Protein AF-0000000080410538 (afdb_homodimer)

Organism: NCBI:txid1345023

Secondary structure (DSSP, 8-state):
-EEEEEEEEEEETTEEEEEEEEEEEETT-EEEEE--TTSSHHHHHHHHHTSS--SEEEEEETTEE-TT--GGGTTEEEE-SS----TTSBHHHHHHTTSTT--HHHHHHHHHHTT-TT-TT-BGGGS-HHHHHHHHHHHHHHT--SEEEEESTTTT--HHHHHHHHHHHHHHHHHHT-EEEEEES-HHHHHHH-SEEEEEETTEEEEEE-HHHHHHH-TTTS-EEEETTEEEEGGGEEEESS--SEEEEEEEEEEETTEEEEEEEETTS-EEEEE--TT--TT-EEEEEE-TT--/-EEEEEEEEEEETTEEEEEEEEEEEETT-EEEEE--TTSSHHHHHHHHHTSS--SEEEEEETTEE-TT--GGGTTEEEE-SS----TTSBHHHHHHTTSTT--HHHHHHHHHHTT-TT-TT-BGGGS-HHHHHHHHHHHHHHT--SEEEEESTTTT--HHHHHHHHHHHHHHHHHHT-EEEEEES-HHHHHHH-SEEEEEETTEEEEEE-HHHHHHH-TTTS-EEEETTEEEEGGGEEEESS--SEEEEEEEEEEETTEEEEEEEETTS-EEEEE--TT--TT-EEEEEE-TT--

Solvent-accessible surface area (backbone atoms only — not comparable to full-atom values): 31078 Å² total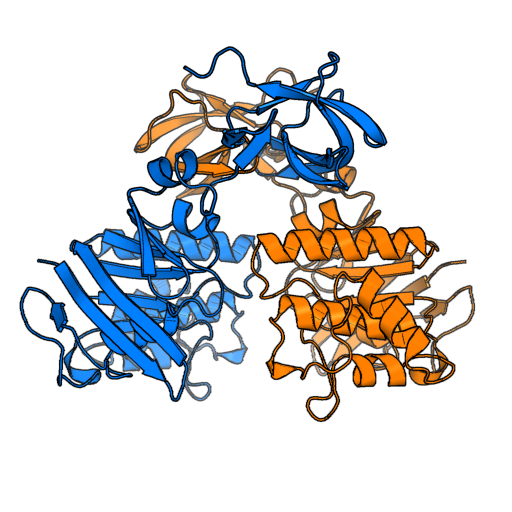; per-residue (Å²): 107,30,45,37,34,44,43,30,23,32,65,56,94,94,40,76,37,31,68,43,34,69,46,74,43,57,64,47,34,35,33,20,43,34,34,59,91,86,21,34,63,69,59,51,52,30,36,76,48,41,78,38,82,66,74,41,60,46,45,24,51,61,84,37,70,46,73,89,48,51,37,91,75,63,45,53,34,72,43,50,54,57,63,88,68,57,74,90,36,31,47,28,50,54,21,14,72,32,27,90,78,57,32,66,68,60,23,49,54,39,30,40,74,56,74,39,65,88,40,40,80,36,49,51,85,78,45,54,74,64,52,39,42,35,49,45,50,31,22,42,54,41,50,63,44,63,35,40,37,32,43,34,63,58,58,85,47,51,64,69,54,31,53,50,49,46,48,50,52,42,50,50,37,52,74,70,53,32,22,33,42,36,34,38,61,45,54,67,58,38,38,73,46,27,62,30,36,33,36,35,52,82,14,28,74,73,49,73,41,39,42,69,58,36,37,67,71,33,67,91,62,19,55,56,40,77,55,96,89,38,79,37,42,26,68,42,48,43,68,36,85,60,89,53,92,40,51,28,30,31,66,40,65,44,74,57,51,39,38,48,33,25,36,27,37,35,83,87,68,49,72,47,59,32,58,43,62,88,84,63,53,70,75,38,76,37,12,49,44,70,50,88,78,73,126,110,30,46,37,35,43,44,30,22,31,66,55,93,96,41,74,37,31,68,42,34,67,46,76,43,58,64,46,33,36,35,20,44,34,34,58,90,86,22,34,63,67,58,52,52,29,34,76,48,42,78,38,82,66,75,41,60,45,45,25,51,59,83,38,69,46,74,88,46,51,37,90,76,63,46,53,33,72,42,49,55,56,57,88,64,59,73,91,36,30,47,26,52,53,22,15,72,33,28,90,78,55,32,67,68,60,22,47,53,39,32,39,75,57,73,40,63,90,40,40,80,37,52,49,86,77,44,54,73,64,52,39,41,36,50,44,50,32,22,42,53,41,52,63,43,64,35,40,36,31,43,33,64,59,59,86,46,50,65,70,55,31,54,51,50,47,48,50,52,42,51,51,37,53,73,70,54,32,22,34,41,37,35,37,61,46,55,67,58,38,37,73,49,27,62,29,36,33,36,36,51,82,13,29,74,75,48,73,41,40,44,71,60,36,37,66,70,33,67,91,62,19,54,57,41,78,56,95,89,38,78,37,41,26,69,43,47,42,69,38,87,58,87,54,92,38,49,28,30,30,66,40,65,44,73,56,52,39,39,48,35,24,38,25,40,35,83,87,69,48,72,49,57,32,56,41,64,89,85,63,50,70,75,40,77,36,13,51,44,71,50,90,77,70,124

Sequence (590 aa):
MSLVLSGVHKRFKDRDVLRGIDLEIPNGEIHALVGVSGSGKSTLLRIIAGLETHDSGTVTWEETPLDGVPPHLRRITMLSQSPLLFPHLTVGENVTLATPNRSRQEAEAWLARVRLPGRYDAEIHELSGGEQQRVSFSRALAASPRLILLDEPFTNLDPELKYELQRLIRDLVRELGLTALLVTHDREEAMLVADRVTLLEAGLVRASGTPQALSETESTFGDFIELGGSLYPSLHIEVTDSPTDETVVLIRSFTRFGHRLGEYRRGQGDYVILPRDESFRDGETYYLRKRQGGIMSLVLSGVHKRFKDRDVLRGIDLEIPNGEIHALVGVSGSGKSTLLRIIAGLETHDSGTVTWEETPLDGVPPHLRRITMLSQSPLLFPHLTVGENVTLATPNRSRQEAEAWLARVRLPGRYDAEIHELSGGEQQRVSFSRALAASPRLILLDEPFTNLDPELKYELQRLIRDLVRELGLTALLVTHDREEAMLVADRVTLLEAGLVRASGTPQALSETESTFGDFIELGGSLYPSLHIEVTDSPTDETVVLIRSFTRFGHRLGEYRRGQGDYVILPRDESFRDGETYYLRKRQGGI

Structure (mmCIF, N/CA/C/O backbone):
data_AF-0000000080410538-model_v1
#
loop_
_entity.id
_entity.type
_entity.pdbx_description
1 polymer 'ABC transporter domain-containing protein'
#
loop_
_atom_site.group_PDB
_atom_site.id
_atom_site.type_symbol
_atom_site.label_atom_id
_atom_site.label_alt_id
_atom_site.label_comp_id
_atom_site.label_asym_id
_atom_site.label_entity_id
_atom_site.label_seq_id
_atom_site.pdbx_PDB_ins_code
_atom_site.Cartn_x
_atom_site.Cartn_y
_atom_site.Cartn_z
_atom_site.occupancy
_atom_site.B_iso_or_equiv
_atom_site.auth_seq_id
_atom_site.auth_comp_id
_atom_site.auth_asym_id
_atom_site.auth_atom_id
_atom_site.pdbx_PDB_model_num
ATOM 1 N N . MET A 1 1 ? -8.039 28.703 17.406 1 63.75 1 MET A N 1
ATOM 2 C CA . MET A 1 1 ? -8.055 29.078 16 1 63.75 1 MET A CA 1
ATOM 3 C C . MET A 1 1 ? -7.895 27.859 15.102 1 63.75 1 MET A C 1
ATOM 5 O O . MET A 1 1 ? -6.93 27.109 15.234 1 63.75 1 MET A O 1
ATOM 9 N N . SER A 1 2 ? -9.039 27.344 14.438 1 88.44 2 SER A N 1
ATOM 10 C CA . SER A 1 2 ? -9.18 25.984 13.922 1 88.44 2 SER A CA 1
ATOM 11 C C . SER A 1 2 ? -10.023 25.969 12.656 1 88.44 2 SER A C 1
ATOM 13 O O . SER A 1 2 ? -10.648 26.969 12.297 1 88.44 2 SER A O 1
ATOM 15 N N . LEU A 1 3 ? -9.781 25.094 11.781 1 96.12 3 LEU A N 1
ATOM 16 C CA . LEU A 1 3 ? -10.781 24.75 10.773 1 96.12 3 LEU A CA 1
ATOM 17 C C . LEU A 1 3 ? -11.992 24.078 11.43 1 96.12 3 LEU A C 1
ATOM 19 O O . LEU A 1 3 ? -11.836 23.141 12.211 1 96.12 3 LEU A O 1
ATOM 23 N N . VAL A 1 4 ? -13.172 24.656 11.156 1 97.25 4 VAL A N 1
ATOM 24 C CA . VAL A 1 4 ? -14.375 24.109 11.758 1 97.25 4 VAL A CA 1
ATOM 25 C C . VAL A 1 4 ? -15.438 23.875 10.68 1 97.25 4 VAL A C 1
ATOM 27 O O . VAL A 1 4 ? -15.742 24.766 9.898 1 97.25 4 VAL A O 1
ATOM 30 N N . LEU A 1 5 ? -15.875 22.703 10.57 1 97.56 5 LEU A N 1
ATOM 31 C CA . LEU A 1 5 ? -17.047 22.328 9.781 1 97.56 5 LEU A CA 1
ATOM 32 C C . LEU A 1 5 ? -18.234 22.031 10.688 1 97.56 5 LEU A C 1
ATOM 34 O O . LEU A 1 5 ? -18.109 21.266 11.648 1 97.56 5 LEU A O 1
ATOM 38 N N . SER A 1 6 ? -19.328 22.656 10.391 1 97.19 6 SER A N 1
ATOM 39 C CA . SER A 1 6 ? -20.531 22.453 11.188 1 97.19 6 SER A CA 1
ATOM 40 C C . SER A 1 6 ? -21.703 22.031 10.312 1 97.19 6 SER A C 1
ATOM 42 O O . SER A 1 6 ? -22.219 22.812 9.516 1 97.19 6 SER A O 1
ATOM 44 N N . GLY A 1 7 ? -22.062 20.797 10.508 1 97.56 7 GLY A N 1
ATOM 45 C CA . GLY A 1 7 ? -23.234 20.266 9.844 1 97.56 7 GLY A CA 1
ATOM 46 C C . GLY A 1 7 ? -23.141 20.328 8.328 1 97.56 7 GLY A C 1
ATOM 47 O O . GLY A 1 7 ? -24.094 20.719 7.652 1 97.56 7 GLY A O 1
ATOM 48 N N . VAL A 1 8 ? -22.094 19.984 7.734 1 97.81 8 VAL A N 1
ATOM 49 C CA . VAL A 1 8 ? -21.875 20.125 6.301 1 97.81 8 VAL A CA 1
ATOM 50 C C . VAL A 1 8 ? -22.547 18.969 5.555 1 97.81 8 VAL A C 1
ATOM 52 O O . VAL A 1 8 ? -22.312 17.812 5.859 1 97.81 8 VAL A O 1
ATOM 55 N N . HIS A 1 9 ? -23.406 19.328 4.648 1 98 9 HIS A N 1
ATOM 56 C CA . HIS A 1 9 ? -24.109 18.375 3.799 1 98 9 HIS A CA 1
ATOM 57 C C . HIS A 1 9 ? -23.734 18.578 2.332 1 98 9 HIS A C 1
ATOM 59 O O . HIS A 1 9 ? -23.484 19.688 1.895 1 98 9 HIS A O 1
ATOM 65 N N . LYS A 1 10 ? -23.688 17.562 1.62 1 97.38 10 LYS A N 1
ATOM 66 C CA . LYS A 1 10 ? -23.5 17.609 0.172 1 97.38 10 LYS A CA 1
ATOM 67 C C . LYS A 1 10 ? -24.234 16.469 -0.518 1 97.38 10 LYS A C 1
ATOM 69 O O . LYS A 1 10 ? -24.078 15.305 -0.125 1 97.38 10 LYS A O 1
ATOM 74 N N . ARG A 1 11 ? -25.047 16.688 -1.413 1 95 11 ARG A N 1
ATOM 75 C CA . ARG A 1 11 ? -25.766 15.734 -2.244 1 95 11 ARG A CA 1
ATOM 76 C C . ARG A 1 11 ? -25.391 15.898 -3.715 1 95 11 ARG A C 1
ATOM 78 O O . ARG A 1 11 ? -25.25 17.016 -4.203 1 95 11 ARG A O 1
ATOM 85 N N . PHE A 1 12 ? -25.031 14.875 -4.355 1 91.56 12 PHE A N 1
ATOM 86 C CA . PHE A 1 12 ? -24.906 14.852 -5.809 1 91.56 12 PHE A CA 1
ATOM 87 C C . PHE A 1 12 ? -26.062 14.086 -6.441 1 91.56 12 PHE A C 1
ATOM 89 O O . PHE A 1 12 ? -26.219 12.883 -6.215 1 91.56 12 PHE A O 1
ATOM 96 N N . LYS A 1 13 ? -26.797 14.719 -7.301 1 87.69 13 LYS A N 1
ATOM 97 C CA . LYS A 1 13 ? -27.969 14.094 -7.91 1 87.69 13 LYS A CA 1
ATOM 98 C C . LYS A 1 13 ? -28.812 13.375 -6.867 1 87.69 13 LYS A C 1
ATOM 100 O O . LYS A 1 13 ? -29.375 14 -5.973 1 87.69 13 LYS A O 1
ATOM 105 N N . ASP A 1 14 ? -28.781 11.969 -6.91 1 87.25 14 ASP A N 1
ATOM 106 C CA . ASP A 1 14 ? -29.672 11.227 -6.02 1 87.25 14 ASP A CA 1
ATOM 107 C C . ASP A 1 14 ? -28.875 10.523 -4.918 1 87.25 14 ASP A C 1
ATOM 109 O O . ASP A 1 14 ? -29.359 9.555 -4.328 1 87.25 14 ASP A O 1
ATOM 113 N N . ARG A 1 15 ? -27.641 11.078 -4.609 1 90 15 ARG A N 1
ATOM 114 C CA . ARG A 1 15 ? -26.828 10.422 -3.596 1 90 15 ARG A CA 1
ATOM 115 C C . ARG A 1 15 ? -26.359 11.422 -2.535 1 90 15 ARG A C 1
ATOM 117 O O . ARG A 1 15 ? -25.766 12.445 -2.861 1 90 15 ARG A O 1
ATOM 124 N N . ASP A 1 16 ? -26.703 11.125 -1.278 1 93.5 16 ASP A N 1
ATOM 125 C CA . ASP A 1 16 ? -26.172 11.891 -0.158 1 93.5 16 ASP A CA 1
ATOM 126 C C . ASP A 1 16 ? -24.75 11.469 0.171 1 93.5 16 ASP A C 1
ATOM 128 O O . ASP A 1 16 ? -24.531 10.398 0.747 1 93.5 16 ASP A O 1
ATOM 132 N N . VAL A 1 17 ? -23.828 12.375 -0.076 1 94.88 17 VAL A N 1
ATOM 133 C CA . VAL A 1 17 ? -22.406 12.031 0.077 1 94.88 17 VAL A CA 1
ATOM 134 C C . VAL A 1 17 ? -21.922 12.445 1.462 1 94.88 17 VAL A C 1
ATOM 136 O O . VAL A 1 17 ? -21.219 11.695 2.133 1 94.88 17 VAL A O 1
ATOM 139 N N . LEU A 1 18 ? -22.266 13.641 1.859 1 97.81 18 LEU A N 1
ATOM 140 C CA . LEU A 1 18 ? -22 14.141 3.203 1 97.81 18 LEU A CA 1
ATOM 141 C C . LEU A 1 18 ? -23.297 14.43 3.943 1 97.81 18 LEU A C 1
ATOM 143 O O . LEU A 1 18 ? -24.188 15.102 3.408 1 97.81 18 LEU A O 1
ATOM 147 N N . ARG A 1 19 ? -23.453 13.898 5.156 1 97.06 19 ARG A N 1
ATOM 148 C CA . ARG A 1 19 ? -24.734 13.898 5.855 1 97.06 19 ARG A CA 1
ATOM 149 C C . ARG A 1 19 ? -24.609 14.609 7.199 1 97.06 19 ARG A C 1
ATOM 151 O O . ARG A 1 19 ? -25.016 14.07 8.227 1 97.06 19 ARG A O 1
ATOM 158 N N . GLY A 1 20 ? -23.984 15.773 7.18 1 97.69 20 GLY A N 1
ATOM 159 C CA . GLY A 1 20 ? -23.891 16.547 8.398 1 97.69 20 GLY A CA 1
ATOM 160 C C . GLY A 1 20 ? -22.578 16.344 9.133 1 97.69 20 GLY A C 1
ATOM 161 O O . GLY A 1 20 ? -22.562 15.906 10.289 1 97.69 20 GLY A O 1
ATOM 162 N N . ILE A 1 21 ? -21.516 16.75 8.469 1 97.81 21 ILE A N 1
ATOM 163 C CA . ILE A 1 21 ? -20.188 16.516 9 1 97.81 21 ILE A CA 1
ATOM 164 C C . ILE A 1 21 ? -19.812 17.609 9.992 1 97.81 21 ILE A C 1
ATOM 166 O O . ILE A 1 21 ? -19.844 18.797 9.664 1 97.81 21 ILE A O 1
ATOM 170 N N . ASP A 1 22 ? -19.562 17.266 11.203 1 97.5 22 ASP A N 1
ATOM 171 C CA . ASP A 1 22 ? -18.953 18.125 12.219 1 97.5 22 ASP A CA 1
ATOM 172 C C . ASP A 1 22 ? -17.484 17.734 12.438 1 97.5 22 ASP A C 1
ATOM 174 O O . ASP A 1 22 ? -17.172 16.594 12.789 1 97.5 22 ASP A O 1
ATOM 178 N N . LEU A 1 23 ? -16.641 18.688 12.227 1 96.5 23 LEU A N 1
ATOM 179 C CA . LEU A 1 23 ? -15.211 18.422 12.328 1 96.5 23 LEU A CA 1
ATOM 180 C C . LEU A 1 23 ? -14.461 19.672 12.773 1 96.5 23 LEU A C 1
ATOM 182 O O . LEU A 1 23 ? -14.758 20.781 12.32 1 96.5 23 LEU A O 1
ATOM 186 N N . GLU A 1 24 ? -13.578 19.5 13.688 1 96.19 24 GLU A N 1
ATOM 187 C CA . GLU A 1 24 ? -12.703 20.578 14.141 1 96.19 24 GLU A CA 1
ATOM 188 C C . GLU A 1 24 ? -11.234 20.172 14.078 1 96.19 24 GLU A C 1
ATOM 190 O O . GLU A 1 24 ? -10.859 19.109 14.586 1 96.19 24 GLU A O 1
ATOM 195 N N . ILE A 1 25 ? -10.477 20.969 13.438 1 96.12 25 ILE A N 1
ATOM 196 C CA . ILE A 1 25 ? -9.039 20.719 13.328 1 96.12 25 ILE A CA 1
ATOM 197 C C . ILE A 1 25 ? -8.266 21.859 13.992 1 96.12 25 ILE A C 1
ATOM 199 O O . ILE A 1 25 ? -8.219 22.969 13.461 1 96.12 25 ILE A O 1
ATOM 203 N N . PRO A 1 26 ? -7.648 21.562 15.094 1 94.25 26 PRO A N 1
ATOM 204 C CA . PRO A 1 26 ? -6.855 22.609 15.758 1 94.25 26 PRO A CA 1
ATOM 205 C C . PRO A 1 26 ? -5.664 23.062 14.922 1 94.25 26 PRO A C 1
ATOM 207 O O . PRO A 1 26 ? -5.109 22.281 14.148 1 94.25 26 PRO A O 1
ATOM 210 N N . ASN A 1 27 ? -5.238 24.266 15.172 1 94.25 27 ASN A N 1
ATOM 211 C CA . ASN A 1 27 ? -4.074 24.812 14.477 1 94.25 27 ASN A CA 1
ATOM 212 C C . ASN A 1 27 ? -2.809 24.031 14.812 1 94.25 27 ASN A C 1
ATOM 214 O O . ASN A 1 27 ? -2.617 23.609 15.961 1 94.25 27 ASN A O 1
ATOM 218 N N . GLY A 1 28 ? -2.023 23.797 13.805 1 93.5 28 GLY A N 1
ATOM 219 C CA . GLY A 1 28 ? -0.711 23.203 14.016 1 93.5 28 GLY A CA 1
ATOM 220 C C . GLY A 1 28 ? -0.744 21.688 14.109 1 93.5 28 GLY A C 1
ATOM 221 O O . GLY A 1 28 ? 0.279 21.062 14.375 1 93.5 28 GLY A O 1
ATOM 222 N N . GLU A 1 29 ? -1.888 21.094 13.812 1 94.31 29 GLU A N 1
ATOM 223 C CA . GLU A 1 29 ? -2.02 19.641 13.906 1 94.31 29 GLU A CA 1
ATOM 224 C C . GLU A 1 29 ? -2.219 19.016 12.531 1 94.31 29 GLU A C 1
ATOM 226 O O . GLU A 1 29 ? -2.717 19.672 11.609 1 94.31 29 GLU A O 1
ATOM 231 N N . ILE A 1 30 ? -1.761 17.844 12.445 1 97.44 30 ILE A N 1
ATOM 232 C CA . ILE A 1 30 ? -2.119 17.016 11.289 1 97.44 30 ILE A CA 1
ATOM 233 C C . ILE A 1 30 ? -3.309 16.125 11.641 1 97.44 30 ILE A C 1
ATOM 235 O O . ILE A 1 30 ? -3.209 15.266 12.516 1 97.44 30 ILE A O 1
ATOM 239 N N . HIS A 1 31 ? -4.375 16.391 10.992 1 98.19 31 HIS A N 1
ATOM 240 C CA . HIS A 1 31 ? -5.602 15.625 11.188 1 98.19 31 HIS A CA 1
ATOM 241 C C . HIS A 1 31 ? -5.863 14.703 10.008 1 98.19 31 HIS A C 1
ATOM 243 O O . HIS A 1 31 ? -5.801 15.133 8.852 1 98.19 31 HIS A O 1
ATOM 249 N N . ALA A 1 32 ? -6.086 13.414 10.312 1 98.31 32 ALA A N 1
ATOM 250 C CA . ALA A 1 32 ? -6.391 12.477 9.227 1 98.31 32 ALA A CA 1
ATOM 251 C C . ALA A 1 32 ? -7.887 12.172 9.172 1 98.31 32 ALA A C 1
ATOM 253 O O . ALA A 1 32 ? -8.531 12.016 10.211 1 98.31 32 ALA A O 1
ATOM 254 N N . LEU A 1 33 ? -8.414 12.242 8.055 1 97.75 33 LEU A N 1
ATOM 255 C CA . LEU A 1 33 ? -9.742 11.727 7.738 1 97.75 33 LEU A CA 1
ATOM 256 C C . LEU A 1 33 ? -9.648 10.367 7.055 1 97.75 33 LEU A C 1
ATOM 258 O O . LEU A 1 33 ? -9.156 10.266 5.93 1 97.75 33 LEU A O 1
ATOM 262 N N . VAL A 1 34 ? -10.133 9.344 7.758 1 96.62 34 VAL A N 1
ATOM 263 C CA . VAL A 1 34 ? -9.977 7.973 7.281 1 96.62 34 VAL A CA 1
ATOM 264 C C . VAL A 1 34 ? -11.344 7.391 6.934 1 96.62 34 VAL A C 1
ATOM 266 O O . VAL A 1 34 ? -12.32 7.609 7.652 1 96.62 34 VAL A O 1
ATOM 269 N N . GLY A 1 35 ? -11.422 6.68 5.855 1 91.81 35 GLY A N 1
ATOM 270 C CA . GLY A 1 35 ? -12.633 6.027 5.383 1 91.81 35 GLY A CA 1
ATOM 271 C C . GLY A 1 35 ? -12.43 5.254 4.094 1 91.81 35 GLY A C 1
ATOM 272 O O . GLY A 1 35 ? -11.398 5.398 3.436 1 91.81 35 GLY A O 1
ATOM 273 N N . VAL A 1 36 ? -13.406 4.488 3.814 1 84.75 36 VAL A N 1
ATOM 274 C CA . VAL A 1 36 ? -13.328 3.672 2.607 1 84.75 36 VAL A CA 1
ATOM 275 C C . VAL A 1 36 ? -13.539 4.551 1.376 1 84.75 36 VAL A C 1
ATOM 277 O O . VAL A 1 36 ? -13.945 5.711 1.495 1 84.75 36 VAL A O 1
ATOM 280 N N . SER A 1 37 ? -13.227 3.98 0.266 1 79.44 37 SER A N 1
ATOM 281 C CA . SER A 1 37 ? -13.453 4.711 -0.977 1 79.44 37 SER A CA 1
ATOM 282 C C . SER A 1 37 ? -14.93 5.074 -1.146 1 79.44 37 SER A C 1
ATOM 284 O O . SER A 1 37 ? -15.805 4.258 -0.869 1 79.44 37 SER A O 1
ATOM 286 N N . GLY A 1 38 ? -15.195 6.246 -1.507 1 79.19 38 GLY A N 1
ATOM 287 C CA . GLY A 1 38 ? -16.562 6.684 -1.734 1 79.19 38 GLY A CA 1
ATOM 288 C C . GLY A 1 38 ? -17.234 7.227 -0.484 1 79.19 38 GLY A C 1
ATOM 289 O O . GLY A 1 38 ? -18.406 7.582 -0.509 1 79.19 38 GLY A O 1
ATOM 290 N N . SER A 1 39 ? -16.484 7.355 0.547 1 85.31 39 SER A N 1
ATOM 291 C CA . SER A 1 39 ? -17.094 7.781 1.806 1 85.31 39 SER A CA 1
ATOM 292 C C . SER A 1 39 ? -17.297 9.289 1.842 1 85.31 39 SER A C 1
ATOM 294 O O . SER A 1 39 ? -17.906 9.82 2.773 1 85.31 39 SER A O 1
ATOM 296 N N . GLY A 1 40 ? -16.688 10.047 0.895 1 90.94 40 GLY A N 1
ATOM 297 C CA . GLY A 1 40 ? -16.906 11.484 0.821 1 90.94 40 GLY A CA 1
ATOM 298 C C . GLY A 1 40 ? -15.68 12.297 1.206 1 90.94 40 GLY A C 1
ATOM 299 O O . GLY A 1 40 ? -15.742 13.523 1.262 1 90.94 40 GLY A O 1
ATOM 300 N N . LYS A 1 41 ? -14.594 11.68 1.474 1 94.31 41 LYS A N 1
ATOM 301 C CA . LYS A 1 41 ? -13.383 12.352 1.953 1 94.31 41 LYS A CA 1
ATOM 302 C C . LYS A 1 41 ? -12.906 13.406 0.958 1 94.31 41 LYS A C 1
ATOM 304 O O . LYS A 1 41 ? -12.672 14.555 1.332 1 94.31 41 LYS A O 1
ATOM 309 N N . SER A 1 42 ? -12.852 13.016 -0.349 1 91.62 42 SER A N 1
ATOM 310 C CA . SER A 1 42 ? -12.375 13.938 -1.377 1 91.62 42 SER A CA 1
ATOM 311 C C . SER A 1 42 ? -13.359 15.086 -1.588 1 91.62 42 SER A C 1
ATOM 313 O O . SER A 1 42 ? -12.945 16.219 -1.828 1 91.62 42 SER A O 1
ATOM 315 N N . THR A 1 43 ? -14.625 14.812 -1.51 1 94.69 43 THR A N 1
ATOM 316 C CA . THR A 1 43 ? -15.641 15.859 -1.605 1 94.69 43 THR A CA 1
ATOM 317 C C . THR A 1 43 ? -15.461 16.891 -0.496 1 94.69 43 THR A C 1
ATOM 319 O O . THR A 1 43 ? -15.523 18.094 -0.746 1 94.69 43 THR A O 1
ATOM 322 N N . LEU A 1 44 ? -15.234 16.391 0.658 1 96.56 44 LEU A N 1
ATOM 323 C CA . LEU A 1 44 ? -15.039 17.281 1.799 1 96.56 44 LEU A CA 1
ATOM 324 C C . LEU A 1 44 ? -13.812 18.156 1.596 1 96.56 44 LEU A C 1
ATOM 326 O O . LEU A 1 44 ? -13.859 19.359 1.867 1 96.56 44 LEU A O 1
ATOM 330 N N . LEU A 1 45 ? -12.68 17.609 1.089 1 96.56 45 LEU A N 1
ATOM 331 C CA . LEU A 1 45 ? -11.469 18.359 0.82 1 96.56 45 LEU A CA 1
ATOM 332 C C . LEU A 1 45 ? -11.734 19.469 -0.195 1 96.56 45 LEU A C 1
ATOM 334 O O . LEU A 1 45 ? -11.273 20.609 -0.023 1 96.56 45 LEU A O 1
ATOM 338 N N . ARG A 1 46 ? -12.516 19.188 -1.159 1 96.25 46 ARG A N 1
ATOM 339 C CA . ARG A 1 46 ? -12.812 20.141 -2.215 1 96.25 46 ARG A CA 1
ATOM 340 C C . ARG A 1 46 ? -13.688 21.281 -1.693 1 96.25 46 ARG A C 1
ATOM 342 O O . ARG A 1 46 ? -13.555 22.422 -2.127 1 96.25 46 ARG A O 1
ATOM 349 N N . ILE A 1 47 ? -14.547 20.922 -0.82 1 97.25 47 ILE A N 1
ATOM 350 C CA . ILE A 1 47 ? -15.383 21.938 -0.198 1 97.25 47 ILE A CA 1
ATOM 351 C C . ILE A 1 47 ? -14.516 22.906 0.61 1 97.25 47 ILE A C 1
ATOM 353 O O . ILE A 1 47 ? -14.648 24.125 0.494 1 97.25 47 ILE A O 1
ATOM 357 N N . ILE A 1 48 ? -13.594 22.328 1.37 1 97.25 48 ILE A N 1
ATOM 358 C CA . ILE A 1 48 ? -12.703 23.156 2.189 1 97.25 48 ILE A CA 1
ATOM 359 C C . ILE A 1 48 ? -11.828 24.016 1.29 1 97.25 48 ILE A C 1
ATOM 361 O O . ILE A 1 48 ? -11.625 25.203 1.566 1 97.25 48 ILE A O 1
ATOM 365 N N . ALA A 1 49 ? -11.406 23.5 0.165 1 96.12 49 ALA A N 1
ATOM 366 C CA . ALA A 1 49 ? -10.531 24.188 -0.77 1 96.12 49 ALA A CA 1
ATOM 367 C C . ALA A 1 49 ? -11.297 25.219 -1.596 1 96.12 49 ALA A C 1
ATOM 369 O O . ALA A 1 49 ? -10.703 26.062 -2.26 1 96.12 49 ALA A O 1
ATOM 370 N N . GLY A 1 50 ? -12.555 25.125 -1.637 1 96.31 50 GLY A N 1
ATOM 371 C CA . GLY A 1 50 ? -13.383 26.047 -2.412 1 96.31 50 GLY A CA 1
ATOM 372 C C . GLY A 1 50 ? -13.617 25.562 -3.834 1 96.31 50 GLY A C 1
ATOM 373 O O . GLY A 1 50 ? -14.055 26.344 -4.688 1 96.31 50 GLY A O 1
ATOM 374 N N . LEU A 1 51 ? -13.375 24.328 -4.121 1 95.5 51 LEU A N 1
ATOM 375 C CA . LEU A 1 51 ? -13.516 23.75 -5.453 1 95.5 51 LEU A CA 1
ATOM 376 C C . LEU A 1 51 ? -14.875 23.078 -5.609 1 95.5 51 LEU A C 1
ATOM 378 O O . LEU A 1 51 ? -15.234 22.656 -6.707 1 95.5 51 LEU A O 1
ATOM 382 N N . GLU A 1 52 ? -15.586 22.938 -4.535 1 95.38 52 GLU A N 1
ATOM 383 C CA . GLU A 1 52 ? -16.938 22.375 -4.461 1 95.38 52 GLU A CA 1
ATOM 384 C C . GLU A 1 52 ? -17.781 23.125 -3.43 1 95.38 52 GLU A C 1
ATOM 386 O O . GLU A 1 52 ? -17.266 23.609 -2.422 1 95.38 52 GLU A O 1
ATOM 391 N N . THR A 1 53 ? -19.031 23.281 -3.727 1 95.56 53 THR A N 1
ATOM 392 C CA . THR A 1 53 ? -19.938 23.891 -2.76 1 95.56 53 THR A CA 1
ATOM 393 C C . THR A 1 53 ? -20.625 22.828 -1.91 1 95.56 53 THR A C 1
ATOM 395 O O . THR A 1 53 ? -20.688 21.656 -2.295 1 95.56 53 THR A O 1
ATOM 398 N N . HIS A 1 54 ? -20.969 23.219 -0.728 1 97 54 HIS A N 1
ATOM 399 C CA . HIS A 1 54 ? -21.797 22.359 0.107 1 97 54 HIS A CA 1
ATOM 400 C C . HIS A 1 54 ? -23.25 22.844 0.102 1 97 54 HIS A C 1
ATOM 402 O O . HIS A 1 54 ? -23.531 23.969 -0.318 1 97 54 HIS A O 1
ATOM 408 N N . ASP A 1 55 ? -24.141 21.969 0.458 1 97.06 55 ASP A N 1
ATOM 409 C CA . ASP A 1 55 ? -25.578 22.266 0.387 1 97.06 55 ASP A CA 1
ATOM 410 C C . ASP A 1 55 ? -26.047 22.953 1.668 1 97.06 55 ASP A C 1
ATOM 412 O O . ASP A 1 55 ? -26.922 23.812 1.626 1 97.06 55 ASP A O 1
ATOM 416 N N . SER A 1 56 ? -25.562 22.547 2.766 1 97.19 56 SER A N 1
ATOM 417 C CA . SER A 1 56 ? -25.875 23.156 4.051 1 97.19 56 SER A CA 1
ATOM 418 C C . SER A 1 56 ? -24.703 23.031 5.027 1 97.19 56 SER A C 1
ATOM 420 O O . SER A 1 56 ? -23.734 22.328 4.742 1 97.19 56 SER A O 1
ATOM 422 N N . GLY A 1 57 ? -24.797 23.766 6.094 1 97.31 57 GLY A N 1
ATOM 423 C CA . GLY A 1 57 ? -23.719 23.812 7.066 1 97.31 57 GLY A CA 1
ATOM 424 C C . GLY A 1 57 ? -22.766 24.969 6.84 1 97.31 57 GLY A C 1
ATOM 425 O O . GLY A 1 57 ? -23.078 25.891 6.07 1 97.31 57 GLY A O 1
ATOM 426 N N . THR A 1 58 ? -21.656 24.938 7.641 1 96.62 58 THR A N 1
ATOM 427 C CA . THR A 1 58 ? -20.703 26.031 7.523 1 96.62 58 THR A CA 1
ATOM 428 C C . THR A 1 58 ? -19.266 25.516 7.617 1 96.62 58 THR A C 1
ATOM 430 O O . THR A 1 58 ? -19.016 24.484 8.258 1 96.62 58 THR A O 1
ATOM 433 N N . VAL A 1 59 ? -18.453 26.156 6.941 1 97.25 59 VAL A N 1
ATOM 434 C CA . VAL A 1 59 ? -17.016 25.938 7.016 1 97.25 59 VAL A CA 1
ATOM 435 C C . VAL A 1 59 ? -16.312 27.25 7.387 1 97.25 59 VAL A C 1
ATOM 437 O O . VAL A 1 59 ? -16.469 28.266 6.695 1 97.25 59 VAL A O 1
ATOM 440 N N . THR A 1 60 ? -15.57 27.188 8.469 1 96.56 60 THR A N 1
ATOM 441 C CA . THR A 1 60 ? -14.906 28.406 8.914 1 96.56 60 THR A CA 1
ATOM 442 C C . THR A 1 60 ? -13.43 28.156 9.18 1 96.56 60 THR A C 1
ATOM 444 O O . THR A 1 60 ? -13.031 27.047 9.516 1 96.56 60 THR A O 1
ATOM 447 N N . TRP A 1 61 ? -12.648 29.125 8.914 1 94.5 61 TRP A N 1
ATOM 448 C CA . TRP A 1 61 ? -11.25 29.203 9.305 1 94.5 61 TRP A CA 1
ATOM 449 C C . TRP A 1 61 ? -11.031 30.328 10.312 1 94.5 61 TRP A C 1
ATOM 451 O O . TRP A 1 61 ? -11.266 31.5 10 1 94.5 61 TRP A O 1
ATOM 461 N N . GLU A 1 62 ? -10.633 29.938 11.477 1 92.25 62 GLU A N 1
ATOM 462 C CA . GLU A 1 62 ? -10.469 30.938 12.531 1 92.25 62 GLU A CA 1
ATOM 463 C C . GLU A 1 62 ? -11.711 31.812 12.664 1 92.25 62 GLU A C 1
ATOM 465 O O . GLU A 1 62 ? -11.609 33.031 12.617 1 92.25 62 GLU A O 1
ATOM 470 N N . GLU A 1 63 ? -12.805 31.281 12.586 1 91.44 63 GLU A N 1
ATOM 471 C CA . GLU A 1 63 ? -14.109 31.891 12.828 1 91.44 63 GLU A CA 1
ATOM 472 C C . GLU A 1 63 ? -14.562 32.719 11.633 1 91.44 63 GLU A C 1
ATOM 474 O O . GLU A 1 63 ? -15.617 33.344 11.672 1 91.44 63 GLU A O 1
ATOM 479 N N . THR A 1 64 ? -13.758 32.75 10.664 1 93.25 64 THR A N 1
ATOM 480 C CA . THR A 1 64 ? -14.141 33.438 9.438 1 93.25 64 THR A CA 1
ATOM 481 C C . THR A 1 64 ? -14.734 32.438 8.43 1 93.25 64 THR A C 1
ATOM 483 O O . THR A 1 64 ? -14.117 31.422 8.117 1 93.25 64 THR A O 1
ATOM 486 N N . PRO A 1 65 ? -15.82 32.781 7.934 1 94.62 65 PRO A N 1
ATOM 487 C CA . PRO A 1 65 ? -16.453 31.859 6.969 1 94.62 65 PRO A CA 1
ATOM 488 C C . PRO A 1 65 ? -15.648 31.734 5.676 1 94.62 65 PRO A C 1
ATOM 490 O O . PRO A 1 65 ? -15.117 32.719 5.172 1 94.62 65 PRO A O 1
ATOM 493 N N . LEU A 1 66 ? -15.547 30.516 5.227 1 95.44 66 LEU A N 1
ATOM 494 C CA . LEU A 1 66 ? -14.891 30.266 3.947 1 95.44 66 LEU A CA 1
ATOM 495 C C . LEU A 1 66 ? -15.914 30.188 2.818 1 95.44 66 LEU A C 1
ATOM 497 O O . LEU A 1 66 ? -15.547 30.234 1.641 1 95.44 66 LEU A O 1
ATOM 501 N N . ASP A 1 67 ? -17.109 30.172 3.248 1 91 67 ASP A N 1
ATOM 502 C CA . ASP A 1 67 ? -18.188 30.094 2.256 1 91 67 ASP A CA 1
ATOM 503 C C . ASP A 1 67 ? -18.156 31.297 1.319 1 91 67 ASP A C 1
ATOM 505 O O . ASP A 1 67 ? -18.094 32.438 1.774 1 91 67 ASP A O 1
ATOM 509 N N . GLY A 1 68 ? -18.125 31.031 0.052 1 90.38 68 GLY A N 1
ATOM 510 C CA . GLY A 1 68 ? -18.141 32.125 -0.926 1 90.38 68 GLY A CA 1
ATOM 511 C C . GLY A 1 68 ? -16.75 32.656 -1.241 1 90.38 68 GLY A C 1
ATOM 512 O O . GLY A 1 68 ? -16.578 33.438 -2.178 1 90.38 68 GLY A O 1
ATOM 513 N N . VAL A 1 69 ? -15.82 32.344 -0.421 1 95 69 VAL A N 1
ATOM 514 C CA . VAL A 1 69 ? -14.461 32.781 -0.699 1 95 69 VAL A CA 1
ATOM 515 C C . VAL A 1 69 ? -13.852 31.906 -1.796 1 95 69 VAL A C 1
ATOM 517 O O . VAL A 1 69 ? -13.82 30.688 -1.673 1 95 69 VAL A O 1
ATOM 520 N N . PRO A 1 70 ? -13.438 32.5 -2.84 1 95.19 70 PRO A N 1
ATOM 521 C CA . PRO A 1 70 ? -12.844 31.672 -3.906 1 95.19 70 PRO A CA 1
ATOM 522 C C . PRO A 1 70 ? -11.539 31 -3.482 1 95.19 70 PRO A C 1
ATOM 524 O O . PRO A 1 70 ? -10.867 31.469 -2.562 1 95.19 70 PRO A O 1
ATOM 527 N N . PRO A 1 71 ? -11.195 29.938 -4.156 1 94.81 71 PRO A N 1
ATOM 528 C CA . PRO A 1 71 ? -10.039 29.125 -3.764 1 94.81 71 PRO A CA 1
ATOM 529 C C . PRO A 1 71 ? -8.758 29.938 -3.633 1 94.81 71 PRO A C 1
ATOM 531 O O . PRO A 1 71 ? -8.023 29.797 -2.648 1 94.81 71 PRO A O 1
ATOM 534 N N . HIS A 1 72 ? -8.523 30.922 -4.527 1 91.38 72 HIS A N 1
ATOM 535 C CA . HIS A 1 72 ? -7.25 31.625 -4.594 1 91.38 72 HIS A CA 1
ATOM 536 C C . HIS A 1 72 ? -7.113 32.625 -3.439 1 91.38 72 HIS A C 1
ATOM 538 O O . HIS A 1 72 ? -6.016 33.125 -3.178 1 91.38 72 HIS A O 1
ATOM 544 N N . LEU A 1 73 ? -8.211 32.812 -2.686 1 93.75 73 LEU A N 1
ATOM 545 C CA . LEU A 1 73 ? -8.18 33.781 -1.578 1 93.75 73 LEU A CA 1
ATOM 546 C C . LEU A 1 73 ? -8.195 33.031 -0.238 1 93.75 73 LEU A C 1
ATOM 548 O O . LEU A 1 73 ? -8.086 33.688 0.816 1 93.75 73 LEU A O 1
ATOM 552 N N . ARG A 1 74 ? -8.227 31.75 -0.247 1 94.88 74 ARG A N 1
ATOM 553 C CA . ARG A 1 74 ? -8.367 31 0.995 1 94.88 74 ARG A CA 1
ATOM 554 C C . ARG A 1 74 ? -7.012 30.734 1.637 1 94.88 74 ARG A C 1
ATOM 556 O O . ARG A 1 74 ? -6.934 30.344 2.807 1 94.88 74 ARG A O 1
ATOM 563 N N . ARG A 1 75 ? -5.926 30.828 0.93 1 93.19 75 ARG A N 1
ATOM 564 C CA . ARG A 1 75 ? -4.574 30.5 1.367 1 93.19 75 ARG A CA 1
ATOM 565 C C . ARG A 1 75 ? -4.484 29.031 1.791 1 93.19 75 ARG A C 1
ATOM 567 O O . ARG A 1 75 ? -3.912 28.719 2.836 1 93.19 75 ARG A O 1
ATOM 574 N N . ILE A 1 76 ? -5.188 28.203 1.04 1 94.94 76 ILE A N 1
ATOM 575 C CA . ILE A 1 76 ? -5.18 26.766 1.219 1 94.94 76 ILE A CA 1
ATOM 576 C C . ILE A 1 76 ? -4.566 26.094 -0.008 1 94.94 76 ILE A C 1
ATOM 578 O O . ILE A 1 76 ? -4.867 26.469 -1.144 1 94.94 76 ILE A O 1
ATOM 582 N N . THR A 1 77 ? -3.635 25.203 0.249 1 94.81 77 THR A N 1
ATOM 583 C CA . THR A 1 77 ? -3.064 24.438 -0.853 1 94.81 77 THR A CA 1
ATOM 584 C C . THR A 1 77 ? -3.463 22.953 -0.752 1 94.81 77 THR A C 1
ATOM 586 O O . THR A 1 77 ? -3.799 22.469 0.331 1 94.81 77 THR A O 1
ATOM 589 N N . MET A 1 78 ? -3.52 22.344 -1.889 1 93.06 78 MET A N 1
ATOM 590 C CA . MET A 1 78 ? -3.922 20.953 -1.951 1 93.06 78 MET A CA 1
ATOM 591 C C . MET A 1 78 ? -2.879 20.109 -2.688 1 93.06 78 MET A C 1
ATOM 593 O O . MET A 1 78 ? -2.395 20.516 -3.748 1 93.06 78 MET A O 1
ATOM 597 N N . LEU A 1 79 ? -2.477 19.094 -1.974 1 92.56 79 LEU A N 1
ATOM 598 C CA . LEU A 1 79 ? -1.667 18.062 -2.607 1 92.56 79 LEU A CA 1
ATOM 599 C C . LEU A 1 79 ? -2.531 16.891 -3.033 1 92.56 79 LEU A C 1
ATOM 601 O O . LEU A 1 79 ? -3.141 16.219 -2.191 1 92.56 79 LEU A O 1
ATOM 605 N N . SER A 1 80 ? -2.523 16.625 -4.367 1 89.06 80 SER A N 1
ATOM 606 C CA . SER A 1 80 ? -3.393 15.594 -4.914 1 89.06 80 SER A CA 1
ATOM 607 C C . SER A 1 80 ? -2.67 14.258 -5.004 1 89.06 80 SER A C 1
ATOM 609 O O . SER A 1 80 ? -1.466 14.18 -4.75 1 89.06 80 SER A O 1
ATOM 611 N N . GLN A 1 81 ? -3.439 13.242 -5.289 1 84.19 81 GLN A N 1
ATOM 612 C CA . GLN A 1 81 ? -2.922 11.898 -5.5 1 84.19 81 GLN A CA 1
ATOM 613 C C . GLN A 1 81 ? -1.935 11.867 -6.664 1 84.19 81 GLN A C 1
ATOM 615 O O . GLN A 1 81 ? -0.906 11.188 -6.594 1 84.19 81 GLN A O 1
ATOM 620 N N . SER A 1 82 ? -2.223 12.586 -7.641 1 86.81 82 SER A N 1
ATOM 621 C CA . SER A 1 82 ? -1.31 12.75 -8.766 1 86.81 82 SER A CA 1
ATOM 622 C C . SER A 1 82 ? -0.563 14.078 -8.68 1 86.81 82 SER A C 1
ATOM 624 O O . SER A 1 82 ? -1.152 15.109 -8.336 1 86.81 82 SER A O 1
ATOM 626 N N . PRO A 1 83 ? 0.74 13.914 -9.086 1 88.81 83 PRO A N 1
ATOM 627 C CA . PRO A 1 83 ? 1.476 15.18 -9.062 1 88.81 83 PRO A CA 1
ATOM 628 C C . PRO A 1 83 ? 1.04 16.125 -10.18 1 88.81 83 PRO A C 1
ATOM 630 O O . PRO A 1 83 ? 1.061 15.758 -11.352 1 88.81 83 PRO A O 1
ATOM 633 N N . LEU A 1 84 ? 0.319 17.141 -9.984 1 88.06 84 LEU A N 1
ATOM 634 C CA . LEU A 1 84 ? -0.178 18.094 -10.969 1 88.06 84 LEU A CA 1
ATOM 635 C C . LEU A 1 84 ? 0.901 19.109 -11.328 1 88.06 84 LEU A C 1
ATOM 637 O O . LEU A 1 84 ? 0.684 20.328 -11.219 1 88.06 84 LEU A O 1
ATOM 641 N N . LEU A 1 85 ? 2.039 18.562 -11.805 1 95.25 85 LEU A N 1
ATOM 642 C CA . LEU A 1 85 ? 3.145 19.438 -12.203 1 95.25 85 LEU A CA 1
ATOM 643 C C . LEU A 1 85 ? 3.025 19.844 -13.664 1 95.25 85 LEU A C 1
ATOM 645 O O . LEU A 1 85 ? 2.504 19.078 -14.484 1 95.25 85 LEU A O 1
ATOM 649 N N . PHE A 1 86 ? 3.494 21.016 -13.953 1 95.44 86 PHE A N 1
ATOM 650 C CA . PHE A 1 86 ? 3.543 21.469 -15.336 1 95.44 86 PHE A CA 1
ATOM 651 C C . PHE A 1 86 ? 4.676 20.797 -16.094 1 95.44 86 PHE A C 1
ATOM 653 O O . PHE A 1 86 ? 5.852 21.062 -15.844 1 95.44 86 PHE A O 1
ATOM 660 N N . PRO A 1 87 ? 4.32 19.984 -17.031 1 93.94 87 PRO A N 1
ATOM 661 C CA . PRO A 1 87 ? 5.348 19.172 -17.672 1 93.94 87 PRO A CA 1
ATOM 662 C C . PRO A 1 87 ? 6.285 20 -18.562 1 93.94 87 PRO A C 1
ATOM 664 O O . PRO A 1 87 ? 7.375 19.531 -18.906 1 93.94 87 PRO A O 1
ATOM 667 N N . HIS A 1 88 ? 5.852 21.156 -18.938 1 95.25 88 HIS A N 1
ATOM 668 C CA . HIS A 1 88 ? 6.66 21.984 -19.828 1 95.25 88 HIS A CA 1
ATOM 669 C C . HIS A 1 88 ? 7.645 22.844 -19.031 1 95.25 88 HIS A C 1
ATOM 671 O O . HIS A 1 88 ? 8.492 23.516 -19.609 1 95.25 88 HIS A O 1
ATOM 677 N N . LEU A 1 89 ? 7.492 22.875 -17.734 1 97.31 89 LEU A N 1
ATOM 678 C CA . LEU A 1 89 ? 8.414 23.578 -16.844 1 97.31 89 LEU A CA 1
ATOM 679 C C . LEU A 1 89 ? 9.375 22.625 -16.172 1 97.31 89 LEU A C 1
ATOM 681 O O . LEU A 1 89 ? 9.078 21.438 -16.031 1 97.31 89 LEU A O 1
ATOM 685 N N . THR A 1 90 ? 10.469 23.156 -15.773 1 98.12 90 THR A N 1
ATOM 686 C CA . THR A 1 90 ? 11.414 22.359 -14.984 1 98.12 90 THR A CA 1
ATOM 687 C C . THR A 1 90 ? 10.898 22.172 -13.562 1 98.12 90 THR A C 1
ATOM 689 O O . THR A 1 90 ? 9.898 22.781 -13.172 1 98.12 90 THR A O 1
ATOM 692 N N . VAL A 1 91 ? 11.57 21.297 -12.852 1 98.31 91 VAL A N 1
ATOM 693 C CA . VAL A 1 91 ? 11.266 21.031 -11.445 1 98.31 91 VAL A CA 1
ATOM 694 C C . VAL A 1 91 ? 11.266 22.359 -10.672 1 98.31 91 VAL A C 1
ATOM 696 O O . VAL A 1 91 ? 10.289 22.672 -9.984 1 98.31 91 VAL A O 1
ATOM 699 N N . GLY A 1 92 ? 12.32 23.094 -10.867 1 98.38 92 GLY A N 1
ATOM 700 C CA . GLY A 1 92 ? 12.461 24.344 -10.133 1 98.38 92 GLY A CA 1
ATOM 701 C C . GLY A 1 92 ? 11.453 25.391 -10.555 1 98.38 92 GLY A C 1
ATOM 702 O O . GLY A 1 92 ? 10.961 26.156 -9.719 1 98.38 92 GLY A O 1
ATOM 703 N N . GLU A 1 93 ? 11.141 25.422 -11.797 1 98.06 93 GLU A N 1
ATOM 704 C CA . GLU A 1 93 ? 10.172 26.391 -12.297 1 98.06 93 GLU A CA 1
ATOM 705 C C . GLU A 1 93 ? 8.781 26.125 -11.719 1 98.06 93 GLU A C 1
ATOM 707 O O . GLU A 1 93 ? 8.039 27.062 -11.422 1 98.06 93 GLU A O 1
ATOM 712 N N . ASN A 1 94 ? 8.414 24.891 -11.633 1 98.12 94 ASN A N 1
ATOM 713 C CA . ASN A 1 94 ? 7.156 24.531 -10.984 1 98.12 94 ASN A CA 1
ATOM 714 C C . ASN A 1 94 ? 7.055 25.125 -9.586 1 98.12 94 ASN A C 1
ATOM 716 O O . ASN A 1 94 ? 6.004 25.641 -9.203 1 98.12 94 ASN A O 1
ATOM 720 N N . VAL A 1 95 ? 8.156 25.062 -8.875 1 98.19 95 VAL A N 1
ATOM 721 C CA . VAL A 1 95 ? 8.18 25.531 -7.496 1 98.19 95 VAL A CA 1
ATOM 722 C C . VAL A 1 95 ? 8.266 27.062 -7.469 1 98.19 95 VAL A C 1
ATOM 724 O O . VAL A 1 95 ? 7.613 27.703 -6.648 1 98.19 95 VAL A O 1
ATOM 727 N N . THR A 1 96 ? 8.992 27.641 -8.414 1 98.06 96 THR A N 1
ATOM 728 C CA . THR A 1 96 ? 9.18 29.078 -8.484 1 98.06 96 THR A CA 1
ATOM 729 C C . THR A 1 96 ? 7.844 29.797 -8.656 1 98.06 96 THR A C 1
ATOM 731 O O . THR A 1 96 ? 7.621 30.859 -8.086 1 98.06 96 THR A O 1
ATOM 734 N N . LEU A 1 97 ? 6.973 29.156 -9.367 1 96.12 97 LEU A N 1
ATOM 735 C CA . LEU A 1 97 ? 5.664 29.75 -9.648 1 96.12 97 LEU A CA 1
ATOM 736 C C . LEU A 1 97 ? 4.887 29.984 -8.359 1 96.12 97 LEU A C 1
ATOM 738 O O . LEU A 1 97 ? 4.051 30.891 -8.289 1 96.12 97 LEU A O 1
ATOM 742 N N . ALA A 1 98 ? 5.164 29.219 -7.355 1 94.75 98 ALA A N 1
ATOM 743 C CA . ALA A 1 98 ? 4.387 29.281 -6.121 1 94.75 98 ALA A CA 1
ATOM 744 C C . ALA A 1 98 ? 5.062 30.188 -5.094 1 94.75 98 ALA A C 1
ATOM 746 O O . ALA A 1 98 ? 4.441 30.578 -4.105 1 94.75 98 ALA A O 1
ATOM 747 N N . THR A 1 99 ? 6.355 30.547 -5.332 1 95.44 99 THR A N 1
ATOM 748 C CA . THR A 1 99 ? 7.062 31.359 -4.352 1 95.44 99 THR A CA 1
ATOM 749 C C . THR A 1 99 ? 6.586 32.812 -4.402 1 95.44 99 THR A C 1
ATOM 751 O O . THR A 1 99 ? 6.266 33.312 -5.477 1 95.44 99 THR A O 1
ATOM 754 N N . PRO A 1 100 ? 6.613 33.469 -3.334 1 91.25 100 PRO A N 1
ATOM 755 C CA . PRO A 1 100 ? 6.129 34.844 -3.283 1 91.25 100 PRO A CA 1
ATOM 756 C C . PRO A 1 100 ? 6.895 35.75 -4.227 1 91.25 100 PRO A C 1
ATOM 758 O O . PRO A 1 100 ? 6.289 36.625 -4.891 1 91.25 100 PRO A O 1
ATOM 761 N N . ASN A 1 101 ? 8.195 35.625 -4.352 1 93.56 101 ASN A N 1
ATOM 762 C CA . ASN A 1 101 ? 9.008 36.531 -5.156 1 93.56 101 ASN A CA 1
ATOM 763 C C . ASN A 1 101 ? 9.383 35.938 -6.5 1 93.56 101 ASN A C 1
ATOM 765 O O . ASN A 1 101 ? 10.18 36.5 -7.246 1 93.56 101 ASN A O 1
ATOM 769 N N . ARG A 1 102 ? 8.859 34.781 -6.707 1 94.56 102 ARG A N 1
ATOM 770 C CA . ARG A 1 102 ? 9.188 34.062 -7.941 1 94.56 102 ARG A CA 1
ATOM 771 C C . ARG A 1 102 ? 10.695 33.969 -8.141 1 94.56 102 ARG A C 1
ATOM 773 O O . ARG A 1 102 ? 11.203 34.25 -9.227 1 94.56 102 ARG A O 1
ATOM 780 N N . SER A 1 103 ? 11.336 33.531 -7.094 1 94.56 103 SER A N 1
ATOM 781 C CA . SER A 1 103 ? 12.789 33.5 -7.105 1 94.56 103 SER A CA 1
ATOM 782 C C . SER A 1 103 ? 13.32 32.094 -7.184 1 94.56 103 SER A C 1
ATOM 784 O O . SER A 1 103 ? 12.797 31.188 -6.52 1 94.56 103 SER A O 1
ATOM 786 N N . ARG A 1 104 ? 14.32 32.031 -7.953 1 96.81 104 ARG A N 1
ATOM 787 C CA . ARG A 1 104 ? 15.023 30.75 -8.062 1 96.81 104 ARG A CA 1
ATOM 788 C C . ARG A 1 104 ? 15.617 30.328 -6.719 1 96.81 104 ARG A C 1
ATOM 790 O O . ARG A 1 104 ? 15.562 29.156 -6.348 1 96.81 104 ARG A O 1
ATOM 797 N N . GLN A 1 105 ? 16.094 31.234 -6.039 1 97.31 105 GLN A N 1
ATOM 798 C CA . GLN A 1 105 ? 16.734 30.969 -4.75 1 97.31 105 GLN A CA 1
ATOM 799 C C . GLN A 1 105 ? 15.727 30.359 -3.768 1 97.31 105 GLN A C 1
ATOM 801 O O . GLN A 1 105 ? 16.031 29.391 -3.084 1 97.31 105 GLN A O 1
ATOM 806 N N . GLU A 1 106 ? 14.586 30.922 -3.738 1 97.19 106 GLU A N 1
ATOM 807 C CA . GLU A 1 106 ? 13.539 30.391 -2.869 1 97.19 106 GLU A CA 1
ATOM 808 C C . GLU A 1 106 ? 13.141 28.984 -3.275 1 97.19 106 GLU A C 1
ATOM 810 O O . GLU A 1 106 ? 12.992 28.094 -2.422 1 97.19 106 GLU A O 1
ATOM 815 N N . ALA A 1 107 ? 13.016 28.781 -4.504 1 98 107 ALA A N 1
ATOM 816 C CA . ALA A 1 107 ? 12.633 27.469 -5.027 1 98 107 ALA A CA 1
ATOM 817 C C . ALA A 1 107 ? 13.672 26.422 -4.688 1 98 107 ALA A C 1
ATOM 819 O O . ALA A 1 107 ? 13.328 25.312 -4.258 1 98 107 ALA A O 1
ATOM 820 N N . GLU A 1 108 ? 14.906 26.766 -4.855 1 98.19 108 GLU A N 1
ATOM 821 C CA . GLU A 1 108 ? 15.992 25.828 -4.559 1 98.19 108 GLU A CA 1
ATOM 822 C C . GLU A 1 108 ? 16.016 25.469 -3.074 1 98.19 108 GLU A C 1
ATOM 824 O O . GLU A 1 108 ? 16.312 24.328 -2.711 1 98.19 108 GLU A O 1
ATOM 829 N N . ALA A 1 109 ? 15.758 26.469 -2.305 1 97.56 109 ALA A N 1
ATOM 830 C CA . ALA A 1 109 ? 15.711 26.219 -0.866 1 97.56 109 ALA A CA 1
ATOM 831 C C . ALA A 1 109 ? 14.617 25.219 -0.522 1 97.56 109 ALA A C 1
ATOM 833 O O . ALA A 1 109 ? 14.82 24.312 0.295 1 97.56 109 ALA A O 1
ATOM 834 N N . TRP A 1 110 ? 13.484 25.344 -1.126 1 97.19 110 TRP A N 1
ATOM 835 C CA . TRP A 1 110 ? 12.375 24.438 -0.879 1 97.19 110 TRP A CA 1
ATOM 836 C C . TRP A 1 110 ? 12.695 23.031 -1.408 1 97.19 110 TRP A C 1
ATOM 838 O O . TRP A 1 110 ? 12.391 22.031 -0.756 1 97.19 110 TRP A O 1
ATOM 848 N N . LEU A 1 111 ? 13.281 23 -2.568 1 98.12 111 LEU A N 1
ATOM 849 C CA . LEU A 1 111 ? 13.656 21.703 -3.135 1 98.12 111 LEU A CA 1
ATOM 850 C C . LEU A 1 111 ? 14.633 20.984 -2.219 1 98.12 111 LEU A C 1
ATOM 852 O O . LEU A 1 111 ? 14.547 19.766 -2.053 1 98.12 111 LEU A O 1
ATOM 856 N N . ALA A 1 112 ? 15.516 21.703 -1.63 1 97.44 112 ALA A N 1
ATOM 857 C CA . ALA A 1 112 ? 16.469 21.109 -0.688 1 97.44 112 ALA A CA 1
ATOM 858 C C . ALA A 1 112 ? 15.75 20.547 0.53 1 97.44 112 ALA A C 1
ATOM 860 O O . ALA A 1 112 ? 16.109 19.484 1.035 1 97.44 112 ALA A O 1
ATOM 861 N N . ARG A 1 113 ? 14.703 21.156 0.962 1 95.38 113 ARG A N 1
ATOM 862 C CA . ARG A 1 113 ? 13.961 20.75 2.15 1 95.38 113 ARG A CA 1
ATOM 863 C C . ARG A 1 113 ? 13.203 19.453 1.901 1 95.38 113 ARG A C 1
ATOM 865 O O . ARG A 1 113 ? 12.914 18.703 2.838 1 95.38 113 ARG A O 1
ATOM 872 N N . VAL A 1 114 ? 12.883 19.234 0.624 1 95.88 114 VAL A N 1
ATOM 873 C CA . VAL A 1 114 ? 12.164 18 0.31 1 95.88 114 VAL A CA 1
ATOM 874 C C . VAL A 1 114 ? 13.133 16.969 -0.264 1 95.88 114 VAL A C 1
ATOM 876 O O . VAL A 1 114 ? 12.727 16.078 -1.007 1 95.88 114 VAL A O 1
ATOM 879 N N . ARG A 1 115 ? 14.469 17.172 -0.114 1 93.81 115 ARG A N 1
ATOM 880 C CA . ARG A 1 115 ? 15.539 16.234 -0.428 1 93.81 115 ARG A CA 1
ATOM 881 C C . ARG A 1 115 ? 15.734 16.109 -1.936 1 93.81 115 ARG A C 1
ATOM 883 O O . ARG A 1 115 ? 15.914 15.008 -2.453 1 93.81 115 ARG A O 1
ATOM 890 N N . LEU A 1 116 ? 15.586 17.234 -2.557 1 96.38 116 LEU A N 1
ATOM 891 C CA . LEU A 1 116 ? 15.883 17.312 -3.982 1 96.38 116 LEU A CA 1
ATOM 892 C C . LEU A 1 116 ? 16.812 18.484 -4.281 1 96.38 116 LEU A C 1
ATOM 894 O O . LEU A 1 116 ? 16.531 19.297 -5.168 1 96.38 116 LEU A O 1
ATOM 898 N N . PRO A 1 117 ? 17.922 18.5 -3.555 1 96.38 117 PRO A N 1
ATOM 899 C CA . PRO A 1 117 ? 18.859 19.594 -3.869 1 96.38 117 PRO A CA 1
ATOM 900 C C . PRO A 1 117 ? 19.469 19.469 -5.266 1 96.38 117 PRO A C 1
ATOM 902 O O . PRO A 1 117 ? 19.766 18.359 -5.719 1 96.38 117 PRO A O 1
ATOM 905 N N . GLY A 1 118 ? 19.594 20.625 -5.965 1 95.62 118 GLY A N 1
ATOM 906 C CA . GLY A 1 118 ? 20.281 20.656 -7.25 1 95.62 118 GLY A CA 1
ATOM 907 C C . GLY A 1 118 ? 19.406 20.156 -8.391 1 95.62 118 GLY A C 1
ATOM 908 O O . GLY A 1 118 ? 19.891 20 -9.516 1 95.62 118 GLY A O 1
ATOM 909 N N . ARG A 1 119 ? 18.141 20 -8.133 1 97.06 119 ARG A N 1
ATOM 910 C CA . ARG A 1 119 ? 17.281 19.422 -9.156 1 97.06 119 ARG A CA 1
ATOM 911 C C . ARG A 1 119 ? 16.453 20.5 -9.836 1 97.06 119 ARG A C 1
ATOM 913 O O . ARG A 1 119 ? 15.5 20.203 -10.562 1 97.06 119 ARG A O 1
ATOM 920 N N . TYR A 1 120 ? 16.844 21.703 -9.703 1 98 120 TYR A N 1
ATOM 921 C CA . TYR A 1 120 ? 16.062 22.828 -10.203 1 98 120 TYR A CA 1
ATOM 922 C C . TYR A 1 120 ? 15.836 22.703 -11.703 1 98 120 TYR A C 1
ATOM 924 O O . TYR A 1 120 ? 14.719 22.891 -12.195 1 98 120 TYR A O 1
ATOM 932 N N . ASP A 1 121 ? 16.859 22.312 -12.414 1 98.06 121 ASP A N 1
ATOM 933 C CA . ASP A 1 121 ? 16.812 22.391 -13.867 1 98.06 121 ASP A CA 1
ATOM 934 C C . ASP A 1 121 ? 16.391 21.047 -14.469 1 98.06 121 ASP A C 1
ATOM 936 O O . ASP A 1 121 ? 16.281 20.906 -15.688 1 98.06 121 ASP A O 1
ATOM 940 N N . ALA A 1 122 ? 16.141 20.141 -13.625 1 97.5 122 ALA A N 1
ATOM 941 C CA . ALA A 1 122 ? 15.703 18.828 -14.109 1 97.5 122 ALA A CA 1
ATOM 942 C C . ALA A 1 122 ? 14.305 18.922 -14.719 1 97.5 122 ALA A C 1
ATOM 944 O O . ALA A 1 122 ? 13.492 19.75 -14.289 1 97.5 122 ALA A O 1
ATOM 945 N N . GLU A 1 123 ? 14.078 18.062 -15.688 1 96.88 123 GLU A N 1
ATOM 946 C CA . GLU A 1 123 ? 12.742 17.938 -16.25 1 96.88 123 GLU A CA 1
ATOM 947 C C . GLU A 1 123 ? 11.883 16.984 -15.414 1 96.88 123 GLU A C 1
ATOM 949 O O . GLU A 1 123 ? 12.398 16.094 -14.758 1 96.88 123 GLU A O 1
ATOM 954 N N . ILE A 1 124 ? 10.562 17.156 -15.508 1 95.38 124 ILE A N 1
ATOM 955 C CA . ILE A 1 124 ? 9.625 16.391 -14.688 1 95.38 124 ILE A CA 1
ATOM 956 C C . ILE A 1 124 ? 9.742 14.906 -15.031 1 95.38 124 ILE A C 1
ATOM 958 O O . ILE A 1 124 ? 9.688 14.047 -14.148 1 95.38 124 ILE A O 1
ATOM 962 N N . HIS A 1 125 ? 9.969 14.641 -16.281 1 89 125 HIS A N 1
ATOM 963 C CA . HIS A 1 125 ? 9.977 13.258 -16.734 1 89 125 HIS A CA 1
ATOM 964 C C . HIS A 1 125 ? 11.219 12.523 -16.234 1 89 125 HIS A C 1
ATOM 966 O O . HIS A 1 125 ? 11.289 11.297 -16.297 1 89 125 HIS A O 1
ATOM 972 N N . GLU A 1 126 ? 12.172 13.281 -15.773 1 91.19 126 GLU A N 1
ATOM 973 C CA . GLU A 1 126 ? 13.398 12.68 -15.25 1 91.19 126 GLU A CA 1
ATOM 974 C C . GLU A 1 126 ? 13.211 12.211 -13.812 1 91.19 126 GLU A C 1
ATOM 976 O O . GLU A 1 126 ? 14.078 11.523 -13.266 1 91.19 126 GLU A O 1
ATOM 981 N N . LEU A 1 127 ? 12.078 12.562 -13.234 1 91.12 127 LEU A N 1
ATOM 982 C CA . LEU A 1 127 ? 11.844 12.266 -11.82 1 91.12 127 LEU A CA 1
ATOM 983 C C . LEU A 1 127 ? 11 11 -11.664 1 91.12 127 LEU A C 1
ATOM 985 O O . LEU A 1 127 ? 10.148 10.711 -12.508 1 91.12 127 LEU A O 1
ATOM 989 N N . SER A 1 128 ? 11.32 10.266 -10.578 1 82.69 128 SER A N 1
ATOM 990 C CA . SER A 1 128 ? 10.438 9.18 -10.172 1 82.69 128 SER A CA 1
ATOM 991 C C . SER A 1 128 ? 9.117 9.719 -9.633 1 82.69 128 SER A C 1
ATOM 993 O O . SER A 1 128 ? 8.992 10.922 -9.367 1 82.69 128 SER A O 1
ATOM 995 N N . GLY A 1 129 ? 8.109 8.867 -9.484 1 82.75 129 GLY A N 1
ATOM 996 C CA . GLY A 1 129 ? 6.836 9.266 -8.914 1 82.75 129 GLY A CA 1
ATOM 997 C C . GLY A 1 129 ? 6.965 9.883 -7.535 1 82.75 129 GLY A C 1
ATOM 998 O O . GLY A 1 129 ? 6.332 10.898 -7.238 1 82.75 129 GLY A O 1
ATOM 999 N N . GLY A 1 130 ? 7.793 9.258 -6.73 1 87.38 130 GLY A N 1
ATOM 1000 C CA . GLY A 1 130 ? 8.031 9.797 -5.402 1 87.38 130 GLY A CA 1
ATOM 1001 C C . GLY A 1 130 ? 8.695 11.164 -5.418 1 87.38 130 GLY A C 1
ATOM 1002 O O . GLY A 1 130 ? 8.352 12.031 -4.613 1 87.38 130 GLY A O 1
ATOM 1003 N N . GLU A 1 131 ? 9.609 11.32 -6.348 1 92.56 131 GLU A N 1
ATOM 1004 C CA . GLU A 1 131 ? 10.258 12.625 -6.488 1 92.56 131 GLU A CA 1
ATOM 1005 C C . GLU A 1 131 ? 9.281 13.688 -6.973 1 92.56 131 GLU A C 1
ATOM 1007 O O . GLU A 1 131 ? 9.312 14.828 -6.508 1 92.56 131 GLU A O 1
ATOM 1012 N N . GLN A 1 132 ? 8.445 13.273 -7.883 1 94.06 132 GLN A N 1
ATOM 1013 C CA . GLN A 1 132 ? 7.438 14.211 -8.375 1 94.06 132 GLN A CA 1
ATOM 1014 C C . GLN A 1 132 ? 6.512 14.664 -7.258 1 94.06 132 GLN A C 1
ATOM 1016 O O . GLN A 1 132 ? 6.145 15.844 -7.188 1 94.06 132 GLN A O 1
ATOM 1021 N N . GLN A 1 133 ? 6.184 13.742 -6.422 1 93.81 133 GLN A N 1
ATOM 1022 C CA . GLN A 1 133 ? 5.328 14.094 -5.293 1 93.81 133 GLN A CA 1
ATOM 1023 C C . GLN A 1 133 ? 6.035 15.055 -4.344 1 93.81 133 GLN A C 1
ATOM 1025 O O . GLN A 1 133 ? 5.41 15.953 -3.787 1 93.81 133 GLN A O 1
ATOM 1030 N N . ARG A 1 134 ? 7.305 14.836 -4.18 1 95.81 134 ARG A N 1
ATOM 1031 C CA . ARG A 1 134 ? 8.086 15.742 -3.342 1 95.81 134 ARG A CA 1
ATOM 1032 C C . ARG A 1 134 ? 8.117 17.156 -3.936 1 95.81 134 ARG A C 1
ATOM 1034 O O . ARG A 1 134 ? 8.031 18.141 -3.205 1 95.81 134 ARG A O 1
ATOM 1041 N N . VAL A 1 135 ? 8.211 17.219 -5.238 1 97.25 135 VAL A N 1
ATOM 1042 C CA . VAL A 1 135 ? 8.18 18.5 -5.914 1 97.25 135 VAL A CA 1
ATOM 1043 C C . VAL A 1 135 ? 6.824 19.172 -5.699 1 97.25 135 VAL A C 1
ATOM 1045 O O . VAL A 1 135 ? 6.754 20.359 -5.375 1 97.25 135 VAL A O 1
ATOM 1048 N N . SER A 1 136 ? 5.828 18.391 -5.832 1 96.38 136 SER A N 1
ATOM 1049 C CA . SER A 1 136 ? 4.48 18.906 -5.629 1 96.38 136 SER A CA 1
ATOM 1050 C C . SER A 1 136 ? 4.301 19.438 -4.207 1 96.38 136 SER A C 1
ATOM 1052 O O . SER A 1 136 ? 3.684 20.484 -4.004 1 96.38 136 SER A O 1
ATOM 1054 N N . PHE A 1 137 ? 4.848 18.688 -3.301 1 96.06 137 PHE A N 1
ATOM 1055 C CA . PHE A 1 137 ? 4.797 19.109 -1.903 1 96.06 137 PHE A CA 1
ATOM 1056 C C . PHE A 1 137 ? 5.582 20.391 -1.691 1 96.06 137 PHE A C 1
ATOM 1058 O O . PHE A 1 137 ? 5.117 21.297 -0.992 1 96.06 137 PHE A O 1
ATOM 1065 N N . SER A 1 138 ? 6.672 20.469 -2.314 1 97.12 138 SER A N 1
ATOM 1066 C CA . SER A 1 138 ? 7.484 21.672 -2.248 1 97.12 138 SER A CA 1
ATOM 1067 C C . SER A 1 138 ? 6.73 22.891 -2.793 1 97.12 138 SER A C 1
ATOM 1069 O O . SER A 1 138 ? 6.75 23.953 -2.189 1 97.12 138 SER A O 1
ATOM 1071 N N . ARG A 1 139 ? 6.133 22.688 -3.855 1 96.69 139 ARG A N 1
ATOM 1072 C CA . ARG A 1 139 ? 5.344 23.75 -4.465 1 96.69 139 ARG A CA 1
ATOM 1073 C C . ARG A 1 139 ? 4.211 24.188 -3.543 1 96.69 139 ARG A C 1
ATOM 1075 O O . ARG A 1 139 ? 3.953 25.391 -3.396 1 96.69 139 ARG A O 1
ATOM 1082 N N . ALA A 1 140 ? 3.576 23.219 -2.963 1 95.06 140 ALA A N 1
ATOM 1083 C CA . ALA A 1 140 ? 2.494 23.531 -2.031 1 95.06 140 ALA A CA 1
ATOM 1084 C C . ALA A 1 140 ? 3 24.375 -0.86 1 95.06 140 ALA A C 1
ATOM 1086 O O . ALA A 1 140 ? 2.352 25.344 -0.458 1 95.06 140 ALA A O 1
ATOM 1087 N N . LEU A 1 141 ? 4.164 24.062 -0.352 1 95.25 141 LEU A N 1
ATOM 1088 C CA . LEU A 1 141 ? 4.734 24.75 0.796 1 95.25 141 LEU A CA 1
ATOM 1089 C C . LEU A 1 141 ? 5.219 26.156 0.402 1 95.25 141 LEU A C 1
ATOM 1091 O O . LEU A 1 141 ? 5.098 27.094 1.184 1 95.25 141 LEU A O 1
ATOM 1095 N N . ALA A 1 142 ? 5.695 26.219 -0.751 1 95.44 142 ALA A N 1
ATOM 1096 C CA . ALA A 1 142 ? 6.262 27.469 -1.234 1 95.44 142 ALA A CA 1
ATOM 1097 C C . ALA A 1 142 ? 5.207 28.578 -1.28 1 95.44 142 ALA A C 1
ATOM 1099 O O . ALA A 1 142 ? 5.527 29.766 -1.174 1 95.44 142 ALA A O 1
ATOM 1100 N N . ALA A 1 143 ? 4.016 28.203 -1.369 1 93.88 143 ALA A N 1
ATOM 1101 C CA . ALA A 1 143 ? 2.914 29.156 -1.452 1 93.88 143 ALA A CA 1
ATOM 1102 C C . ALA A 1 143 ? 2.574 29.719 -0.076 1 93.88 143 ALA A C 1
ATOM 1104 O O . ALA A 1 143 ? 1.711 30.594 0.048 1 93.88 143 ALA A O 1
ATOM 1105 N N . SER A 1 144 ? 3.191 29.234 0.907 1 92.31 144 SER A N 1
ATOM 1106 C CA . SER A 1 144 ? 3.021 29.688 2.281 1 92.31 144 SER A CA 1
ATOM 1107 C C . SER A 1 144 ? 1.565 29.578 2.723 1 92.31 144 SER A C 1
ATOM 1109 O O . SER A 1 144 ? 0.974 30.562 3.176 1 92.31 144 SER A O 1
ATOM 1111 N N . PRO A 1 145 ? 1.028 28.406 2.682 1 94.25 145 PRO A N 1
ATOM 1112 C CA . PRO A 1 145 ? -0.373 28.203 3.055 1 94.25 145 PRO A CA 1
ATOM 1113 C C . PRO A 1 145 ? -0.594 28.234 4.566 1 94.25 145 PRO A C 1
ATOM 1115 O O . PRO A 1 145 ? 0.358 28.094 5.336 1 94.25 145 PRO A O 1
ATOM 1118 N N . ARG A 1 146 ? -1.832 28.5 4.938 1 91.75 146 ARG A N 1
ATOM 1119 C CA . ARG A 1 146 ? -2.217 28.359 6.336 1 91.75 146 ARG A CA 1
ATOM 1120 C C . ARG A 1 146 ? -2.725 26.953 6.625 1 91.75 146 ARG A C 1
ATOM 1122 O O . ARG A 1 146 ? -2.727 26.516 7.773 1 91.75 146 ARG A O 1
ATOM 1129 N N . LEU A 1 147 ? -3.23 26.312 5.586 1 95.81 147 LEU A N 1
ATOM 1130 C CA . LEU A 1 147 ? -3.764 24.953 5.656 1 95.81 147 LEU A CA 1
ATOM 1131 C C . LEU A 1 147 ? -3.359 24.156 4.422 1 95.81 147 LEU A C 1
ATOM 1133 O O . LEU A 1 147 ? -3.436 24.656 3.299 1 95.81 147 LEU A O 1
ATOM 1137 N N . ILE A 1 148 ? -2.889 22.953 4.676 1 96.75 148 ILE A N 1
ATOM 1138 C CA . ILE A 1 148 ? -2.566 22.047 3.572 1 96.75 148 ILE A CA 1
ATOM 1139 C C . ILE A 1 148 ? -3.529 20.875 3.57 1 96.75 148 ILE A C 1
ATOM 1141 O O . ILE A 1 148 ? -3.748 20.234 4.609 1 96.75 148 ILE A O 1
ATOM 1145 N N . LEU A 1 149 ? -4.133 20.625 2.428 1 97.56 149 LEU A N 1
ATOM 1146 C CA . LEU A 1 149 ? -4.992 19.453 2.215 1 97.56 149 LEU A CA 1
ATOM 1147 C C . LEU A 1 149 ? -4.254 18.375 1.436 1 97.56 149 LEU A C 1
ATOM 1149 O O . LEU A 1 149 ? -3.748 18.625 0.338 1 97.56 149 LEU A O 1
ATOM 1153 N N . LEU A 1 150 ? -4.16 17.234 2.023 1 97.19 150 LEU A N 1
ATOM 1154 C CA . LEU A 1 150 ? -3.473 16.109 1.404 1 97.19 150 LEU A CA 1
ATOM 1155 C C . LEU A 1 150 ? -4.465 15.023 0.988 1 97.19 150 LEU A C 1
ATOM 1157 O O . LEU A 1 150 ? -5.027 14.328 1.839 1 97.19 150 LEU A O 1
ATOM 1161 N N . ASP A 1 151 ? -4.637 14.906 -0.254 1 95.44 151 ASP A N 1
ATOM 1162 C CA . ASP A 1 151 ? -5.598 13.953 -0.795 1 95.44 151 ASP A CA 1
ATOM 1163 C C . ASP A 1 151 ? -4.898 12.672 -1.264 1 95.44 151 ASP A C 1
ATOM 1165 O O . ASP A 1 151 ? -4.539 12.555 -2.436 1 95.44 151 ASP A O 1
ATOM 1169 N N . GLU A 1 152 ? -4.758 11.742 -0.365 1 93.06 152 GLU A N 1
ATOM 1170 C CA . GLU A 1 152 ? -4.129 10.445 -0.61 1 93.06 152 GLU A CA 1
ATOM 1171 C C . GLU A 1 152 ? -2.76 10.609 -1.266 1 93.06 152 GLU A C 1
ATOM 1173 O O . GLU A 1 152 ? -2.48 10 -2.299 1 93.06 152 GLU A O 1
ATOM 1178 N N . PRO A 1 153 ? -1.86 11.281 -0.603 1 93.94 153 PRO A N 1
ATOM 1179 C CA . PRO A 1 153 ? -0.6 11.672 -1.238 1 93.94 153 PRO A CA 1
ATOM 1180 C C . PRO A 1 153 ? 0.379 10.508 -1.369 1 93.94 153 PRO A C 1
ATOM 1182 O O . PRO A 1 153 ? 1.384 10.617 -2.076 1 93.94 153 PRO A O 1
ATOM 1185 N N . PHE A 1 154 ? 0.044 9.414 -0.741 1 91.81 154 PHE A N 1
ATOM 1186 C CA . PHE A 1 154 ? 1.029 8.344 -0.674 1 91.81 154 PHE A CA 1
ATOM 1187 C C . PHE A 1 154 ? 0.621 7.172 -1.564 1 91.81 154 PHE A C 1
ATOM 1189 O O . PHE A 1 154 ? 1.271 6.125 -1.561 1 91.81 154 PHE A O 1
ATOM 1196 N N . THR A 1 155 ? -0.426 7.41 -2.299 1 84 155 THR A N 1
ATOM 1197 C CA . THR A 1 155 ? -0.934 6.344 -3.152 1 84 155 THR A CA 1
ATOM 1198 C C . THR A 1 155 ? 0.017 6.082 -4.316 1 84 155 THR A C 1
ATOM 1200 O O . THR A 1 155 ? 0.735 6.984 -4.754 1 84 155 THR A O 1
ATOM 1203 N N . ASN A 1 156 ? 0.141 4.785 -4.727 1 77.25 156 ASN A N 1
ATOM 1204 C CA . ASN A 1 156 ? 0.869 4.34 -5.91 1 77.25 156 ASN A CA 1
ATOM 1205 C C . ASN A 1 156 ? 2.377 4.488 -5.727 1 77.25 156 ASN A C 1
ATOM 1207 O O . ASN A 1 156 ? 3.119 4.57 -6.707 1 77.25 156 ASN A O 1
ATOM 1211 N N . LEU A 1 157 ? 2.859 4.672 -4.516 1 83.56 157 LEU A N 1
ATOM 1212 C CA . LEU A 1 157 ? 4.289 4.719 -4.23 1 83.56 157 LEU A CA 1
ATOM 1213 C C . LEU A 1 157 ? 4.785 3.375 -3.711 1 83.56 157 LEU A C 1
ATOM 1215 O O . LEU A 1 157 ? 4.047 2.652 -3.039 1 83.56 157 LEU A O 1
ATOM 1219 N N . ASP A 1 158 ? 6.066 3.098 -4.043 1 83.06 158 ASP A N 1
ATOM 1220 C CA . ASP A 1 158 ? 6.719 1.962 -3.398 1 83.06 158 ASP A CA 1
ATOM 1221 C C . ASP A 1 158 ? 6.754 2.139 -1.882 1 83.06 158 ASP A C 1
ATOM 1223 O O . ASP A 1 158 ? 6.867 3.262 -1.386 1 83.06 158 ASP A O 1
ATOM 1227 N N . PRO A 1 159 ? 6.652 1.062 -1.124 1 82.5 159 PRO A N 1
ATOM 1228 C CA . PRO A 1 159 ? 6.559 1.144 0.336 1 82.5 159 PRO A CA 1
ATOM 1229 C C . PRO A 1 159 ? 7.699 1.951 0.957 1 82.5 159 PRO A C 1
ATOM 1231 O O . PRO A 1 159 ? 7.465 2.762 1.856 1 82.5 159 PRO A O 1
ATOM 1234 N N . GLU A 1 160 ? 8.883 1.765 0.467 1 83.12 160 GLU A N 1
ATOM 1235 C CA . GLU A 1 160 ? 10.016 2.488 1.042 1 83.12 160 GLU A CA 1
ATOM 1236 C C . GLU A 1 160 ? 9.891 3.988 0.797 1 83.12 160 GLU A C 1
ATOM 1238 O O . GLU A 1 160 ? 10.117 4.793 1.705 1 83.12 160 GLU A O 1
ATOM 1243 N N . LEU A 1 161 ? 9.531 4.328 -0.399 1 85.31 161 LEU A N 1
ATOM 1244 C CA . LEU A 1 161 ? 9.336 5.73 -0.746 1 85.31 161 LEU A CA 1
ATOM 1245 C C . LEU A 1 161 ? 8.141 6.316 0.005 1 85.31 161 LEU A C 1
ATOM 1247 O O . LEU A 1 161 ? 8.172 7.484 0.406 1 85.31 161 LEU A O 1
ATOM 1251 N N . LYS A 1 162 ? 7.176 5.496 0.162 1 90.06 162 LYS A N 1
ATOM 1252 C CA . LYS A 1 162 ? 5.984 5.906 0.903 1 90.06 162 LYS A CA 1
ATOM 1253 C C . LYS A 1 162 ? 6.34 6.336 2.322 1 90.06 162 LYS A C 1
ATOM 1255 O O . LYS A 1 162 ? 5.949 7.418 2.768 1 90.06 162 LYS A O 1
ATOM 1260 N N . TYR A 1 163 ? 7.109 5.535 2.99 1 90.5 163 TYR A N 1
ATOM 1261 C CA . TYR A 1 163 ? 7.496 5.848 4.359 1 90.5 163 TYR A CA 1
ATOM 1262 C C . TYR A 1 163 ? 8.352 7.105 4.41 1 90.5 163 TYR A C 1
ATOM 1264 O O . TYR A 1 163 ? 8.203 7.93 5.316 1 90.5 163 TYR A O 1
ATOM 1272 N N . GLU A 1 164 ? 9.172 7.219 3.461 1 90.25 164 GLU A N 1
ATOM 1273 C CA . GLU A 1 164 ? 10.023 8.398 3.408 1 90.25 164 GLU A CA 1
ATOM 1274 C C . GLU A 1 164 ? 9.203 9.672 3.229 1 90.25 164 GLU A C 1
ATOM 1276 O O . GLU A 1 164 ? 9.445 10.672 3.9 1 90.25 164 GLU A O 1
ATOM 1281 N N . LEU A 1 165 ? 8.305 9.586 2.346 1 93.5 165 LEU A N 1
ATOM 1282 C CA . LEU A 1 165 ? 7.469 10.758 2.082 1 93.5 165 LEU A CA 1
ATOM 1283 C C . LEU A 1 165 ? 6.578 11.062 3.279 1 93.5 165 LEU A C 1
ATOM 1285 O O . LEU A 1 165 ? 6.367 12.234 3.617 1 93.5 165 LEU A O 1
ATOM 1289 N N . GLN A 1 166 ? 6.047 10.039 3.91 1 95.25 166 GLN A N 1
ATOM 1290 C CA . GLN A 1 166 ? 5.238 10.219 5.109 1 95.25 166 GLN A CA 1
ATOM 1291 C C . GLN A 1 166 ? 6.012 10.969 6.188 1 95.25 166 GLN A C 1
ATOM 1293 O O . GLN A 1 166 ? 5.5 11.93 6.773 1 95.25 166 GLN A O 1
ATOM 1298 N N . ARG A 1 167 ? 7.203 10.609 6.352 1 93.94 167 ARG A N 1
ATOM 1299 C CA . ARG A 1 167 ? 8.055 11.258 7.34 1 93.94 167 ARG A CA 1
ATOM 1300 C C . ARG A 1 167 ? 8.352 12.703 6.945 1 93.94 167 ARG A C 1
ATOM 1302 O O . ARG A 1 167 ? 8.297 13.602 7.785 1 93.94 167 ARG A O 1
ATOM 1309 N N . LEU A 1 168 ? 8.656 12.812 5.742 1 93.62 168 LEU A N 1
ATOM 1310 C CA . LEU A 1 168 ? 8.992 14.148 5.246 1 93.62 168 LEU A CA 1
ATOM 1311 C C . LEU A 1 168 ? 7.832 15.109 5.461 1 93.62 168 LEU A C 1
ATOM 1313 O O . LEU A 1 168 ? 8.023 16.203 5.984 1 93.62 168 LEU A O 1
ATOM 1317 N N . ILE A 1 169 ? 6.66 14.711 5.09 1 95.19 169 ILE A N 1
ATOM 1318 C CA . ILE A 1 169 ? 5.477 15.555 5.219 1 95.19 169 ILE A CA 1
ATOM 1319 C C . ILE A 1 169 ? 5.199 15.836 6.695 1 95.19 169 ILE A C 1
ATOM 1321 O O . ILE A 1 169 ? 5.008 16.984 7.09 1 95.19 169 ILE A O 1
ATOM 1325 N N . ARG A 1 170 ? 5.203 14.828 7.484 1 95.19 170 ARG A N 1
ATOM 1326 C CA . ARG A 1 170 ? 4.961 14.977 8.914 1 95.19 170 ARG A CA 1
ATOM 1327 C C . ARG A 1 170 ? 5.957 15.945 9.539 1 95.19 170 ARG A C 1
ATOM 1329 O O . ARG A 1 170 ? 5.559 16.891 10.227 1 95.19 170 ARG A O 1
ATOM 1336 N N . ASP A 1 171 ? 7.184 15.766 9.227 1 92.25 171 ASP A N 1
ATOM 1337 C CA . ASP A 1 171 ? 8.242 16.562 9.852 1 92.25 171 ASP A CA 1
ATOM 1338 C C . ASP A 1 171 ? 8.18 18.016 9.391 1 92.25 171 ASP A C 1
ATOM 1340 O O . ASP A 1 171 ? 8.297 18.922 10.211 1 92.25 171 ASP A O 1
ATOM 1344 N N . LEU A 1 172 ? 7.984 18.234 8.18 1 94.19 172 LEU A N 1
ATOM 1345 C CA . LEU A 1 172 ? 7.984 19.594 7.664 1 94.19 172 LEU A CA 1
ATOM 1346 C C . LEU A 1 172 ? 6.734 20.344 8.117 1 94.19 172 LEU A C 1
ATOM 1348 O O . LEU A 1 172 ? 6.809 21.531 8.453 1 94.19 172 LEU A O 1
ATOM 1352 N N . VAL A 1 173 ? 5.641 19.703 8.102 1 94.62 173 VAL A N 1
ATOM 1353 C CA . VAL A 1 173 ? 4.406 20.344 8.547 1 94.62 173 VAL A CA 1
ATOM 1354 C C . VAL A 1 173 ? 4.539 20.766 10.008 1 94.62 173 VAL A C 1
ATOM 1356 O O . VAL A 1 173 ? 4.148 21.875 10.383 1 94.62 173 VAL A O 1
ATOM 1359 N N . ARG A 1 174 ? 5.133 19.984 10.773 1 91.5 174 ARG A N 1
ATOM 1360 C CA . ARG A 1 174 ? 5.332 20.281 12.188 1 91.5 174 ARG A CA 1
ATOM 1361 C C . ARG A 1 174 ? 6.355 21.391 12.367 1 91.5 174 ARG A C 1
ATOM 1363 O O . ARG A 1 174 ? 6.133 22.328 13.141 1 91.5 174 ARG A O 1
ATOM 1370 N N . GLU A 1 175 ? 7.387 21.266 11.703 1 92.44 175 GLU A N 1
ATOM 1371 C CA . GLU A 1 175 ? 8.461 22.266 11.789 1 92.44 175 GLU A CA 1
ATOM 1372 C C . GLU A 1 175 ? 7.949 23.656 11.438 1 92.44 175 GLU A C 1
ATOM 1374 O O . GLU A 1 175 ? 8.32 24.641 12.086 1 92.44 175 GLU A O 1
ATOM 1379 N N . LEU A 1 176 ? 7.082 23.719 10.492 1 94 176 LEU A N 1
ATOM 1380 C CA . LEU A 1 176 ? 6.617 25.016 9.984 1 94 176 LEU A CA 1
ATOM 1381 C C . LEU A 1 176 ? 5.379 25.484 10.742 1 94 176 LEU A C 1
ATOM 1383 O O . LEU A 1 176 ? 4.887 26.594 10.516 1 94 176 LEU A O 1
ATOM 1387 N N . GLY A 1 177 ? 4.875 24.609 11.586 1 93 177 GLY A N 1
ATOM 1388 C CA . GLY A 1 177 ? 3.697 24.969 12.359 1 93 177 GLY A CA 1
ATOM 1389 C C . GLY A 1 177 ? 2.436 25.047 11.523 1 93 177 GLY A C 1
ATOM 1390 O O . GLY A 1 177 ? 1.551 25.859 11.797 1 93 177 GLY A O 1
ATOM 1391 N N . LEU A 1 178 ? 2.361 24.281 10.5 1 94.19 178 LEU A N 1
ATOM 1392 C CA . LEU A 1 178 ? 1.217 24.297 9.602 1 94.19 178 LEU A CA 1
ATOM 1393 C C . LEU A 1 178 ? 0.105 23.391 10.117 1 94.19 178 LEU A C 1
ATOM 1395 O O . LEU A 1 178 ? 0.351 22.516 10.945 1 94.19 178 LEU A O 1
ATOM 1399 N N . THR A 1 179 ? -1.095 23.703 9.68 1 96.5 179 THR A N 1
ATOM 1400 C CA . THR A 1 179 ? -2.227 22.797 9.852 1 96.5 179 THR A CA 1
ATOM 1401 C C . THR A 1 179 ? -2.436 21.953 8.602 1 96.5 179 THR A C 1
ATOM 1403 O O . THR A 1 179 ? -2.295 22.453 7.48 1 96.5 179 THR A O 1
ATOM 1406 N N . ALA A 1 180 ? -2.705 20.672 8.82 1 97.38 180 ALA A N 1
ATOM 1407 C CA . ALA A 1 180 ? -2.883 19.812 7.66 1 97.38 180 ALA A CA 1
ATOM 1408 C C . ALA A 1 180 ? -4.062 18.859 7.855 1 97.38 180 ALA A C 1
ATOM 1410 O O . ALA A 1 180 ? -4.336 18.422 8.977 1 97.38 180 ALA A O 1
ATOM 1411 N N . LEU A 1 181 ? -4.773 18.609 6.812 1 97.94 181 LEU A N 1
ATOM 1412 C CA . LEU A 1 181 ? -5.797 17.578 6.738 1 97.94 181 LEU A CA 1
ATOM 1413 C C . LEU A 1 181 ? -5.414 16.5 5.727 1 97.94 181 LEU A C 1
ATOM 1415 O O . LEU A 1 181 ? -5.309 16.781 4.531 1 97.94 181 LEU A O 1
ATOM 1419 N N . LEU A 1 182 ? -5.156 15.297 6.23 1 97.94 182 LEU A N 1
ATOM 1420 C CA . LEU A 1 182 ? -4.762 14.156 5.418 1 97.94 182 LEU A CA 1
ATOM 1421 C C . LEU A 1 182 ? -5.941 13.219 5.18 1 97.94 182 LEU A C 1
ATOM 1423 O O . LEU A 1 182 ? -6.531 12.703 6.137 1 97.94 182 LEU A O 1
ATOM 1427 N N . VAL A 1 183 ? -6.301 13.109 3.982 1 96.75 183 VAL A N 1
ATOM 1428 C CA . VAL A 1 183 ? -7.301 12.109 3.617 1 96.75 183 VAL A CA 1
ATOM 1429 C C . VAL A 1 183 ? -6.613 10.82 3.166 1 96.75 183 VAL A C 1
ATOM 1431 O O . VAL A 1 183 ? -5.723 10.859 2.312 1 96.75 183 VAL A O 1
ATOM 1434 N N . THR A 1 184 ? -7.039 9.711 3.73 1 94.44 184 THR A N 1
ATOM 1435 C CA . THR A 1 184 ? -6.449 8.438 3.355 1 94.44 184 THR A CA 1
ATOM 1436 C C . THR A 1 184 ? -7.402 7.285 3.672 1 94.44 184 THR A C 1
ATOM 1438 O O . THR A 1 184 ? -8.281 7.418 4.527 1 94.44 184 THR A O 1
ATOM 1441 N N . HIS A 1 185 ? -7.242 6.258 2.996 1 91.38 185 HIS A N 1
ATOM 1442 C CA . HIS A 1 185 ? -7.934 5.02 3.336 1 91.38 185 HIS A CA 1
ATOM 1443 C C . HIS A 1 185 ? -7.012 4.059 4.078 1 91.38 185 HIS A C 1
ATOM 1445 O O . HIS A 1 185 ? -7.438 2.982 4.5 1 91.38 185 HIS A O 1
ATOM 1451 N N . ASP A 1 186 ? -5.809 4.434 4.301 1 91.75 186 ASP A N 1
ATOM 1452 C CA . ASP A 1 186 ? -4.797 3.6 4.949 1 91.75 186 ASP A CA 1
ATOM 1453 C C . ASP A 1 186 ? -4.648 3.963 6.422 1 91.75 186 ASP A C 1
ATOM 1455 O O . ASP A 1 186 ? -4.066 4.996 6.758 1 91.75 186 ASP A O 1
ATOM 1459 N N . ARG A 1 187 ? -5 3.074 7.227 1 93.12 187 ARG A N 1
ATOM 1460 C CA . ARG A 1 187 ? -5.008 3.348 8.664 1 93.12 187 ARG A CA 1
ATOM 1461 C C . ARG A 1 187 ? -3.586 3.463 9.203 1 93.12 187 ARG A C 1
ATOM 1463 O O . ARG A 1 187 ? -3.33 4.234 10.133 1 93.12 187 ARG A O 1
ATOM 1470 N N . GLU A 1 188 ? -2.67 2.672 8.633 1 92.56 188 GLU A N 1
ATOM 1471 C CA . GLU A 1 188 ? -1.277 2.75 9.062 1 92.56 188 GLU A CA 1
ATOM 1472 C C . GLU A 1 188 ? -0.684 4.125 8.766 1 92.56 188 GLU A C 1
ATOM 1474 O O . GLU A 1 188 ? 0.034 4.688 9.594 1 92.56 188 GLU A O 1
ATOM 1479 N N . GLU A 1 189 ? -0.999 4.633 7.617 1 94.75 189 GLU A N 1
ATOM 1480 C CA . GLU A 1 189 ? -0.577 5.984 7.262 1 94.75 189 GLU A CA 1
ATOM 1481 C C . GLU A 1 189 ? -1.08 7.004 8.281 1 94.75 189 GLU A C 1
ATOM 1483 O O . GLU A 1 189 ? -0.327 7.879 8.711 1 94.75 189 GLU A O 1
ATOM 1488 N N . ALA A 1 190 ? -2.328 6.84 8.617 1 96.88 190 ALA A N 1
ATOM 1489 C CA . ALA A 1 190 ? -2.934 7.746 9.586 1 96.88 190 ALA A CA 1
ATOM 1490 C C . ALA A 1 190 ? -2.223 7.664 10.938 1 96.88 190 ALA A C 1
ATOM 1492 O O . ALA A 1 190 ? -1.95 8.688 11.562 1 96.88 190 ALA A O 1
ATOM 1493 N N . MET A 1 191 ? -1.886 6.504 11.328 1 95.75 191 MET A N 1
ATOM 1494 C CA . MET A 1 191 ? -1.252 6.309 12.633 1 95.75 191 MET A CA 1
ATOM 1495 C C . MET A 1 191 ? 0.155 6.895 12.641 1 95.75 191 MET A C 1
ATOM 1497 O O . MET A 1 191 ? 0.612 7.402 13.672 1 95.75 191 MET A O 1
ATOM 1501 N N . LEU A 1 192 ? 0.791 6.875 11.508 1 94.88 192 LEU A N 1
ATOM 1502 C CA . LEU A 1 192 ? 2.189 7.285 11.445 1 94.88 192 LEU A CA 1
ATOM 1503 C C . LEU A 1 192 ? 2.305 8.789 11.234 1 94.88 192 LEU A C 1
ATOM 1505 O O . LEU A 1 192 ? 3.295 9.406 11.648 1 94.88 192 LEU A O 1
ATOM 1509 N N . VAL A 1 193 ? 1.27 9.391 10.688 1 96.88 193 VAL A N 1
ATOM 1510 C CA . VAL A 1 193 ? 1.446 10.766 10.234 1 96.88 193 VAL A CA 1
ATOM 1511 C C . VAL A 1 193 ? 0.594 11.703 11.086 1 96.88 193 VAL A C 1
ATOM 1513 O O . VAL A 1 193 ? 1.031 12.805 11.438 1 96.88 193 VAL A O 1
ATOM 1516 N N . ALA A 1 194 ? -0.557 11.297 11.516 1 97.56 194 ALA A N 1
ATOM 1517 C CA . ALA A 1 194 ? -1.555 12.227 12.047 1 97.56 194 ALA A CA 1
ATOM 1518 C C . ALA A 1 194 ? -1.471 12.305 13.57 1 97.56 194 ALA A C 1
ATOM 1520 O O . ALA A 1 194 ? -1.086 11.336 14.227 1 97.56 194 ALA A O 1
ATOM 1521 N N . ASP A 1 195 ? -1.876 13.406 14.047 1 96.44 195 ASP A N 1
ATOM 1522 C CA . ASP A 1 195 ? -2.045 13.609 15.484 1 96.44 195 ASP A CA 1
ATOM 1523 C C . ASP A 1 195 ? -3.424 13.148 15.945 1 96.44 195 ASP A C 1
ATOM 1525 O O . ASP A 1 195 ? -3.572 12.633 17.062 1 96.44 195 ASP A O 1
ATOM 1529 N N . ARG A 1 196 ? -4.297 13.383 15.117 1 97.06 196 ARG A N 1
ATOM 1530 C CA . ARG A 1 196 ? -5.684 13 15.367 1 97.06 196 ARG A CA 1
ATOM 1531 C C . ARG A 1 196 ? -6.309 12.383 14.117 1 97.06 196 ARG A C 1
ATOM 1533 O O . ARG A 1 196 ? -5.863 12.648 13 1 97.06 196 ARG A O 1
ATOM 1540 N N . VAL A 1 197 ? -7.328 11.562 14.391 1 97.88 197 VAL A N 1
ATOM 1541 C CA . VAL A 1 197 ? -7.988 10.844 13.305 1 97.88 197 VAL A CA 1
ATOM 1542 C C . VAL A 1 197 ? -9.5 10.969 13.445 1 97.88 197 VAL A C 1
ATOM 1544 O O . VAL A 1 197 ? -10.031 10.93 14.562 1 97.88 197 VAL A O 1
ATOM 1547 N N . THR A 1 198 ? -10.164 11.188 12.352 1 97.88 198 THR A N 1
ATOM 1548 C CA . THR A 1 198 ? -11.609 11.078 12.258 1 97.88 198 THR A CA 1
ATOM 1549 C C . THR A 1 198 ? -12.008 10.008 11.25 1 97.88 198 THR A C 1
ATOM 1551 O O . THR A 1 198 ? -11.484 9.977 10.133 1 97.88 198 THR A O 1
ATOM 1554 N N . LEU A 1 199 ? -12.859 9.133 11.664 1 97.5 199 LEU A N 1
ATOM 1555 C CA . LEU A 1 199 ? -13.352 8.062 10.805 1 97.5 199 LEU A CA 1
ATOM 1556 C C . LEU A 1 199 ? -14.656 8.469 10.125 1 97.5 199 LEU A C 1
ATOM 1558 O O . LEU A 1 199 ? -15.617 8.852 10.797 1 97.5 199 LEU A O 1
ATOM 1562 N N . LEU A 1 200 ? -14.633 8.414 8.828 1 96.38 200 LEU A N 1
ATOM 1563 C CA . LEU A 1 200 ? -15.812 8.727 8.031 1 96.38 200 LEU A CA 1
ATOM 1564 C C . LEU A 1 200 ? -16.422 7.461 7.449 1 96.38 200 LEU A C 1
ATOM 1566 O O . LEU A 1 200 ? -15.734 6.66 6.82 1 96.38 200 LEU A O 1
ATOM 1570 N N . GLU A 1 201 ? -17.688 7.285 7.668 1 93.19 201 GLU A N 1
ATOM 1571 C CA . GLU A 1 201 ? -18.438 6.141 7.145 1 93.19 201 GLU A CA 1
ATOM 1572 C C . GLU A 1 201 ? -19.797 6.57 6.609 1 93.19 201 GLU A C 1
ATOM 1574 O O . GLU A 1 201 ? -20.625 7.117 7.352 1 93.19 201 GLU A O 1
ATOM 1579 N N . ALA A 1 202 ? -20.031 6.309 5.383 1 91.06 202 ALA A N 1
ATOM 1580 C CA . ALA A 1 202 ? -21.312 6.582 4.734 1 91.06 202 ALA A CA 1
ATOM 1581 C C . ALA A 1 202 ? -21.719 8.039 4.918 1 91.06 202 ALA A C 1
ATOM 1583 O O . ALA A 1 202 ? -22.875 8.336 5.234 1 91.06 202 ALA A O 1
ATOM 1584 N N . GLY A 1 203 ? -20.719 8.852 4.902 1 94.38 203 GLY A N 1
ATOM 1585 C CA . GLY A 1 203 ? -20.984 10.281 4.91 1 94.38 203 GLY A CA 1
ATOM 1586 C C . GLY A 1 203 ? -21.172 10.844 6.309 1 94.38 203 GLY A C 1
ATOM 1587 O O . GLY A 1 203 ? -21.594 11.992 6.473 1 94.38 203 GLY A O 1
ATOM 1588 N N . LEU A 1 204 ? -20.875 10.008 7.281 1 96.12 204 LEU A N 1
ATOM 1589 C CA . LEU A 1 204 ? -21.016 10.422 8.672 1 96.12 204 LEU A CA 1
ATOM 1590 C C . LEU A 1 204 ? -19.703 10.242 9.43 1 96.12 204 LEU A C 1
ATOM 1592 O O . LEU A 1 204 ? -18.906 9.352 9.109 1 96.12 204 LEU A O 1
ATOM 1596 N N . VAL A 1 205 ? -19.531 11.109 10.422 1 96.94 205 VAL A N 1
ATOM 1597 C CA . VAL A 1 205 ? -18.422 10.914 11.336 1 96.94 205 VAL A CA 1
ATOM 1598 C C . VAL A 1 205 ? -18.734 9.797 12.328 1 96.94 205 VAL A C 1
ATOM 1600 O O . VAL A 1 205 ? -19.719 9.883 13.062 1 96.94 205 VAL A O 1
ATOM 1603 N N . ARG A 1 206 ? -17.922 8.836 12.367 1 96.25 206 ARG A N 1
ATOM 1604 C CA . ARG A 1 206 ? -18.156 7.68 13.227 1 96.25 206 ARG A CA 1
ATOM 1605 C C . ARG A 1 206 ? -17.438 7.848 14.562 1 96.25 206 ARG A C 1
ATOM 1607 O O . ARG A 1 206 ? -17.984 7.492 15.609 1 96.25 206 ARG A O 1
ATOM 1614 N N . ALA A 1 207 ? -16.266 8.25 14.516 1 97.31 207 ALA A N 1
ATOM 1615 C CA . ALA A 1 207 ? -15.445 8.422 15.711 1 97.31 207 ALA A CA 1
ATOM 1616 C C . ALA A 1 207 ? -14.273 9.367 15.438 1 97.31 207 ALA A C 1
ATOM 1618 O O . ALA A 1 207 ? -13.859 9.539 14.289 1 97.31 207 ALA A O 1
ATOM 1619 N N . SER A 1 208 ? -13.852 9.992 16.484 1 96.88 208 SER A N 1
ATOM 1620 C CA . SER A 1 208 ? -12.688 10.875 16.422 1 96.88 208 SER A CA 1
ATOM 1621 C C . SER A 1 208 ? -11.828 10.734 17.672 1 96.88 208 SER A C 1
ATOM 1623 O O . SER A 1 208 ? -12.352 10.555 18.781 1 96.88 208 SER A O 1
ATOM 1625 N N . GLY A 1 209 ? -10.523 10.797 17.469 1 96.75 209 GLY A N 1
ATOM 1626 C CA . GLY A 1 209 ? -9.586 10.688 18.578 1 96.75 209 GLY A CA 1
ATOM 1627 C C . GLY A 1 209 ? -8.148 10.531 18.141 1 96.75 209 GLY A C 1
ATOM 1628 O O . GLY A 1 209 ? -7.816 10.805 16.984 1 96.75 209 GLY A O 1
ATOM 1629 N N . THR A 1 210 ? -7.312 10.25 19.078 1 96.31 210 THR A N 1
ATOM 1630 C CA . THR A 1 210 ? -5.926 9.969 18.734 1 96.31 210 THR A CA 1
ATOM 1631 C C . THR A 1 210 ? -5.812 8.625 18.016 1 96.31 210 THR A C 1
ATOM 1633 O O . THR A 1 210 ? -6.645 7.734 18.219 1 96.31 210 THR A O 1
ATOM 1636 N N . PRO A 1 211 ? -4.84 8.461 17.172 1 95.94 211 PRO A N 1
ATOM 1637 C CA . PRO A 1 211 ? -4.652 7.176 16.5 1 95.94 211 PRO A CA 1
ATOM 1638 C C . PRO A 1 211 ? -4.559 6.004 17.469 1 95.94 211 PRO A C 1
ATOM 1640 O O . PRO A 1 211 ? -5.176 4.957 17.25 1 95.94 211 PRO A O 1
ATOM 1643 N N . GLN A 1 212 ? -3.869 6.184 18.547 1 91.94 212 GLN A N 1
ATOM 1644 C CA . GLN A 1 212 ? -3.697 5.117 19.531 1 91.94 212 GLN A CA 1
ATOM 1645 C C . GLN A 1 212 ? -5.035 4.711 20.141 1 91.94 212 GLN A C 1
ATOM 1647 O O . GLN A 1 212 ? -5.359 3.525 20.219 1 91.94 212 GLN A O 1
ATOM 1652 N N . ALA A 1 213 ? -5.766 5.699 20.531 1 94.69 213 ALA A N 1
ATOM 1653 C CA . ALA A 1 213 ? -7.059 5.43 21.156 1 94.69 213 ALA A CA 1
ATOM 1654 C C . ALA A 1 213 ? -8 4.723 20.188 1 94.69 213 ALA A C 1
ATOM 1656 O O . ALA A 1 213 ? -8.617 3.715 20.531 1 94.69 213 ALA A O 1
ATOM 1657 N N . LEU A 1 214 ? -8.047 5.211 19.016 1 96.31 214 LEU A N 1
ATOM 1658 C CA . LEU A 1 214 ? -8.969 4.648 18.031 1 96.31 214 LEU A CA 1
ATOM 1659 C C . LEU A 1 214 ? -8.539 3.238 17.625 1 96.31 214 LEU A C 1
ATOM 1661 O O . LEU A 1 214 ? -9.391 2.385 17.359 1 96.31 214 LEU A O 1
ATOM 1665 N N . SER A 1 215 ? -7.246 2.957 17.609 1 94.94 215 SER A N 1
ATOM 1666 C CA . SER A 1 215 ? -6.758 1.637 17.219 1 94.94 215 SER A CA 1
ATOM 1667 C C . SER A 1 215 ? -7.191 0.574 18.219 1 94.94 215 SER A C 1
ATOM 1669 O O . SER A 1 215 ? -7.262 -0.611 17.891 1 94.94 215 SER A O 1
ATOM 1671 N N . GLU A 1 216 ? -7.57 1.036 19.391 1 92.69 216 GLU A N 1
ATOM 1672 C CA . GLU A 1 216 ? -7.922 0.098 20.453 1 92.69 216 GLU A CA 1
ATOM 1673 C C . GLU A 1 216 ? -9.43 0.035 20.672 1 92.69 216 GLU A C 1
ATOM 1675 O O . GLU A 1 216 ? -9.938 -0.873 21.328 1 92.69 216 GLU A O 1
ATOM 1680 N N . THR A 1 217 ? -10.141 0.988 20.062 1 94.5 217 THR A N 1
ATOM 1681 C CA . THR A 1 217 ? -11.555 1.069 20.406 1 94.5 217 THR A CA 1
ATOM 1682 C C . THR A 1 217 ? -12.422 0.881 19.156 1 94.5 217 THR A C 1
ATOM 1684 O O . THR A 1 217 ? -13.586 0.496 19.266 1 94.5 217 THR A O 1
ATOM 1687 N N . GLU A 1 218 ? -11.836 1.198 18.031 1 95.88 218 GLU A N 1
ATOM 1688 C CA . GLU A 1 218 ? -12.625 1.177 16.797 1 95.88 218 GLU A CA 1
ATOM 1689 C C . GLU A 1 218 ? -12.18 0.048 15.875 1 95.88 218 GLU A C 1
ATOM 1691 O O . GLU A 1 218 ? -11.109 0.121 15.266 1 95.88 218 GLU A O 1
ATOM 1696 N N . SER A 1 219 ? -13.055 -0.873 15.586 1 92.75 219 SER A N 1
ATOM 1697 C CA . SER A 1 219 ? -12.719 -2.047 14.789 1 92.75 219 SER A CA 1
ATOM 1698 C C . SER A 1 219 ? -12.531 -1.684 13.32 1 92.75 219 SER A C 1
ATOM 1700 O O . SER A 1 219 ? -11.914 -2.432 12.57 1 92.75 219 SER A O 1
ATOM 1702 N N . THR A 1 220 ? -13.078 -0.594 12.922 1 90.06 220 THR A N 1
ATOM 1703 C CA . THR A 1 220 ? -12.938 -0.165 11.531 1 90.06 220 THR A CA 1
ATOM 1704 C C . THR A 1 220 ? -11.594 0.541 11.328 1 90.06 220 THR A C 1
ATOM 1706 O O . THR A 1 220 ? -11.211 0.827 10.195 1 90.06 220 THR A O 1
ATOM 1709 N N . PHE A 1 221 ? -10.883 0.83 12.375 1 94.75 221 PHE A N 1
ATOM 1710 C CA . PHE A 1 221 ? -9.594 1.519 12.305 1 94.75 221 PHE A CA 1
ATOM 1711 C C . PHE A 1 221 ? -8.469 0.609 12.781 1 94.75 221 PHE A C 1
ATOM 1713 O O . PHE A 1 221 ? -7.465 0.443 12.086 1 94.75 221 PHE A O 1
ATOM 1720 N N . GLY A 1 222 ? -8.68 0.029 13.945 1 93.94 222 GLY A N 1
ATOM 1721 C CA . GLY A 1 222 ? -7.691 -0.896 14.469 1 93.94 222 GLY A CA 1
ATOM 1722 C C . GLY A 1 222 ? -7.852 -2.309 13.945 1 93.94 222 GLY A C 1
ATOM 1723 O O . GLY A 1 222 ? -8.789 -2.594 13.195 1 93.94 222 GLY A O 1
ATOM 1724 N N . ASP A 1 223 ? -6.91 -3.207 14.344 1 94.62 223 ASP A N 1
ATOM 1725 C CA . ASP A 1 223 ? -6.988 -4.633 14.031 1 94.62 223 ASP A CA 1
ATOM 1726 C C . ASP A 1 223 ? -7.738 -5.395 15.117 1 94.62 223 ASP A C 1
ATOM 1728 O O . ASP A 1 223 ? -7.262 -5.512 16.25 1 94.62 223 ASP A O 1
ATOM 1732 N N . PHE A 1 224 ? -8.859 -5.898 14.688 1 95.5 224 PHE A N 1
ATOM 1733 C CA . PHE A 1 224 ? -9.656 -6.637 15.656 1 95.5 224 PHE A CA 1
ATOM 1734 C C . PHE A 1 224 ? -9.914 -8.062 15.172 1 95.5 224 PHE A C 1
ATOM 1736 O O . PHE A 1 224 ? -9.953 -8.312 13.969 1 95.5 224 PHE A O 1
ATOM 1743 N N . ILE A 1 225 ? -10.055 -8.914 16.125 1 94.25 225 ILE A N 1
ATOM 1744 C CA . ILE A 1 225 ? -10.352 -10.312 15.859 1 94.25 225 ILE A CA 1
ATOM 1745 C C . ILE A 1 225 ? -11.539 -10.758 16.703 1 94.25 225 ILE A C 1
ATOM 1747 O O . ILE A 1 225 ? -11.633 -10.414 17.891 1 94.25 225 ILE A O 1
ATOM 1751 N N . GLU A 1 226 ? -12.391 -11.406 16.078 1 93.38 226 GLU A N 1
ATOM 1752 C CA . GLU A 1 226 ? -13.523 -11.969 16.812 1 93.38 226 GLU A CA 1
ATOM 1753 C C . GLU A 1 226 ? -13.148 -13.281 17.484 1 93.38 226 GLU A C 1
ATOM 1755 O O . GLU A 1 226 ? -12.648 -14.203 16.844 1 93.38 226 GLU A O 1
ATOM 1760 N N . LEU A 1 227 ? -13.305 -13.336 18.75 1 92 227 LEU A N 1
ATOM 1761 C CA . LEU A 1 227 ? -13.086 -14.539 19.531 1 92 227 LEU A CA 1
ATOM 1762 C C . LEU A 1 227 ? -14.258 -14.789 20.484 1 92 227 LEU A C 1
ATOM 1764 O O . LEU A 1 227 ? -14.578 -13.938 21.312 1 92 227 LEU A O 1
ATOM 1768 N N . GLY A 1 228 ? -14.906 -15.953 20.375 1 89.06 228 GLY A N 1
ATOM 1769 C CA . GLY A 1 228 ? -16.016 -16.297 21.25 1 89.06 228 GLY A CA 1
ATOM 1770 C C . GLY A 1 228 ? -17.188 -15.328 21.125 1 89.06 228 GLY A C 1
ATOM 1771 O O . GLY A 1 228 ? -17.828 -14.992 22.125 1 89.06 228 GLY A O 1
ATOM 1772 N N . GLY A 1 229 ? -17.328 -14.703 20.031 1 89.62 229 GLY A N 1
ATOM 1773 C CA . GLY A 1 229 ? -18.469 -13.828 19.797 1 89.62 229 GLY A CA 1
ATOM 1774 C C . GLY A 1 229 ? -18.172 -12.375 20.141 1 89.62 229 GLY A C 1
ATOM 1775 O O . GLY A 1 229 ? -19.047 -11.516 20 1 89.62 229 GLY A O 1
ATOM 1776 N N . SER A 1 230 ? -17.031 -12.172 20.625 1 93.25 230 SER A N 1
ATOM 1777 C CA . SER A 1 230 ? -16.641 -10.805 20.984 1 93.25 230 SER A CA 1
ATOM 1778 C C . SER A 1 230 ? -15.453 -10.336 20.141 1 93.25 230 SER A C 1
ATOM 1780 O O . SER A 1 230 ? -14.648 -11.148 19.688 1 93.25 230 SER A O 1
ATOM 1782 N N . LEU A 1 231 ? -15.414 -9.047 19.922 1 94.56 231 LEU A N 1
ATOM 1783 C CA . LEU A 1 231 ? -14.305 -8.453 19.188 1 94.56 231 LEU A CA 1
ATOM 1784 C C . LEU A 1 231 ? -13.219 -7.965 20.141 1 94.56 231 LEU A C 1
ATOM 1786 O O . LEU A 1 231 ? -13.508 -7.266 21.125 1 94.56 231 LEU A O 1
ATOM 1790 N N . TYR A 1 232 ? -12 -8.352 19.875 1 95.19 232 TYR A N 1
ATOM 1791 C CA . TYR A 1 232 ? -10.844 -7.906 20.641 1 95.19 232 TYR A CA 1
ATOM 1792 C C . TYR A 1 232 ? -9.781 -7.305 19.734 1 95.19 232 TYR A C 1
ATOM 1794 O O . TYR A 1 232 ? -9.578 -7.77 18.625 1 95.19 232 TYR A O 1
ATOM 1802 N N . PRO A 1 233 ? -9.133 -6.246 20.25 1 94.94 233 PRO A N 1
ATOM 1803 C CA . PRO A 1 233 ? -7.926 -5.848 19.516 1 94.94 233 PRO A CA 1
ATOM 1804 C C . PRO A 1 233 ? -6.941 -7 19.328 1 94.94 233 PRO A C 1
ATOM 1806 O O . PRO A 1 233 ? -6.754 -7.812 20.234 1 94.94 233 PRO A O 1
ATOM 1809 N N . SER A 1 234 ? -6.371 -7.074 18.141 1 95.62 234 SER A N 1
ATOM 1810 C CA . SER A 1 234 ? -5.438 -8.156 17.844 1 95.62 234 SER A CA 1
ATOM 1811 C C . SER A 1 234 ? -4.281 -8.18 18.844 1 95.62 234 SER A C 1
ATOM 1813 O O . SER A 1 234 ? -3.691 -9.227 19.094 1 95.62 234 SER A O 1
ATOM 1815 N N . LEU A 1 235 ? -4.023 -7.047 19.406 1 93.81 235 LEU A N 1
ATOM 1816 C CA . LEU A 1 235 ? -2.953 -6.93 20.391 1 93.81 235 LEU A CA 1
ATOM 1817 C C . LEU A 1 235 ? -3.217 -7.84 21.594 1 93.81 235 LEU A C 1
ATOM 1819 O O . LEU A 1 235 ? -2.287 -8.211 22.312 1 93.81 235 LEU A O 1
ATOM 1823 N N . HIS A 1 236 ? -4.441 -8.18 21.797 1 94.44 236 HIS A N 1
ATOM 1824 C CA . HIS A 1 236 ? -4.824 -8.969 22.969 1 94.44 236 HIS A CA 1
ATOM 1825 C C . HIS A 1 236 ? -5.016 -10.438 22.594 1 94.44 236 HIS A C 1
ATOM 1827 O O . HIS A 1 236 ? -5.496 -11.227 23.422 1 94.44 236 HIS A O 1
ATOM 1833 N N . ILE A 1 237 ? -4.684 -10.766 21.422 1 95.75 237 ILE A N 1
ATOM 1834 C CA . ILE A 1 237 ? -4.859 -12.133 20.953 1 95.75 237 ILE A CA 1
ATOM 1835 C C . ILE A 1 237 ? -3.496 -12.758 20.672 1 95.75 237 ILE A C 1
ATOM 1837 O O . ILE A 1 237 ? -2.598 -12.094 20.141 1 95.75 237 ILE A O 1
ATOM 1841 N N . GLU A 1 238 ? -3.352 -13.969 21.031 1 95.88 238 GLU A N 1
ATOM 1842 C CA . GLU A 1 238 ? -2.129 -14.695 20.703 1 95.88 238 GLU A CA 1
ATOM 1843 C C . GLU A 1 238 ? -2.443 -16.047 20.078 1 95.88 238 GLU A C 1
ATOM 1845 O O . GLU A 1 238 ? -3.539 -16.578 20.25 1 95.88 238 GLU A O 1
ATOM 1850 N N . VAL A 1 239 ? -1.526 -16.5 19.297 1 97.38 239 VAL A N 1
ATOM 1851 C CA . VAL A 1 239 ? -1.585 -17.859 18.766 1 97.38 239 VAL A CA 1
ATOM 1852 C C . VAL A 1 239 ? -0.74 -18.797 19.625 1 97.38 239 VAL A C 1
ATOM 1854 O O . VAL A 1 239 ? 0.393 -18.469 19.984 1 97.38 239 VAL A O 1
ATOM 1857 N N . THR A 1 240 ? -1.321 -19.938 19.938 1 96.75 240 THR A N 1
ATOM 1858 C CA . THR A 1 240 ? -0.646 -20.875 20.844 1 96.75 240 THR A CA 1
ATOM 1859 C C . THR A 1 240 ? -0.729 -22.297 20.297 1 96.75 240 THR A C 1
ATOM 1861 O O . THR A 1 240 ? -1.555 -22.594 19.438 1 96.75 240 THR A O 1
ATOM 1864 N N . ASP A 1 241 ? 0.151 -23.094 20.734 1 96.44 241 ASP A N 1
ATOM 1865 C CA . ASP A 1 241 ? 0.126 -24.516 20.344 1 96.44 241 ASP A CA 1
ATOM 1866 C C . ASP A 1 241 ? -0.715 -25.328 21.328 1 96.44 241 ASP A C 1
ATOM 1868 O O . ASP A 1 241 ? -0.925 -26.516 21.125 1 96.44 241 ASP A O 1
ATOM 1872 N N . SER A 1 242 ? -1.206 -24.656 22.328 1 95.12 242 SER A N 1
ATOM 1873 C CA . SER A 1 242 ? -2.098 -25.312 23.297 1 95.12 242 SER A CA 1
ATOM 1874 C C . SER A 1 242 ? -3.549 -25.25 22.828 1 95.12 242 SER A C 1
ATOM 1876 O O . SER A 1 242 ? -4.059 -24.172 22.516 1 95.12 242 SER A O 1
ATOM 1878 N N . PRO A 1 243 ? -4.211 -26.312 22.875 1 94.25 243 PRO A N 1
ATOM 1879 C CA . PRO A 1 243 ? -5.555 -26.391 22.297 1 94.25 243 PRO A CA 1
ATOM 1880 C C . PRO A 1 243 ? -6.551 -25.469 23 1 94.25 243 PRO A C 1
ATOM 1882 O O . PRO A 1 243 ? -6.539 -25.359 24.234 1 94.25 243 PRO A O 1
ATOM 1885 N N . THR A 1 244 ? -7.27 -24.75 22.297 1 93.06 244 THR A N 1
ATOM 1886 C CA . THR A 1 244 ? -8.438 -23.969 22.688 1 93.06 244 THR A CA 1
ATOM 1887 C C . THR A 1 244 ? -9.594 -24.219 21.719 1 93.06 244 THR A C 1
ATOM 1889 O O . THR A 1 244 ? -9.516 -25.094 20.859 1 93.06 244 THR A O 1
ATOM 1892 N N . ASP A 1 245 ? -10.656 -23.438 21.859 1 90 245 ASP A N 1
ATOM 1893 C CA . ASP A 1 245 ? -11.844 -23.656 21.047 1 90 245 ASP A CA 1
ATOM 1894 C C . ASP A 1 245 ? -11.656 -23.062 19.656 1 90 245 ASP A C 1
ATOM 1896 O O . ASP A 1 245 ? -12.375 -23.438 18.719 1 90 245 ASP A O 1
ATOM 1900 N N . GLU A 1 246 ? -10.734 -22.234 19.594 1 94.19 246 GLU A N 1
ATOM 1901 C CA . GLU A 1 246 ? -10.562 -21.562 18.312 1 94.19 246 GLU A CA 1
ATOM 1902 C C . GLU A 1 246 ? -9.305 -22.047 17.594 1 94.19 246 GLU A C 1
ATOM 1904 O O . GLU A 1 246 ? -8.188 -21.656 17.953 1 94.19 246 GLU A O 1
ATOM 1909 N N . THR A 1 247 ? -9.539 -22.781 16.516 1 95.56 247 THR A N 1
ATOM 1910 C CA . THR A 1 247 ? -8.43 -23.344 15.758 1 95.56 247 THR A CA 1
ATOM 1911 C C . THR A 1 247 ? -8.055 -22.453 14.586 1 95.56 247 THR A C 1
ATOM 1913 O O . THR A 1 247 ? -8.922 -21.812 13.984 1 95.56 247 THR A O 1
ATOM 1916 N N . VAL A 1 248 ? -6.758 -22.438 14.289 1 97.44 248 VAL A N 1
ATOM 1917 C CA . VAL A 1 248 ? -6.262 -21.734 13.109 1 97.44 248 VAL A CA 1
ATOM 1918 C C . VAL A 1 248 ? -5.16 -22.562 12.445 1 97.44 248 VAL A C 1
ATOM 1920 O O . VAL A 1 248 ? -4.469 -23.344 13.109 1 97.44 248 VAL A O 1
ATOM 1923 N N . VAL A 1 249 ? -5.043 -22.422 11.156 1 97.62 249 VAL A N 1
ATOM 1924 C CA . VAL A 1 249 ? -3.975 -23.078 10.406 1 97.62 249 VAL A CA 1
ATOM 1925 C C . VAL A 1 249 ? -3.014 -22.031 9.852 1 97.62 249 VAL A C 1
ATOM 1927 O O . VAL A 1 249 ? -3.438 -21.078 9.195 1 97.62 249 VAL A O 1
ATOM 1930 N N . LEU A 1 250 ? -1.771 -22.172 10.164 1 97.38 250 LEU A N 1
ATOM 1931 C CA . LEU A 1 250 ? -0.768 -21.266 9.609 1 97.38 250 LEU A CA 1
ATOM 1932 C C . LEU A 1 250 ? -0.555 -21.547 8.125 1 97.38 250 LEU A C 1
ATOM 1934 O O . LEU A 1 250 ? -0.11 -22.625 7.746 1 97.38 250 LEU A O 1
ATOM 1938 N N . ILE A 1 251 ? -0.845 -20.547 7.344 1 94.44 251 ILE A N 1
ATOM 1939 C CA . ILE A 1 251 ? -0.808 -20.734 5.898 1 94.44 251 ILE A CA 1
ATOM 1940 C C . ILE A 1 251 ? 0.515 -20.203 5.344 1 94.44 251 ILE A C 1
ATOM 1942 O O . ILE A 1 251 ? 1.113 -20.828 4.461 1 94.44 251 ILE A O 1
ATOM 1946 N N . ARG A 1 252 ? 0.898 -19.047 5.852 1 93.56 252 ARG A N 1
ATOM 1947 C CA . ARG A 1 252 ? 2.09 -18.375 5.352 1 93.56 252 ARG A CA 1
ATOM 1948 C C . ARG A 1 252 ? 2.783 -17.594 6.465 1 93.56 252 ARG A C 1
ATOM 1950 O O . ARG A 1 252 ? 2.123 -16.969 7.293 1 93.56 252 ARG A O 1
ATOM 1957 N N . SER A 1 253 ? 4.094 -17.688 6.371 1 93.94 253 SER A N 1
ATOM 1958 C CA . SER A 1 253 ? 4.914 -16.906 7.297 1 93.94 253 SER A CA 1
ATOM 1959 C C . SER A 1 253 ? 5.699 -15.82 6.57 1 93.94 253 SER A C 1
ATOM 1961 O O . SER A 1 253 ? 6.133 -16.016 5.434 1 93.94 253 SER A O 1
ATOM 1963 N N . PHE A 1 254 ? 5.793 -14.688 7.238 1 93.62 254 PHE A N 1
ATOM 1964 C CA . PHE A 1 254 ? 6.645 -13.625 6.703 1 93.62 254 PHE A CA 1
ATOM 1965 C C . PHE A 1 254 ? 7.199 -12.758 7.824 1 93.62 254 PHE A C 1
ATOM 1967 O O . PHE A 1 254 ? 6.855 -12.945 8.992 1 93.62 254 PHE A O 1
ATOM 1974 N N . THR A 1 255 ? 8.18 -11.992 7.477 1 93.44 255 THR A N 1
ATOM 1975 C CA . THR A 1 255 ? 8.805 -11.109 8.453 1 93.44 255 THR A CA 1
ATOM 1976 C C . THR A 1 255 ? 8.727 -9.656 7.988 1 93.44 255 THR A C 1
ATOM 1978 O O . THR A 1 255 ? 8.844 -9.367 6.797 1 93.44 255 THR A O 1
ATOM 1981 N N . ARG A 1 256 ? 8.414 -8.82 8.992 1 92.62 256 ARG A N 1
ATOM 1982 C CA . ARG A 1 256 ? 8.359 -7.391 8.719 1 92.62 256 ARG A CA 1
ATOM 1983 C C . ARG A 1 256 ? 8.625 -6.582 9.984 1 92.62 256 ARG A C 1
ATOM 1985 O O . ARG A 1 256 ? 8.117 -6.914 11.062 1 92.62 256 ARG A O 1
ATOM 1992 N N . PHE A 1 257 ? 9.383 -5.59 9.883 1 93.38 257 PHE A N 1
ATOM 1993 C CA . PHE A 1 257 ? 9.656 -4.637 10.953 1 93.38 257 PHE A CA 1
ATOM 1994 C C . PHE A 1 257 ? 10.141 -5.359 12.211 1 93.38 257 PHE A C 1
ATOM 1996 O O . PHE A 1 257 ? 9.695 -5.051 13.312 1 93.38 257 PHE A O 1
ATOM 2003 N N . GLY A 1 258 ? 10.914 -6.34 11.984 1 93.25 258 GLY A N 1
ATOM 2004 C CA . GLY A 1 258 ? 11.523 -7.051 13.102 1 93.25 258 GLY A CA 1
ATOM 2005 C C . GLY A 1 258 ? 10.578 -8.031 13.773 1 93.25 258 GLY A C 1
ATOM 2006 O O . GLY A 1 258 ? 10.844 -8.492 14.883 1 93.25 258 GLY A O 1
ATOM 2007 N N . HIS A 1 259 ? 9.508 -8.289 13.117 1 94.81 259 HIS A N 1
ATOM 2008 C CA . HIS A 1 259 ? 8.523 -9.211 13.68 1 94.81 259 HIS A CA 1
ATOM 2009 C C . HIS A 1 259 ? 8.312 -10.406 12.758 1 94.81 259 HIS A C 1
ATOM 2011 O O . HIS A 1 259 ? 8.43 -10.281 11.531 1 94.81 259 HIS A O 1
ATOM 2017 N N . ARG A 1 260 ? 8.047 -11.531 13.359 1 94.81 260 ARG A N 1
ATOM 2018 C CA . ARG A 1 260 ? 7.555 -12.703 12.648 1 94.81 260 ARG A CA 1
ATOM 2019 C C . ARG A 1 260 ? 6.027 -12.719 12.609 1 94.81 260 ARG A C 1
ATOM 2021 O O . ARG A 1 260 ? 5.375 -12.633 13.648 1 94.81 260 ARG A O 1
ATOM 2028 N N . LEU A 1 261 ? 5.512 -12.805 11.461 1 96.19 261 LEU A N 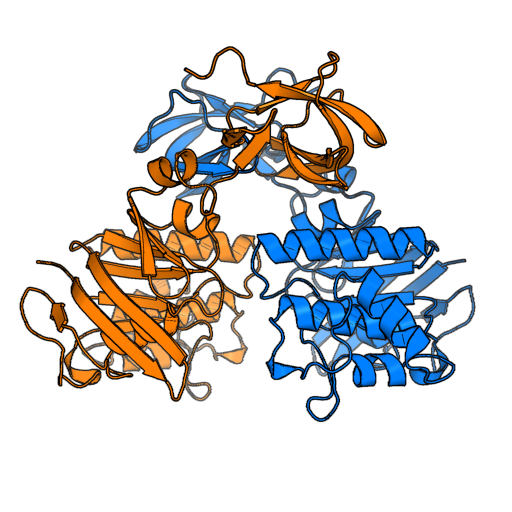1
ATOM 2029 C CA . LEU A 1 261 ? 4.066 -12.773 11.266 1 96.19 261 LEU A CA 1
ATOM 2030 C C . LEU A 1 261 ? 3.59 -14.023 10.531 1 96.19 261 LEU A C 1
ATOM 2032 O O . LEU A 1 261 ? 4.363 -14.664 9.812 1 96.19 261 LEU A O 1
ATOM 2036 N N . GLY A 1 262 ? 2.391 -14.375 10.789 1 96.25 262 GLY A N 1
ATOM 2037 C CA . GLY A 1 262 ? 1.751 -15.484 10.094 1 96.25 262 GLY A CA 1
ATOM 2038 C C . GLY A 1 262 ? 0.347 -15.156 9.625 1 96.25 262 GLY A C 1
ATOM 2039 O O . GLY A 1 262 ? -0.411 -14.484 10.32 1 96.25 262 GLY A O 1
ATOM 2040 N N . GLU A 1 263 ? 0.112 -15.531 8.453 1 96 263 GLU A N 1
ATOM 2041 C CA . GLU A 1 263 ? -1.272 -15.562 7.988 1 96 263 GLU A CA 1
ATOM 2042 C C . GLU A 1 263 ? -1.951 -16.875 8.375 1 96 263 GLU A C 1
ATOM 2044 O O . GLU A 1 263 ? -1.489 -17.953 8 1 96 263 GLU A O 1
ATOM 2049 N N . TYR A 1 264 ? -3.016 -16.75 9.109 1 96.88 264 TYR A N 1
ATOM 2050 C CA . TYR A 1 264 ? -3.717 -17.922 9.617 1 96.88 264 TYR A CA 1
ATOM 2051 C C . TYR A 1 264 ? -5.113 -18.031 9.016 1 96.88 264 TYR A C 1
ATOM 2053 O O . TYR A 1 264 ? -5.816 -17.031 8.891 1 96.88 264 TYR A O 1
ATOM 2061 N N . ARG A 1 265 ? -5.453 -19.172 8.633 1 95.5 265 ARG A N 1
ATOM 2062 C CA . ARG A 1 265 ? -6.828 -19.453 8.227 1 95.5 265 ARG A CA 1
ATOM 2063 C C . ARG A 1 265 ? -7.652 -19.953 9.414 1 95.5 265 ARG A C 1
ATOM 2065 O O . ARG A 1 265 ? -7.27 -20.922 10.078 1 95.5 265 ARG A O 1
ATOM 2072 N N . ARG A 1 266 ? -8.727 -19.344 9.625 1 94.62 266 ARG A N 1
ATOM 2073 C CA . ARG A 1 266 ? -9.609 -19.734 10.727 1 94.62 266 ARG A CA 1
ATOM 2074 C C . ARG A 1 266 ? -10.609 -20.781 10.281 1 94.62 266 ARG A C 1
ATOM 2076 O O . ARG A 1 266 ? -10.773 -21.031 9.086 1 94.62 266 ARG A O 1
ATOM 2083 N N . GLY A 1 267 ? -11.227 -21.422 11.25 1 86.81 267 GLY A N 1
ATOM 2084 C CA . GLY A 1 267 ? -12.188 -22.469 10.969 1 86.81 267 GLY A CA 1
ATOM 2085 C C . GLY A 1 267 ? -13.336 -22.016 10.094 1 86.81 267 GLY A C 1
ATOM 2086 O O . GLY A 1 267 ? -13.875 -22.797 9.312 1 86.81 267 GLY A O 1
ATOM 2087 N N . GLN A 1 268 ? -13.688 -20.719 10.156 1 83.06 268 GLN A N 1
ATOM 2088 C CA . GLN A 1 268 ? -14.812 -20.188 9.391 1 83.06 268 GLN A CA 1
ATOM 2089 C C . GLN A 1 268 ? -14.383 -19.797 7.984 1 83.06 268 GLN A C 1
ATOM 2091 O O . GLN A 1 268 ? -15.211 -19.359 7.172 1 83.06 268 GLN A O 1
ATOM 2096 N N . GLY A 1 269 ? -13.148 -19.922 7.723 1 85.25 269 GLY A N 1
ATOM 2097 C CA . GLY A 1 269 ? -12.664 -19.688 6.371 1 85.25 269 GLY A CA 1
ATOM 2098 C C . GLY A 1 269 ? -12.023 -18.328 6.199 1 85.25 269 GLY A C 1
ATOM 2099 O O . GLY A 1 269 ? -11.422 -18.047 5.16 1 85.25 269 GLY A O 1
ATOM 2100 N N . ASP A 1 270 ? -12.141 -17.484 7.219 1 89 270 ASP A N 1
ATOM 2101 C CA . ASP A 1 270 ? -11.523 -16.172 7.113 1 89 270 ASP A CA 1
ATOM 2102 C C . ASP A 1 270 ? -10.055 -16.219 7.535 1 89 270 ASP A C 1
ATOM 2104 O O . ASP A 1 270 ? -9.594 -17.219 8.078 1 89 270 ASP A O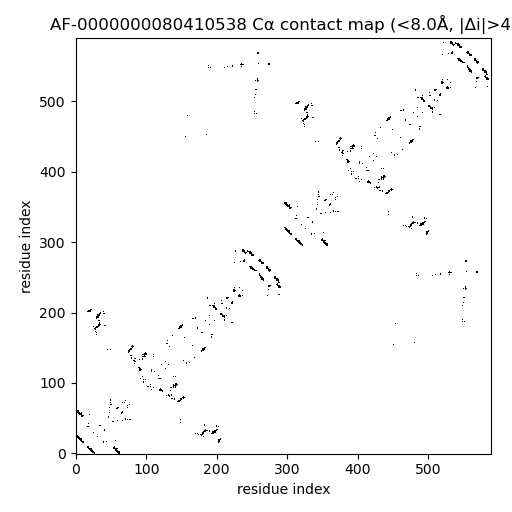 1
ATOM 2108 N N . TYR A 1 271 ? -9.391 -15.219 7.211 1 92.81 271 TYR A N 1
ATOM 2109 C CA . TYR A 1 271 ? -7.957 -15.188 7.473 1 92.81 271 TYR A CA 1
ATOM 2110 C C . TYR A 1 271 ? -7.602 -14.039 8.406 1 92.81 271 TYR A C 1
ATOM 2112 O O . TYR A 1 271 ? -8.297 -13.016 8.445 1 92.81 271 TYR A O 1
ATOM 2120 N N . VAL A 1 272 ? -6.535 -14.219 9.148 1 94.12 272 VAL A N 1
ATOM 2121 C CA . VAL A 1 272 ? -6.012 -13.172 10.023 1 94.12 272 VAL A CA 1
ATOM 2122 C C . VAL A 1 272 ? -4.488 -13.195 10.008 1 94.12 272 VAL A C 1
ATOM 2124 O O . VAL A 1 272 ? -3.879 -14.234 9.727 1 94.12 272 VAL A O 1
ATOM 2127 N N . ILE A 1 273 ? -3.906 -12.125 10.117 1 94.94 273 ILE A N 1
ATOM 2128 C CA . ILE A 1 273 ? -2.461 -12.031 10.297 1 94.94 273 ILE A CA 1
ATOM 2129 C C . ILE A 1 273 ? -2.139 -11.727 11.758 1 94.94 273 ILE A C 1
ATOM 2131 O O . ILE A 1 273 ? -2.672 -10.773 12.328 1 94.94 273 ILE A O 1
ATOM 2135 N N . LEU A 1 274 ? -1.327 -12.516 12.398 1 97.25 274 LEU A N 1
ATOM 2136 C CA . LEU A 1 274 ? -0.976 -12.414 13.812 1 97.25 274 LEU A CA 1
ATOM 2137 C C . LEU A 1 274 ? 0.495 -12.75 14.031 1 97.25 274 LEU A C 1
ATOM 2139 O O . LEU A 1 274 ? 1.164 -13.25 13.125 1 97.25 274 LEU A O 1
ATOM 2143 N N . PRO A 1 275 ? 0.917 -12.414 15.203 1 96.81 275 PRO A N 1
ATOM 2144 C CA . PRO A 1 275 ? 2.289 -12.805 15.523 1 96.81 275 PRO A CA 1
ATOM 2145 C C . PRO A 1 275 ? 2.51 -14.312 15.43 1 96.81 275 PRO A C 1
ATOM 2147 O O . PRO A 1 275 ? 1.601 -15.094 15.719 1 96.81 275 PRO A O 1
ATOM 2150 N N . ARG A 1 276 ? 3.676 -14.68 15.016 1 96.69 276 ARG A N 1
ATOM 2151 C CA . ARG A 1 276 ? 4.051 -16.078 14.844 1 96.69 276 ARG A CA 1
ATOM 2152 C C . ARG A 1 276 ? 5.258 -16.438 15.703 1 96.69 276 ARG A C 1
ATOM 2154 O O . ARG A 1 276 ? 6.277 -15.742 15.664 1 96.69 276 ARG A O 1
ATOM 2161 N N . ASP A 1 277 ? 5.098 -17.547 16.406 1 94.88 277 ASP A N 1
ATOM 2162 C CA . ASP A 1 277 ? 6.246 -18.094 17.125 1 94.88 277 ASP A CA 1
ATOM 2163 C C . ASP A 1 277 ? 7.25 -18.719 16.156 1 94.88 277 ASP A C 1
ATOM 2165 O O . ASP A 1 277 ? 6.863 -19.266 15.117 1 94.88 277 ASP A O 1
ATOM 2169 N N . GLU A 1 278 ? 8.477 -18.719 16.531 1 91.62 278 GLU A N 1
ATOM 2170 C CA . GLU A 1 278 ? 9.531 -19.25 15.688 1 91.62 278 GLU A CA 1
ATOM 2171 C C . GLU A 1 278 ? 9.367 -20.75 15.469 1 91.62 278 GLU A C 1
ATOM 2173 O O . GLU A 1 278 ? 9.758 -21.281 14.43 1 91.62 278 GLU A O 1
ATOM 2178 N N . SER A 1 279 ? 8.695 -21.359 16.344 1 94.75 279 SER A N 1
ATOM 2179 C CA . SER A 1 279 ? 8.57 -22.812 16.297 1 94.75 279 SER A CA 1
ATOM 2180 C C . SER A 1 279 ? 7.41 -23.234 15.398 1 94.75 279 SER A C 1
ATOM 2182 O O . SER A 1 279 ? 7.262 -24.422 15.078 1 94.75 279 SER A O 1
ATOM 2184 N N . PHE A 1 280 ? 6.641 -22.281 15.008 1 96.62 280 PHE A N 1
ATOM 2185 C CA . PHE A 1 280 ? 5.465 -22.625 14.219 1 96.62 280 PHE A CA 1
ATOM 2186 C C . PHE A 1 280 ? 5.859 -22.969 12.781 1 96.62 280 PHE A C 1
ATOM 2188 O O . PHE A 1 280 ? 6.828 -22.422 12.25 1 96.62 280 PHE A O 1
ATOM 2195 N N . ARG A 1 281 ? 5.102 -23.844 12.18 1 94.88 281 ARG A N 1
ATOM 2196 C CA . ARG A 1 281 ? 5.379 -24.297 10.812 1 94.88 281 ARG A CA 1
ATOM 2197 C C . ARG A 1 281 ? 4.16 -24.094 9.914 1 94.88 281 ARG A C 1
ATOM 2199 O O . ARG A 1 281 ? 3.025 -24.328 10.344 1 94.88 281 ARG A O 1
ATOM 2206 N N . ASP A 1 282 ? 4.477 -23.734 8.781 1 93.12 282 ASP A N 1
ATOM 2207 C CA . ASP A 1 282 ? 3.4 -23.562 7.809 1 93.12 282 ASP A CA 1
ATOM 2208 C C . ASP A 1 282 ? 2.629 -24.859 7.613 1 93.12 282 ASP A C 1
ATOM 2210 O O . ASP A 1 282 ? 3.223 -25.938 7.562 1 93.12 282 ASP A O 1
ATOM 2214 N N . GLY A 1 283 ? 1.364 -24.781 7.492 1 94.38 283 GLY A N 1
ATOM 2215 C CA . GLY A 1 283 ? 0.517 -25.938 7.254 1 94.38 283 GLY A CA 1
ATOM 2216 C C . GLY A 1 283 ? 0.009 -26.578 8.531 1 94.38 283 GLY A C 1
ATOM 2217 O O . GLY A 1 283 ? -0.893 -27.422 8.492 1 94.38 283 GLY A O 1
ATOM 2218 N N . GLU A 1 284 ? 0.546 -26.203 9.672 1 96.88 284 GLU A N 1
ATOM 2219 C CA . GLU A 1 284 ? 0.178 -26.812 10.945 1 96.88 284 GLU A CA 1
ATOM 2220 C C . GLU A 1 284 ? -0.969 -26.062 11.609 1 96.88 284 GLU A C 1
ATOM 2222 O O . GLU A 1 284 ? -1.224 -24.891 11.281 1 96.88 284 GLU A O 1
ATOM 2227 N N . THR A 1 285 ? -1.637 -26.766 12.445 1 97.56 285 THR A N 1
ATOM 2228 C CA . THR A 1 285 ? -2.783 -26.219 13.156 1 97.56 285 THR A CA 1
ATOM 2229 C C . THR A 1 285 ? -2.359 -25.672 14.523 1 97.56 285 THR A C 1
ATOM 2231 O O . THR A 1 285 ? -1.574 -26.297 15.234 1 97.56 285 THR A O 1
ATOM 2234 N N . TYR A 1 286 ? -2.846 -24.531 14.844 1 97.94 286 TYR A N 1
ATOM 2235 C CA . TYR A 1 286 ? -2.654 -23.859 16.125 1 97.94 286 TYR A CA 1
ATOM 2236 C C . TYR A 1 286 ? -3.977 -23.344 16.672 1 97.94 286 TYR A C 1
ATOM 2238 O O . TYR A 1 286 ? -5.047 -23.734 16.203 1 97.94 286 TYR A O 1
ATOM 2246 N N . TYR A 1 287 ? -3.873 -22.5 17.812 1 97.5 287 TYR A N 1
ATOM 2247 C CA . TYR A 1 287 ? -5.094 -22.062 18.484 1 97.5 287 TYR A CA 1
ATOM 2248 C C . TYR A 1 287 ? -5 -20.594 18.891 1 97.5 287 TYR A C 1
ATOM 2250 O O . TYR A 1 287 ? -3.906 -20.078 19.094 1 97.5 287 TYR A O 1
ATOM 2258 N N . LEU A 1 288 ? -6.121 -19.953 18.953 1 96.5 288 LEU A N 1
ATOM 2259 C CA . LEU A 1 288 ? -6.184 -18.562 19.406 1 96.5 288 LEU A CA 1
ATOM 2260 C C . LEU A 1 288 ? -6.613 -18.5 20.875 1 96.5 288 LEU A C 1
ATOM 2262 O O . LEU A 1 288 ? -7.457 -19.281 21.312 1 96.5 288 LEU A O 1
ATOM 2266 N N . ARG A 1 289 ? -6.051 -17.547 21.547 1 95.12 289 ARG A N 1
ATOM 2267 C CA . ARG A 1 289 ? -6.512 -17.234 22.891 1 95.12 289 ARG A CA 1
ATOM 2268 C C . ARG A 1 289 ? -6.246 -15.781 23.25 1 95.12 289 ARG A C 1
ATOM 2270 O O . ARG A 1 289 ? -5.398 -15.133 22.625 1 95.12 289 ARG A O 1
ATOM 2277 N N . LYS A 1 290 ? -7.066 -15.289 24.188 1 93.38 290 LYS A N 1
ATOM 2278 C CA . LYS A 1 290 ? -6.809 -13.961 24.719 1 93.38 290 LYS A CA 1
ATOM 2279 C C . LYS A 1 290 ? -5.527 -13.945 25.562 1 93.38 290 LYS A C 1
ATOM 2281 O O . LYS A 1 290 ? -5.281 -14.859 26.344 1 93.38 290 LYS A O 1
ATOM 2286 N N . ARG A 1 291 ? -4.762 -12.914 25.328 1 89.25 291 ARG A N 1
ATOM 2287 C CA . ARG A 1 291 ? -3.541 -12.789 26.125 1 89.25 291 ARG A CA 1
ATOM 2288 C C . ARG A 1 291 ? -3.861 -12.594 27.609 1 89.25 291 ARG A C 1
ATOM 2290 O O . ARG A 1 291 ? -4.805 -11.883 27.953 1 89.25 291 ARG A O 1
ATOM 2297 N N . GLN A 1 292 ? -3.561 -13.461 28.609 1 69.88 292 GLN A N 1
ATOM 2298 C CA . GLN A 1 292 ? -3.871 -13.406 30.031 1 69.88 292 GLN A CA 1
ATOM 2299 C C . GLN A 1 292 ? -3.438 -12.07 30.625 1 69.88 292 GLN A C 1
ATOM 2301 O O . GLN A 1 292 ? -4.098 -11.547 31.531 1 69.88 292 GLN A O 1
ATOM 2306 N N . GLY A 1 293 ? -2.434 -11.344 30.234 1 54.03 293 GLY A N 1
ATOM 2307 C CA . GLY A 1 293 ? -1.878 -10.195 30.938 1 54.03 293 GLY A CA 1
ATOM 2308 C C . GLY A 1 293 ? -2.248 -8.867 30.297 1 54.03 293 GLY A C 1
ATOM 2309 O O . GLY A 1 293 ? -1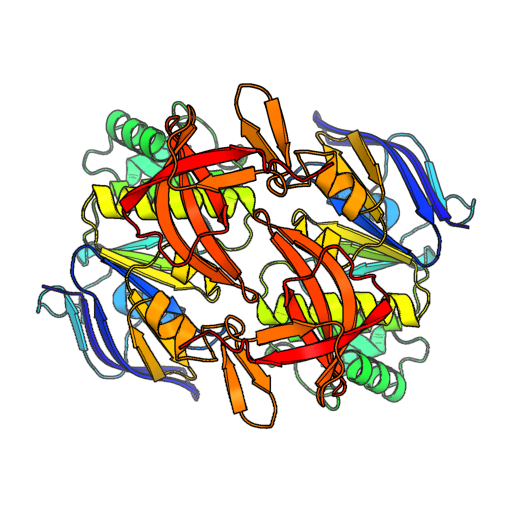.674 -7.828 30.641 1 54.03 293 GLY A O 1
ATOM 2310 N N . GLY A 1 294 ? -3.027 -8.734 29.453 1 42.81 294 GLY A N 1
ATOM 2311 C CA . GLY A 1 294 ? -3.344 -7.383 29.016 1 42.81 294 GLY A CA 1
ATOM 2312 C C . GLY A 1 294 ? -4.438 -6.738 29.859 1 42.81 294 GLY A C 1
ATOM 2313 O O . GLY A 1 294 ? -5.598 -7.145 29.781 1 42.81 294 GLY A O 1
ATOM 2314 N N . ILE A 1 295 ? -4.258 -6.316 31.078 1 29.41 295 ILE A N 1
ATOM 2315 C CA . ILE A 1 295 ? -5.172 -5.441 31.812 1 29.41 295 ILE A CA 1
ATOM 2316 C C . ILE A 1 295 ? -5.398 -4.156 31 1 29.41 295 ILE A C 1
ATOM 2318 O O . ILE A 1 295 ? -4.449 -3.576 30.469 1 29.41 295 ILE A O 1
ATOM 2322 N N . MET B 1 1 ? 9.031 -29.047 -16.922 1 60.5 1 MET B N 1
ATOM 2323 C CA . MET B 1 1 ? 8.211 -28.297 -17.875 1 60.5 1 MET B CA 1
ATOM 2324 C C . MET B 1 1 ? 7.789 -26.953 -17.297 1 60.5 1 MET B C 1
ATOM 2326 O O . MET B 1 1 ? 6.98 -26.906 -16.375 1 60.5 1 MET B O 1
ATOM 2330 N N . SER B 1 2 ? 8.508 -25.797 -17.609 1 88.06 2 SER B N 1
ATOM 2331 C CA . SER B 1 2 ? 8.617 -24.516 -16.922 1 88.06 2 SER B CA 1
ATOM 2332 C C . SER B 1 2 ? 8.758 -23.359 -17.906 1 88.06 2 SER B C 1
ATOM 2334 O O . SER B 1 2 ? 8.906 -23.578 -19.109 1 88.06 2 SER B O 1
ATOM 2336 N N . LEU B 1 3 ? 8.297 -22.234 -17.578 1 96.12 3 LEU B N 1
ATOM 2337 C CA . LEU B 1 3 ? 8.734 -21.031 -18.297 1 96.12 3 LEU B CA 1
ATOM 2338 C C . LEU B 1 3 ? 10.227 -20.797 -18.078 1 96.12 3 LEU B C 1
ATOM 2340 O O . LEU B 1 3 ? 10.711 -20.812 -16.953 1 96.12 3 LEU B O 1
ATOM 2344 N N . VAL B 1 4 ? 10.945 -20.688 -19.234 1 97.12 4 VAL B N 1
ATOM 2345 C CA . VAL B 1 4 ? 12.383 -20.484 -19.125 1 97.12 4 VAL B CA 1
ATOM 2346 C C . VAL B 1 4 ? 12.797 -19.281 -19.984 1 97.12 4 VAL B C 1
ATOM 2348 O O . VAL B 1 4 ? 12.453 -19.219 -21.172 1 97.12 4 VAL B O 1
ATOM 2351 N N . LEU B 1 5 ? 13.398 -18.359 -19.406 1 97.5 5 LEU B N 1
ATOM 2352 C CA . LEU B 1 5 ? 14.078 -17.25 -20.078 1 97.5 5 LEU B CA 1
ATOM 2353 C C . LEU B 1 5 ? 15.594 -17.422 -20.016 1 97.5 5 LEU B C 1
ATOM 2355 O O . LEU B 1 5 ? 16.141 -17.672 -18.938 1 97.5 5 LEU B O 1
ATOM 2359 N N . SER B 1 6 ? 16.219 -17.328 -21.141 1 97.06 6 SER B N 1
ATOM 2360 C CA . SER B 1 6 ? 17.672 -17.484 -21.219 1 97.06 6 SER B CA 1
ATOM 2361 C C . SER B 1 6 ? 18.312 -16.281 -21.906 1 97.06 6 SER B C 1
ATOM 2363 O O . SER B 1 6 ? 18.172 -16.094 -23.109 1 97.06 6 SER B O 1
ATOM 2365 N N . GLY B 1 7 ? 19.016 -15.562 -21.078 1 97.56 7 GLY B N 1
ATOM 2366 C CA . GLY B 1 7 ? 19.797 -14.453 -21.594 1 97.56 7 GLY B CA 1
ATOM 2367 C C . GLY B 1 7 ? 18.953 -13.414 -22.312 1 97.56 7 GLY B C 1
ATOM 2368 O O . GLY B 1 7 ? 19.312 -12.938 -23.391 1 97.56 7 GLY B O 1
ATOM 2369 N N . VAL B 1 8 ? 17.875 -13.016 -21.828 1 97.81 8 VAL B N 1
ATOM 2370 C CA . VAL B 1 8 ? 16.953 -12.117 -22.516 1 97.81 8 VAL B CA 1
ATOM 2371 C C . VAL B 1 8 ? 17.422 -10.672 -22.359 1 97.81 8 VAL B C 1
ATOM 2373 O O . VAL B 1 8 ? 17.656 -10.211 -21.25 1 97.81 8 VAL B O 1
ATOM 2376 N N . HIS B 1 9 ? 17.594 -10.023 -23.484 1 98 9 HIS B N 1
ATOM 2377 C CA . HIS B 1 9 ? 17.984 -8.625 -23.531 1 98 9 HIS B CA 1
ATOM 2378 C C . HIS B 1 9 ? 16.906 -7.766 -24.188 1 98 9 HIS B C 1
ATOM 2380 O O . HIS B 1 9 ? 16.219 -8.234 -25.094 1 98 9 HIS B O 1
ATOM 2386 N N . LYS B 1 10 ? 16.766 -6.617 -23.75 1 97.44 10 LYS B N 1
ATOM 2387 C CA . LYS B 1 10 ? 15.891 -5.645 -24.391 1 97.44 10 LYS B CA 1
ATOM 2388 C C . LYS B 1 10 ? 16.438 -4.227 -24.234 1 97.44 10 LYS B C 1
ATOM 2390 O O . LYS B 1 10 ? 16.781 -3.805 -23.141 1 97.44 10 LYS B O 1
ATOM 2395 N N . ARG B 1 11 ? 16.641 -3.529 -25.25 1 95 11 ARG B N 1
ATOM 2396 C CA . ARG B 1 11 ? 17.062 -2.135 -25.297 1 95 11 ARG B CA 1
ATOM 2397 C C . ARG B 1 11 ? 15.992 -1.26 -25.938 1 95 11 ARG B C 1
ATOM 2399 O O . ARG B 1 11 ? 15.367 -1.659 -26.922 1 95 11 ARG B O 1
ATOM 2406 N N . PHE B 1 12 ? 15.609 -0.23 -25.312 1 91.56 12 PHE B N 1
ATOM 2407 C CA . PHE B 1 12 ? 14.797 0.809 -25.922 1 91.56 12 PHE B CA 1
ATOM 2408 C C . PHE B 1 12 ? 15.641 2.043 -26.234 1 91.56 12 PHE B C 1
ATOM 2410 O O . PHE B 1 12 ? 16.172 2.68 -25.328 1 91.56 12 PHE B O 1
ATOM 2417 N N . LYS B 1 13 ? 15.664 2.453 -27.469 1 87.56 13 LYS B N 1
ATOM 2418 C CA . LYS B 1 13 ? 16.5 3.584 -27.891 1 87.56 13 LYS B CA 1
ATOM 2419 C C . LYS B 1 13 ? 17.891 3.502 -27.266 1 87.56 13 LYS B C 1
ATOM 2421 O O . LYS B 1 13 ? 18.656 2.58 -27.562 1 87.56 13 LYS B O 1
ATOM 2426 N N . ASP B 1 14 ? 18.172 4.414 -26.25 1 87.12 14 ASP B N 1
ATOM 2427 C CA . ASP B 1 14 ? 19.531 4.461 -25.719 1 87.12 14 ASP B CA 1
ATOM 2428 C C . ASP B 1 14 ? 19.578 3.918 -24.297 1 87.12 14 ASP B C 1
ATOM 2430 O O . ASP B 1 14 ? 20.5 4.23 -23.531 1 87.12 14 ASP B O 1
ATOM 2434 N N . ARG B 1 15 ? 18.547 3.027 -23.953 1 90 15 ARG B N 1
ATOM 2435 C CA . ARG B 1 15 ? 18.516 2.508 -22.594 1 90 15 ARG B CA 1
ATOM 2436 C C . ARG B 1 15 ? 18.422 0.987 -22.578 1 90 15 ARG B C 1
ATOM 2438 O O . ARG B 1 15 ? 17.516 0.418 -23.203 1 90 15 ARG B O 1
ATOM 2445 N N . ASP B 1 16 ? 19.406 0.353 -21.938 1 93.44 16 ASP B N 1
ATOM 2446 C CA . ASP B 1 16 ? 19.328 -1.086 -21.703 1 93.44 16 ASP B CA 1
ATOM 2447 C C . ASP B 1 16 ? 18.391 -1.403 -20.531 1 93.44 16 ASP B C 1
ATOM 2449 O O . ASP B 1 16 ? 18.75 -1.197 -19.375 1 93.44 16 ASP B O 1
ATOM 2453 N N . VAL B 1 17 ? 17.281 -2.041 -20.859 1 94.88 17 VAL B N 1
ATOM 2454 C CA . VAL B 1 17 ? 16.266 -2.275 -19.844 1 94.88 17 VAL B CA 1
ATOM 2455 C C . VAL B 1 17 ? 16.438 -3.672 -19.25 1 94.88 17 VAL B C 1
ATOM 2457 O O . VAL B 1 17 ? 16.359 -3.85 -18.031 1 94.88 17 VAL B O 1
ATOM 2460 N N . LEU B 1 18 ? 16.625 -4.629 -20.094 1 97.81 18 LEU B N 1
ATOM 2461 C CA . LEU B 1 18 ? 16.938 -5.992 -19.688 1 97.81 18 LEU B CA 1
ATOM 2462 C C . LEU B 1 18 ? 18.328 -6.395 -20.188 1 97.81 18 LEU B C 1
ATOM 2464 O O . LEU B 1 18 ? 18.641 -6.223 -21.359 1 97.81 18 LEU B O 1
ATOM 2468 N N . ARG B 1 19 ? 19.172 -6.902 -19.297 1 97.06 19 ARG B N 1
ATOM 2469 C CA . ARG B 1 19 ? 20.594 -7.098 -19.578 1 97.06 19 ARG B CA 1
ATOM 2470 C C . ARG B 1 19 ? 21 -8.555 -19.406 1 97.06 19 ARG B C 1
ATOM 2472 O O . ARG B 1 19 ? 21.969 -8.859 -18.719 1 97.06 19 ARG B O 1
ATOM 2479 N N . GLY B 1 20 ? 20.172 -9.445 -19.953 1 97.69 20 GLY B N 1
ATOM 2480 C CA . GLY B 1 20 ? 20.5 -10.859 -19.891 1 97.69 20 GLY B CA 1
ATOM 2481 C C . GLY B 1 20 ? 19.828 -11.578 -18.75 1 97.69 20 GLY B C 1
ATOM 2482 O O . GLY B 1 20 ? 20.484 -12.141 -17.875 1 97.69 20 GLY B O 1
ATOM 2483 N N . ILE B 1 21 ? 18.516 -11.633 -18.859 1 97.75 21 ILE B N 1
ATOM 2484 C CA . ILE B 1 21 ? 17.719 -12.195 -17.766 1 97.75 21 ILE B CA 1
ATOM 2485 C C . ILE B 1 21 ? 17.641 -13.711 -17.922 1 97.75 21 ILE B C 1
ATOM 2487 O O . ILE B 1 21 ? 17.203 -14.219 -18.953 1 97.75 21 ILE B O 1
ATOM 2491 N N . ASP B 1 22 ? 18.109 -14.422 -16.969 1 97.38 22 ASP B N 1
ATOM 2492 C CA . ASP B 1 22 ? 17.875 -15.859 -16.797 1 97.38 22 ASP B CA 1
ATOM 2493 C C . ASP B 1 22 ? 16.859 -16.125 -15.695 1 97.38 22 ASP B C 1
ATOM 2495 O O . ASP B 1 22 ? 17.047 -15.727 -14.547 1 97.38 22 ASP B O 1
ATOM 2499 N N . LEU B 1 23 ? 15.828 -16.797 -16.078 1 96.38 23 LEU B N 1
ATOM 2500 C CA . LEU B 1 23 ? 14.742 -17.047 -15.133 1 96.38 23 LEU B CA 1
ATOM 2501 C C . LEU B 1 23 ? 14.039 -18.359 -15.453 1 96.38 23 LEU B C 1
ATOM 2503 O O . LEU B 1 23 ? 13.797 -18.672 -16.625 1 96.38 23 LEU B O 1
ATOM 2507 N N . GLU B 1 24 ? 13.781 -19.109 -14.453 1 96 24 GLU B N 1
ATOM 2508 C CA . GLU B 1 24 ? 13.023 -20.359 -14.586 1 96 24 GLU B CA 1
ATOM 2509 C C . GLU B 1 24 ? 11.867 -20.406 -13.594 1 96 24 GLU B C 1
ATOM 2511 O O . GLU B 1 24 ? 12.055 -20.203 -12.398 1 96 24 GLU B O 1
ATOM 2516 N N . ILE B 1 25 ? 10.727 -20.641 -14.109 1 96 25 ILE B N 1
ATOM 2517 C CA . ILE B 1 25 ? 9.531 -20.734 -13.273 1 96 25 ILE B CA 1
ATOM 2518 C C . ILE B 1 25 ? 8.938 -22.141 -13.398 1 96 25 ILE B C 1
ATOM 2520 O O . ILE B 1 25 ? 8.383 -22.5 -14.445 1 96 25 ILE B O 1
ATOM 2524 N N . PRO B 1 26 ? 9.023 -22.906 -12.352 1 93.94 26 PRO B N 1
ATOM 2525 C CA . PRO B 1 26 ? 8.445 -24.25 -12.383 1 93.94 26 PRO B CA 1
ATOM 2526 C C . PRO B 1 26 ? 6.926 -24.234 -12.539 1 93.94 26 PRO B C 1
ATOM 2528 O O . PRO B 1 26 ? 6.266 -23.281 -12.086 1 93.94 26 PRO B O 1
ATOM 2531 N N . ASN B 1 27 ? 6.406 -25.297 -13.078 1 94 27 ASN B N 1
ATOM 2532 C CA . ASN B 1 27 ? 4.961 -25.438 -13.227 1 94 27 ASN B CA 1
ATOM 2533 C C . ASN B 1 27 ? 4.258 -25.469 -11.875 1 94 27 ASN B C 1
ATOM 2535 O O . ASN B 1 27 ? 4.762 -26.062 -10.922 1 94 27 ASN B O 1
ATOM 2539 N N . GLY B 1 28 ? 3.16 -24.781 -11.812 1 93.31 28 GLY B N 1
ATOM 2540 C CA . GLY B 1 28 ? 2.309 -24.875 -10.633 1 93.31 28 GLY B CA 1
ATOM 2541 C C . GLY B 1 28 ? 2.746 -23.969 -9.508 1 93.31 28 GLY B C 1
ATOM 2542 O O . GLY B 1 28 ? 2.193 -24.031 -8.406 1 93.31 28 GLY B O 1
ATOM 2543 N N . GLU B 1 29 ? 3.695 -23.078 -9.789 1 94.19 29 GLU B N 1
ATOM 2544 C CA . GLU B 1 29 ? 4.207 -22.188 -8.758 1 94.19 29 GLU B CA 1
ATOM 2545 C C . GLU B 1 29 ? 3.85 -20.734 -9.055 1 94.19 29 GLU B C 1
ATOM 2547 O O . GLU B 1 29 ? 3.656 -20.359 -10.219 1 94.19 29 GLU B O 1
ATOM 2552 N N . ILE B 1 30 ? 3.703 -20.031 -8.008 1 97.38 30 ILE B N 1
ATOM 2553 C CA . ILE B 1 30 ? 3.633 -18.578 -8.141 1 97.38 30 ILE B CA 1
ATOM 2554 C C . ILE B 1 30 ? 5.016 -17.969 -7.914 1 97.38 30 ILE B C 1
ATOM 2556 O O . ILE B 1 30 ? 5.574 -18.078 -6.82 1 97.38 30 ILE B O 1
ATOM 2560 N N . HIS B 1 31 ? 5.52 -17.406 -8.945 1 98.12 31 HIS B N 1
ATOM 2561 C CA . HIS B 1 31 ? 6.828 -16.766 -8.891 1 98.12 31 HIS B CA 1
ATOM 2562 C C . HIS B 1 31 ? 6.691 -15.242 -8.914 1 98.12 31 HIS B C 1
ATOM 2564 O O . HIS B 1 31 ? 5.969 -14.688 -9.75 1 98.12 31 HIS B O 1
ATOM 2570 N N . ALA B 1 32 ? 7.328 -14.594 -7.938 1 98.31 32 ALA B N 1
ATOM 2571 C CA . ALA B 1 32 ? 7.277 -13.133 -7.918 1 98.31 32 ALA B CA 1
ATOM 2572 C C . ALA B 1 32 ? 8.57 -12.531 -8.469 1 98.31 32 ALA B C 1
ATOM 2574 O O . ALA B 1 32 ? 9.664 -13.023 -8.172 1 98.31 32 ALA B O 1
ATOM 2575 N N . LEU B 1 33 ? 8.445 -11.633 -9.312 1 97.75 33 LEU B N 1
ATOM 2576 C CA . LEU B 1 33 ? 9.523 -10.75 -9.742 1 97.75 33 LEU B CA 1
ATOM 2577 C C . LEU B 1 33 ? 9.445 -9.398 -9.039 1 97.75 33 LEU B C 1
ATOM 2579 O O . LEU B 1 33 ? 8.5 -8.633 -9.25 1 97.75 33 LEU B O 1
ATOM 2583 N N . VAL B 1 34 ? 10.438 -9.148 -8.188 1 96.69 34 VAL B N 1
ATOM 2584 C CA . VAL B 1 34 ? 10.406 -7.961 -7.344 1 96.69 34 VAL B CA 1
ATOM 2585 C C . VAL B 1 34 ? 11.516 -6.996 -7.762 1 96.69 34 VAL B C 1
ATOM 2587 O O . VAL B 1 34 ? 12.633 -7.422 -8.055 1 96.69 34 VAL B O 1
ATOM 2590 N N . GLY B 1 35 ? 11.219 -5.73 -7.789 1 91.94 35 GLY B N 1
ATOM 2591 C CA . GLY B 1 35 ? 12.156 -4.672 -8.133 1 91.94 35 GLY B CA 1
ATOM 2592 C C . GLY B 1 35 ? 11.539 -3.289 -8.086 1 91.94 35 GLY B C 1
ATOM 2593 O O . GLY B 1 35 ? 10.312 -3.152 -7.996 1 91.94 35 GLY B O 1
ATOM 2594 N N . VAL B 1 36 ? 12.398 -2.367 -8.141 1 84.69 36 VAL B N 1
ATOM 2595 C CA . VAL B 1 36 ? 11.938 -0.985 -8.078 1 84.69 36 VAL B CA 1
ATOM 2596 C C . VAL B 1 36 ? 11.297 -0.598 -9.414 1 84.69 36 VAL B C 1
ATOM 2598 O O . VAL B 1 36 ? 11.414 -1.329 -10.398 1 84.69 36 VAL B O 1
ATOM 2601 N N . SER B 1 37 ? 10.633 0.499 -9.375 1 79.5 37 SER B N 1
ATOM 2602 C CA . SER B 1 37 ? 10.031 0.991 -10.609 1 79.5 37 SER B CA 1
ATOM 2603 C C . SER B 1 37 ? 11.086 1.238 -11.68 1 79.5 37 SER B C 1
ATOM 2605 O O . SER B 1 37 ? 12.164 1.772 -11.383 1 79.5 37 SER B O 1
ATOM 2607 N N . GLY B 1 38 ? 10.852 0.822 -12.836 1 79.25 38 GLY B N 1
ATOM 2608 C CA . GLY B 1 38 ? 11.781 1.04 -13.938 1 79.25 38 GLY B CA 1
ATOM 2609 C C . GLY B 1 38 ? 12.82 -0.054 -14.07 1 79.25 38 GLY B C 1
ATOM 2610 O O . GLY B 1 38 ? 13.711 0.023 -14.922 1 79.25 38 GLY B O 1
ATOM 2611 N N . SER B 1 39 ? 12.672 -1.066 -13.305 1 85.12 39 SER B N 1
ATOM 2612 C CA . SER B 1 39 ? 13.695 -2.104 -13.312 1 85.12 39 SER B CA 1
ATOM 2613 C C . SER B 1 39 ? 13.516 -3.049 -14.5 1 85.12 39 SER B C 1
ATOM 2615 O O . SER B 1 39 ? 14.367 -3.91 -14.742 1 85.12 39 SER B O 1
ATOM 2617 N N . GLY B 1 40 ? 12.359 -2.99 -15.195 1 90.94 40 GLY B N 1
ATOM 2618 C CA . GLY B 1 40 ? 12.156 -3.803 -16.391 1 90.94 40 GLY B CA 1
ATOM 2619 C C . GLY B 1 40 ? 11.133 -4.902 -16.188 1 90.94 40 GLY B C 1
ATOM 2620 O O . GLY B 1 40 ? 10.906 -5.711 -17.094 1 90.94 40 GLY B O 1
ATOM 2621 N N . LYS B 1 41 ? 10.508 -4.977 -15.078 1 94.25 41 LYS B N 1
ATOM 2622 C CA . LYS B 1 41 ? 9.57 -6.051 -14.742 1 94.25 41 LYS B CA 1
ATOM 2623 C C . LYS B 1 41 ? 8.43 -6.117 -15.758 1 94.25 41 LYS B C 1
ATOM 2625 O O . LYS B 1 41 ? 8.141 -7.184 -16.297 1 94.25 41 LYS B O 1
ATOM 2630 N N . SER B 1 42 ? 7.828 -4.934 -16.062 1 91.75 42 SER B N 1
ATOM 2631 C CA . SER B 1 42 ? 6.703 -4.891 -17 1 91.75 42 SER B CA 1
ATOM 2632 C C . SER B 1 42 ? 7.145 -5.234 -18.422 1 91.75 42 SER B C 1
ATOM 2634 O O . SER B 1 42 ? 6.406 -5.887 -19.156 1 91.75 42 SER B O 1
ATOM 2636 N N . THR B 1 43 ? 8.312 -4.801 -18.797 1 94.62 43 THR B N 1
ATOM 2637 C CA . THR B 1 43 ? 8.859 -5.152 -20.109 1 94.62 43 THR B CA 1
ATOM 2638 C C . THR B 1 43 ? 9.008 -6.664 -20.25 1 94.62 43 THR B C 1
ATOM 2640 O O . THR B 1 43 ? 8.648 -7.238 -21.281 1 94.62 43 THR B O 1
ATOM 2643 N N . LEU B 1 44 ? 9.508 -7.234 -19.203 1 96.56 44 LEU B N 1
ATOM 2644 C CA . LEU B 1 44 ? 9.695 -8.68 -19.219 1 96.56 44 LEU B CA 1
ATOM 2645 C C . LEU B 1 44 ? 8.359 -9.398 -19.359 1 96.56 44 LEU B C 1
ATOM 2647 O O . LEU B 1 44 ? 8.242 -10.352 -20.125 1 96.56 44 LEU B O 1
ATOM 2651 N N . LEU B 1 45 ? 7.293 -8.969 -18.641 1 96.56 45 LEU B N 1
ATOM 2652 C CA . LEU B 1 45 ? 5.965 -9.555 -18.719 1 96.56 45 LEU B CA 1
ATOM 2653 C C . LEU B 1 45 ? 5.422 -9.461 -20.141 1 96.56 45 LEU B C 1
ATOM 2655 O O . LEU B 1 45 ? 4.848 -10.422 -20.656 1 96.56 45 LEU B O 1
ATOM 2659 N N . ARG B 1 46 ? 5.672 -8.375 -20.781 1 96.25 46 ARG B N 1
ATOM 2660 C CA . ARG B 1 46 ? 5.168 -8.148 -22.125 1 96.25 46 ARG B CA 1
ATOM 2661 C C . ARG B 1 46 ? 5.887 -9.039 -23.141 1 96.25 46 ARG B C 1
ATOM 2663 O O . ARG B 1 46 ? 5.285 -9.484 -24.125 1 96.25 46 ARG B O 1
ATOM 2670 N N . ILE B 1 47 ? 7.125 -9.234 -22.875 1 97.31 47 ILE B N 1
ATOM 2671 C CA . ILE B 1 47 ? 7.887 -10.133 -23.734 1 97.31 47 ILE B CA 1
ATOM 2672 C C . ILE B 1 47 ? 7.324 -11.547 -23.625 1 97.31 47 ILE B C 1
ATOM 2674 O O . ILE B 1 47 ? 7.09 -12.211 -24.641 1 97.31 47 ILE B O 1
ATOM 2678 N N . ILE B 1 48 ? 7.062 -11.969 -22.391 1 97.25 48 ILE B N 1
ATOM 2679 C CA . ILE B 1 48 ? 6.527 -13.305 -22.172 1 97.25 48 ILE B CA 1
ATOM 2680 C C . ILE B 1 48 ? 5.141 -13.422 -22.797 1 97.25 48 ILE B C 1
ATOM 2682 O O . ILE B 1 48 ? 4.824 -14.43 -23.438 1 97.25 48 ILE B O 1
ATOM 2686 N N . ALA B 1 49 ? 4.367 -12.375 -22.734 1 96.19 49 ALA B N 1
ATOM 2687 C CA . ALA B 1 49 ? 3 -12.352 -23.266 1 96.19 49 ALA B CA 1
ATOM 2688 C C . ALA B 1 49 ? 2.994 -12.219 -24.781 1 96.19 49 ALA B C 1
ATOM 2690 O O . ALA B 1 49 ? 1.961 -12.422 -25.422 1 96.19 49 ALA B O 1
ATOM 2691 N N . GLY B 1 50 ? 4.035 -11.82 -25.359 1 96.31 50 GLY B N 1
ATOM 2692 C CA . GLY B 1 50 ? 4.129 -11.633 -26.797 1 96.31 50 GLY B CA 1
ATOM 2693 C C . GLY B 1 50 ? 3.74 -10.242 -27.25 1 96.31 50 GLY B C 1
ATOM 2694 O O . GLY B 1 50 ? 3.498 -10.008 -28.438 1 96.31 50 GLY B O 1
ATOM 2695 N N . LEU B 1 51 ? 3.695 -9.305 -26.359 1 95.56 51 LEU B N 1
ATOM 2696 C CA . LEU B 1 51 ? 3.299 -7.93 -26.641 1 95.56 51 LEU B CA 1
ATOM 2697 C C . LEU B 1 51 ? 4.52 -7.055 -26.891 1 95.56 51 LEU B C 1
ATOM 2699 O O . LEU B 1 51 ? 4.387 -5.891 -27.281 1 95.56 51 LEU B O 1
ATOM 2703 N N . GLU B 1 52 ? 5.676 -7.562 -26.625 1 95.44 52 GLU B N 1
ATOM 2704 C CA . GLU B 1 52 ? 6.973 -6.93 -26.844 1 95.44 52 GLU B CA 1
ATOM 2705 C C . GLU B 1 52 ? 8.008 -7.945 -27.312 1 95.44 52 GLU B C 1
ATOM 2707 O O . GLU B 1 52 ? 7.965 -9.109 -26.922 1 95.44 52 GLU B O 1
ATOM 2712 N N . THR B 1 53 ? 8.859 -7.527 -28.172 1 95.62 53 THR B N 1
ATOM 2713 C CA . THR B 1 53 ? 9.945 -8.406 -28.609 1 95.62 53 THR B CA 1
ATOM 2714 C C . THR B 1 53 ? 11.195 -8.172 -27.766 1 95.62 53 THR B C 1
ATOM 2716 O O . THR B 1 53 ? 11.328 -7.137 -27.109 1 95.62 53 THR B O 1
ATOM 2719 N N . HIS B 1 54 ? 11.969 -9.195 -27.656 1 97 54 HIS B N 1
ATOM 2720 C CA . HIS B 1 54 ? 13.289 -9.055 -27.062 1 97 54 HIS B CA 1
ATOM 2721 C C . HIS B 1 54 ? 14.383 -9 -28.125 1 97 54 HIS B C 1
ATOM 2723 O O . HIS B 1 54 ? 14.141 -9.352 -29.281 1 97 54 HIS B O 1
ATOM 2729 N N . ASP B 1 55 ? 15.523 -8.484 -27.75 1 97.06 55 ASP B N 1
ATOM 2730 C CA . ASP B 1 55 ? 16.609 -8.273 -28.703 1 97.06 55 ASP B CA 1
ATOM 2731 C C . ASP B 1 55 ? 17.469 -9.523 -28.828 1 97.06 55 ASP B C 1
ATOM 2733 O O . ASP B 1 55 ? 17.969 -9.836 -29.906 1 97.06 55 ASP B O 1
ATOM 2737 N N . SER B 1 56 ? 17.703 -10.195 -27.766 1 97.19 56 SER B N 1
ATOM 2738 C CA . SER B 1 56 ? 18.438 -11.445 -27.75 1 97.19 56 SER B CA 1
ATOM 2739 C C . SER B 1 56 ? 17.984 -12.359 -26.625 1 97.19 56 SER B C 1
ATOM 2741 O O . SER B 1 56 ? 17.188 -11.945 -25.766 1 97.19 56 SER B O 1
ATOM 2743 N N . GLY B 1 57 ? 18.406 -13.578 -26.688 1 97.31 57 GLY B N 1
ATOM 2744 C CA . GLY B 1 57 ? 17.969 -14.586 -25.734 1 97.31 57 GLY B CA 1
ATOM 2745 C C . GLY B 1 57 ? 16.781 -15.391 -26.219 1 97.31 57 GLY B C 1
ATOM 2746 O O . GLY B 1 57 ? 16.438 -15.344 -27.406 1 97.31 57 GLY B O 1
ATOM 2747 N N . THR B 1 58 ? 16.266 -16.219 -25.266 1 96.5 58 THR B N 1
ATOM 2748 C CA . THR B 1 58 ? 15.141 -17.062 -25.641 1 96.5 58 THR B CA 1
ATOM 2749 C C . THR B 1 58 ? 14.109 -17.156 -24.516 1 96.5 58 THR B C 1
ATOM 2751 O O . THR B 1 58 ? 14.461 -17.016 -23.344 1 96.5 58 THR B O 1
ATOM 2754 N N . VAL B 1 59 ? 12.93 -17.281 -24.922 1 97.25 59 VAL B N 1
ATOM 2755 C CA . VAL B 1 59 ? 11.812 -17.547 -24.016 1 97.25 59 VAL B CA 1
ATOM 2756 C C . VAL B 1 59 ? 11.094 -18.828 -24.453 1 97.25 59 VAL B C 1
ATOM 2758 O O . VAL B 1 59 ? 10.641 -18.938 -25.594 1 97.25 59 VAL B O 1
ATOM 2761 N N . THR B 1 60 ? 11.023 -19.75 -23.516 1 96.5 60 THR B N 1
ATOM 2762 C CA . THR B 1 60 ? 10.398 -21.016 -23.875 1 96.5 60 THR B CA 1
ATOM 2763 C C . THR B 1 60 ? 9.352 -21.422 -22.844 1 96.5 60 THR B C 1
ATOM 2765 O O . THR B 1 60 ? 9.453 -21.031 -21.672 1 96.5 60 THR B O 1
ATOM 2768 N N . TRP B 1 61 ? 8.336 -22.047 -23.297 1 94.38 61 TRP B N 1
ATOM 2769 C CA . TRP B 1 61 ? 7.344 -22.719 -22.469 1 94.38 61 TRP B CA 1
ATOM 2770 C C . TRP B 1 61 ? 7.375 -24.234 -22.719 1 94.38 61 TRP B C 1
ATOM 2772 O O . TRP B 1 61 ? 7.129 -24.688 -23.844 1 94.38 61 TRP B O 1
ATOM 2782 N N . GLU B 1 62 ? 7.746 -24.938 -21.672 1 92 62 GLU B N 1
ATOM 2783 C CA . GLU B 1 62 ? 7.875 -26.375 -21.812 1 92 62 GLU B CA 1
ATOM 2784 C C . GLU B 1 62 ? 8.75 -26.734 -23.016 1 92 62 GLU B C 1
ATOM 2786 O O . GLU B 1 62 ? 8.336 -27.516 -23.891 1 92 62 GLU B O 1
ATOM 2791 N N . GLU B 1 63 ? 9.75 -26.062 -23.203 1 91.44 63 GLU B N 1
ATOM 2792 C CA . GLU B 1 63 ? 10.812 -26.312 -24.172 1 91.44 63 GLU B CA 1
ATOM 2793 C C . GLU B 1 63 ? 10.391 -25.859 -25.578 1 91.44 63 GLU B C 1
ATOM 2795 O O . GLU B 1 63 ? 11.156 -26 -26.531 1 91.44 63 GLU B O 1
ATOM 2800 N N . THR B 1 64 ? 9.234 -25.359 -25.656 1 93.12 64 THR B N 1
ATOM 2801 C CA . THR B 1 64 ? 8.797 -24.812 -26.938 1 93.12 64 THR B CA 1
ATOM 2802 C C . THR B 1 64 ? 9.031 -23.297 -26.984 1 93.12 64 THR B C 1
ATOM 2804 O O . THR B 1 64 ? 8.617 -22.578 -26.078 1 93.12 64 THR B O 1
ATOM 2807 N N . PRO B 1 65 ? 9.617 -22.875 -27.984 1 94.5 65 PRO B N 1
ATOM 2808 C CA . PRO B 1 65 ? 9.891 -21.438 -28.078 1 94.5 65 PRO B CA 1
ATOM 2809 C C . PRO B 1 65 ? 8.617 -20.609 -28.203 1 94.5 65 PRO B C 1
ATOM 2811 O O . PRO B 1 65 ? 7.688 -21 -28.906 1 94.5 65 PRO B O 1
ATOM 2814 N N . LEU B 1 66 ? 8.609 -19.531 -27.484 1 95.38 66 LEU B N 1
ATOM 2815 C CA . LEU B 1 66 ? 7.496 -18.594 -27.594 1 95.38 66 LEU B CA 1
ATOM 2816 C C . LEU B 1 66 ? 7.812 -17.484 -28.578 1 95.38 66 LEU B C 1
ATOM 2818 O O . LEU B 1 66 ? 6.918 -16.734 -28.984 1 95.38 66 LEU B O 1
ATOM 2822 N N . ASP B 1 67 ? 9.023 -17.469 -28.938 1 90.94 67 ASP B N 1
ATOM 2823 C CA . ASP B 1 67 ? 9.453 -16.438 -29.875 1 90.94 67 ASP B CA 1
ATOM 2824 C C . ASP B 1 67 ? 8.68 -16.531 -31.188 1 90.94 67 ASP B C 1
ATOM 2826 O O . ASP B 1 67 ? 8.57 -17.609 -31.781 1 90.94 67 ASP B O 1
ATOM 2830 N N . GLY B 1 68 ? 8.094 -15.453 -31.594 1 90.44 68 GLY B N 1
ATOM 2831 C CA . GLY B 1 68 ? 7.363 -15.43 -32.844 1 90.44 68 GLY B CA 1
ATOM 2832 C C . GLY B 1 68 ? 5.922 -15.883 -32.719 1 90.44 68 GLY B C 1
ATOM 2833 O O . GLY B 1 68 ? 5.133 -15.742 -33.656 1 90.44 68 GLY B O 1
ATOM 2834 N N . VAL B 1 69 ? 5.629 -16.5 -31.656 1 94.94 69 VAL B N 1
ATOM 2835 C CA . VAL B 1 69 ? 4.246 -16.906 -31.438 1 94.94 69 VAL B CA 1
ATOM 2836 C C . VAL B 1 69 ? 3.41 -15.703 -31.016 1 94.94 69 VAL B C 1
ATOM 2838 O O . VAL B 1 69 ? 3.738 -15.016 -30.047 1 94.94 69 VAL B O 1
ATOM 2841 N N . PRO B 1 70 ? 2.402 -15.406 -31.734 1 95.19 70 PRO B N 1
ATOM 2842 C CA . PRO B 1 70 ? 1.577 -14.258 -31.359 1 95.19 70 PRO B CA 1
ATOM 2843 C C . PRO B 1 70 ? 0.858 -14.461 -30.016 1 95.19 70 PRO B C 1
ATOM 2845 O O . PRO B 1 70 ? 0.629 -15.602 -29.609 1 95.19 70 PRO B O 1
ATOM 2848 N N . PRO B 1 71 ? 0.491 -13.383 -29.391 1 94.81 71 PRO B N 1
ATOM 2849 C CA . PRO B 1 71 ? -0.085 -13.438 -28.047 1 94.81 71 PRO B CA 1
ATOM 2850 C C . PRO B 1 71 ? -1.288 -14.375 -27.953 1 94.81 71 PRO B C 1
ATOM 2852 O O . PRO B 1 71 ? -1.38 -15.18 -27.031 1 94.81 71 PRO B O 1
ATOM 2855 N N . HIS B 1 72 ? -2.156 -14.398 -28.969 1 91.44 72 HIS B N 1
ATOM 2856 C CA . HIS B 1 72 ? -3.424 -15.117 -28.906 1 91.44 72 HIS B CA 1
ATOM 2857 C C . HIS B 1 72 ? -3.211 -16.625 -29.016 1 91.44 72 HIS B C 1
ATOM 2859 O O . HIS B 1 72 ? -4.121 -17.406 -28.719 1 91.44 72 HIS B O 1
ATOM 2865 N N . LEU B 1 73 ? -1.972 -17.031 -29.344 1 93.75 73 LEU B N 1
ATOM 2866 C CA . LEU B 1 73 ? -1.68 -18.453 -29.484 1 93.75 73 LEU B CA 1
ATOM 2867 C C . LEU B 1 73 ? -0.834 -18.953 -28.328 1 93.75 73 LEU B C 1
ATOM 2869 O O . LEU B 1 73 ? -0.557 -20.156 -28.234 1 93.75 73 LEU B O 1
ATOM 2873 N N . ARG B 1 74 ? -0.5 -18.125 -27.406 1 94.81 74 ARG B N 1
ATOM 2874 C CA . ARG B 1 74 ? 0.414 -18.516 -26.328 1 94.81 74 ARG B CA 1
ATOM 2875 C C . ARG B 1 74 ? -0.344 -19.141 -25.172 1 94.81 74 ARG B C 1
ATOM 2877 O O . ARG B 1 74 ? 0.26 -19.766 -24.297 1 94.81 74 ARG B O 1
ATOM 2884 N N . ARG B 1 75 ? -1.627 -18.953 -25.047 1 93.12 75 ARG B N 1
ATOM 2885 C CA . ARG B 1 75 ? -2.459 -19.391 -23.922 1 93.12 75 ARG B CA 1
ATOM 2886 C C . ARG B 1 75 ? -1.973 -18.781 -22.609 1 93.12 75 ARG B C 1
ATOM 2888 O O . ARG B 1 75 ? -1.854 -19.484 -21.609 1 93.12 75 ARG B O 1
ATOM 2895 N N . ILE B 1 76 ? -1.553 -17.547 -22.719 1 94.94 76 ILE B N 1
ATOM 2896 C CA . ILE B 1 76 ? -1.119 -16.75 -21.578 1 94.94 76 ILE B CA 1
ATOM 2897 C C . ILE B 1 76 ? -2.076 -15.578 -21.359 1 94.94 76 ILE B C 1
ATOM 2899 O O . ILE B 1 76 ? -2.479 -14.922 -22.328 1 94.94 76 ILE B O 1
ATOM 2903 N N . THR B 1 77 ? -2.516 -15.422 -20.125 1 94.81 77 THR B N 1
ATOM 2904 C CA . THR B 1 77 ? -3.35 -14.266 -19.812 1 94.81 77 THR B CA 1
ATOM 2905 C C . THR B 1 77 ? -2.609 -13.305 -18.891 1 94.81 77 THR B C 1
ATOM 2907 O O . THR B 1 77 ? -1.674 -13.695 -18.188 1 94.81 77 THR B O 1
ATOM 2910 N N . MET B 1 78 ? -2.979 -12.07 -19 1 93.12 78 MET B N 1
ATOM 2911 C CA . MET B 1 78 ? -2.334 -11.031 -18.203 1 93.12 78 MET B CA 1
ATOM 2912 C C . MET B 1 78 ? -3.369 -10.211 -17.438 1 93.12 78 MET B C 1
ATOM 2914 O O . MET B 1 78 ? -4.395 -9.82 -18 1 93.12 78 MET B O 1
ATOM 2918 N N . LEU B 1 79 ? -3.113 -10.18 -16.172 1 92.56 79 LEU B N 1
ATOM 2919 C CA . LEU B 1 79 ? -3.852 -9.258 -15.312 1 92.56 79 LEU B CA 1
ATOM 2920 C C . LEU B 1 79 ? -3.053 -7.977 -15.086 1 92.56 79 LEU B C 1
ATOM 2922 O O . LEU B 1 79 ? -1.972 -8.016 -14.492 1 92.56 79 LEU B O 1
ATOM 2926 N N . SER B 1 80 ? -3.652 -6.848 -15.539 1 89.06 80 SER B N 1
ATOM 2927 C CA . SER B 1 80 ? -2.945 -5.574 -15.469 1 89.06 80 SER B CA 1
ATOM 2928 C C . SER B 1 80 ? -3.285 -4.824 -14.188 1 89.06 80 SER B C 1
ATOM 2930 O O . SER B 1 80 ? -4.148 -5.254 -13.422 1 89.06 80 SER B O 1
ATOM 2932 N N . GLN B 1 81 ? -2.559 -3.789 -13.969 1 84.38 81 GLN B N 1
ATOM 2933 C CA . GLN B 1 81 ? -2.789 -2.893 -12.844 1 84.38 81 GLN B CA 1
ATOM 2934 C C . GLN B 1 81 ? -4.18 -2.273 -12.906 1 84.38 81 GLN B C 1
ATOM 2936 O O . GLN B 1 81 ? -4.852 -2.131 -11.875 1 84.38 81 GLN B O 1
ATOM 2941 N N . SER B 1 82 ? -4.609 -1.997 -14.047 1 87 82 SER B N 1
ATOM 2942 C CA . SER B 1 82 ? -5.973 -1.525 -14.273 1 87 82 SER B CA 1
ATOM 2943 C C . SER B 1 82 ? -6.863 -2.645 -14.805 1 87 82 SER B C 1
ATOM 2945 O O . SER B 1 82 ? -6.445 -3.43 -15.656 1 87 82 SER B O 1
ATOM 2947 N N . PRO B 1 83 ? -8.188 -2.619 -14.25 1 88.25 83 PRO B N 1
ATOM 2948 C CA . PRO B 1 83 ? -9.094 -3.68 -14.703 1 88.25 83 PRO B CA 1
ATOM 2949 C C . PRO B 1 83 ? -9.57 -3.473 -16.141 1 88.25 83 PRO B C 1
ATOM 2951 O O . PRO B 1 83 ? -10.383 -2.58 -16.391 1 88.25 83 PRO B O 1
ATOM 2954 N N . LEU B 1 84 ? -8.867 -3.664 -17.188 1 88.12 84 LEU B N 1
ATOM 2955 C CA . LEU B 1 84 ? -9.148 -3.48 -18.609 1 88.12 84 LEU B CA 1
ATOM 2956 C C . LEU B 1 84 ? -10.477 -4.129 -19 1 88.12 84 LEU B C 1
ATOM 2958 O O . LEU B 1 84 ? -10.547 -4.902 -19.953 1 88.12 84 LEU B O 1
ATOM 2962 N N . LEU B 1 85 ? -11.578 -3.775 -18.25 1 95.38 85 LEU B N 1
ATOM 2963 C CA . LEU B 1 85 ? -12.906 -4.32 -18.531 1 95.38 85 LEU B CA 1
ATOM 2964 C C . LEU B 1 85 ? -13.625 -3.484 -19.578 1 95.38 85 LEU B C 1
ATOM 2966 O O . LEU B 1 85 ? -13.414 -2.271 -19.656 1 95.38 85 LEU B O 1
ATOM 2970 N N . PHE B 1 86 ? -14.445 -4.145 -20.344 1 95.5 86 PHE B N 1
ATOM 2971 C CA . PHE B 1 86 ? -15.273 -3.438 -21.312 1 95.5 86 PHE B CA 1
ATOM 2972 C C . PHE B 1 86 ? -16.438 -2.725 -20.609 1 95.5 86 PHE B C 1
ATOM 2974 O O . PHE B 1 86 ? -17.359 -3.371 -20.109 1 95.5 86 PHE B O 1
ATOM 2981 N N . PRO B 1 87 ? -16.406 -1.451 -20.656 1 94 87 PRO B N 1
ATOM 2982 C CA . PRO B 1 87 ? -17.391 -0.707 -19.859 1 94 87 PRO B CA 1
ATOM 2983 C C . PRO B 1 87 ? -18.812 -0.825 -20.422 1 94 87 PRO B C 1
ATOM 2985 O O . PRO B 1 87 ? -19.781 -0.544 -19.719 1 94 87 PRO B O 1
ATOM 2988 N N . HIS B 1 88 ? -18.906 -1.179 -21.656 1 95.44 88 HIS B N 1
ATOM 2989 C CA . HIS B 1 88 ? -20.219 -1.265 -22.297 1 95.44 88 HIS B CA 1
ATOM 2990 C C . HIS B 1 88 ? -20.859 -2.629 -22.062 1 95.44 88 HIS B C 1
ATOM 2992 O O . HIS B 1 88 ? -22.016 -2.846 -22.406 1 95.44 88 HIS B O 1
ATOM 2998 N N . LEU B 1 89 ? -20.109 -3.562 -21.531 1 97.31 89 LEU B N 1
ATOM 2999 C CA . LEU B 1 89 ? -20.609 -4.887 -21.172 1 97.31 89 LEU B CA 1
ATOM 3000 C C . LEU B 1 89 ? -20.844 -4.996 -19.672 1 97.31 89 LEU B C 1
ATOM 3002 O O . LEU B 1 89 ? -20.234 -4.266 -18.891 1 97.31 89 LEU B O 1
ATOM 3006 N N . THR B 1 90 ? -21.703 -5.895 -19.344 1 98.12 90 THR B N 1
ATOM 3007 C CA . THR B 1 90 ? -21.906 -6.191 -17.938 1 98.12 90 THR B CA 1
ATOM 3008 C C . THR B 1 90 ? -20.734 -6.98 -17.359 1 98.12 90 THR B C 1
ATOM 3010 O O . THR B 1 90 ? -19.859 -7.418 -18.109 1 98.12 90 THR B O 1
ATOM 3013 N N . VAL B 1 91 ? -20.734 -7.113 -16.047 1 98.31 91 VAL B N 1
ATOM 3014 C CA . VAL B 1 91 ? -19.734 -7.902 -15.344 1 98.31 91 VAL B CA 1
ATOM 3015 C C . VAL B 1 91 ? -19.656 -9.305 -15.938 1 98.31 91 VAL B C 1
ATOM 3017 O O . VAL B 1 91 ? -18.594 -9.773 -16.328 1 98.31 91 VAL B O 1
ATOM 3020 N N . GLY B 1 92 ? -20.812 -9.891 -16.047 1 98.38 92 GLY B N 1
ATOM 3021 C CA . GLY B 1 92 ? -20.875 -11.258 -16.547 1 98.38 92 GLY B CA 1
ATOM 3022 C C . GLY B 1 92 ? -20.5 -11.375 -18.016 1 98.38 92 GLY B C 1
ATOM 3023 O O . GLY B 1 92 ? -19.859 -12.352 -18.422 1 98.38 92 GLY B O 1
ATOM 3024 N N . GLU B 1 93 ? -20.859 -10.414 -18.781 1 98.12 93 GLU B N 1
ATOM 3025 C CA . GLU B 1 93 ? -20.531 -10.43 -20.203 1 98.12 93 GLU B CA 1
ATOM 3026 C C . GLU B 1 93 ? -19.016 -10.344 -20.422 1 98.12 93 GLU B C 1
ATOM 3028 O O . GLU B 1 93 ? -18.484 -10.984 -21.328 1 98.12 93 GLU B O 1
ATOM 3033 N N . ASN B 1 94 ? -18.375 -9.531 -19.656 1 98.19 94 ASN B N 1
ATOM 3034 C CA . ASN B 1 94 ? -16.922 -9.461 -19.703 1 98.19 94 ASN B CA 1
ATOM 3035 C C . ASN B 1 94 ? -16.281 -10.836 -19.516 1 98.19 94 ASN B C 1
ATOM 3037 O O . ASN B 1 94 ? -15.352 -11.195 -20.234 1 98.19 94 ASN B O 1
ATOM 3041 N N . VAL B 1 95 ? -16.844 -11.586 -18.594 1 98.19 95 VAL B N 1
ATOM 3042 C CA . VAL B 1 95 ? -16.297 -12.898 -18.281 1 98.19 95 VAL B CA 1
ATOM 3043 C C . VAL B 1 95 ? -16.719 -13.914 -19.328 1 98.19 95 VAL B C 1
ATOM 3045 O O . VAL B 1 95 ? -15.938 -14.773 -19.734 1 98.19 95 VAL B O 1
ATOM 3048 N N . THR B 1 96 ? -17.938 -13.773 -19.828 1 98.06 96 THR B N 1
ATOM 3049 C CA . THR B 1 96 ? -18.469 -14.695 -20.828 1 98.06 96 THR B CA 1
ATOM 3050 C C . THR B 1 96 ? -17.609 -14.695 -22.094 1 98.06 96 THR B C 1
ATOM 3052 O O . THR B 1 96 ? -17.406 -15.742 -22.703 1 98.06 96 THR B O 1
ATOM 3055 N N . LEU B 1 97 ? -17.078 -13.555 -22.406 1 96.19 97 LEU B N 1
ATOM 3056 C CA . LEU B 1 97 ? -16.266 -13.414 -23.609 1 96.19 97 LEU B CA 1
ATOM 3057 C C . LEU B 1 97 ? -15.031 -14.312 -23.547 1 96.19 97 LEU B C 1
ATOM 3059 O O . LEU B 1 97 ? -14.516 -14.742 -24.578 1 96.19 97 LEU B O 1
ATOM 3063 N N . ALA B 1 98 ? -14.594 -14.625 -22.375 1 94.81 98 ALA B N 1
ATOM 3064 C CA . ALA B 1 98 ? -13.352 -15.375 -22.203 1 94.81 98 ALA B CA 1
ATOM 3065 C C . ALA B 1 98 ? -13.633 -16.875 -22.047 1 94.81 98 ALA B C 1
ATOM 3067 O O . ALA B 1 98 ? -12.727 -17.688 -22.156 1 94.81 98 ALA B O 1
ATOM 3068 N N . THR B 1 99 ? -14.914 -17.25 -21.781 1 95.62 99 THR B N 1
ATOM 3069 C CA . THR B 1 99 ? -15.219 -18.656 -21.562 1 95.62 99 THR B CA 1
ATOM 3070 C C . THR B 1 99 ? -15.203 -19.422 -22.875 1 95.62 99 THR B C 1
ATOM 3072 O O . THR B 1 99 ? -15.586 -18.906 -23.922 1 95.62 99 THR B O 1
ATOM 3075 N N . PRO B 1 100 ? -14.852 -20.625 -22.828 1 91.44 100 PRO B N 1
ATOM 3076 C CA . PRO B 1 100 ? -14.75 -21.422 -24.047 1 91.44 100 PRO B CA 1
ATOM 3077 C C . PRO B 1 100 ? -16.078 -21.516 -24.797 1 91.44 100 PRO B C 1
ATOM 3079 O O . PRO B 1 100 ? -16.109 -21.422 -26.031 1 91.44 100 PRO B O 1
ATOM 3082 N N . ASN B 1 101 ? -17.203 -21.656 -24.125 1 93.75 101 ASN B N 1
ATOM 3083 C CA . ASN B 1 101 ? -18.5 -21.844 -24.781 1 93.75 101 ASN B CA 1
ATOM 3084 C C . ASN B 1 101 ? -19.312 -20.562 -24.781 1 93.75 101 ASN B C 1
ATOM 3086 O O . ASN B 1 101 ? -20.5 -20.578 -25.156 1 93.75 101 ASN B O 1
ATOM 3090 N N . ARG B 1 102 ? -18.703 -19.547 -24.281 1 94.75 102 ARG B N 1
ATOM 3091 C CA . ARG B 1 102 ? -19.406 -18.281 -24.203 1 94.75 102 ARG B CA 1
ATOM 3092 C C . ARG B 1 102 ? -20.75 -18.438 -23.484 1 94.75 102 ARG B C 1
ATOM 3094 O O . ARG B 1 102 ? -21.781 -17.953 -23.953 1 94.75 102 ARG B O 1
ATOM 3101 N N . SER B 1 103 ? -20.672 -19.062 -22.359 1 94.62 103 SER B N 1
ATOM 3102 C CA . SER B 1 103 ? -21.891 -19.391 -21.625 1 94.62 103 SER B CA 1
ATOM 3103 C C . SER B 1 103 ? -22.031 -18.562 -20.359 1 94.62 103 SER B C 1
ATOM 3105 O O . SER B 1 103 ? -21.047 -18.344 -19.641 1 94.62 103 SER B O 1
ATOM 3107 N N . ARG B 1 104 ? -23.219 -18.203 -20.188 1 96.88 104 ARG B N 1
ATOM 3108 C CA . ARG B 1 104 ? -23.547 -17.469 -18.969 1 96.88 104 ARG B CA 1
ATOM 3109 C C . ARG B 1 104 ? -23.281 -18.344 -17.734 1 96.88 104 ARG B C 1
ATOM 3111 O O . ARG B 1 104 ? -22.781 -17.844 -16.719 1 96.88 104 ARG B O 1
ATOM 3118 N N . GLN B 1 105 ? -23.578 -19.531 -17.844 1 97.38 105 GLN B N 1
ATO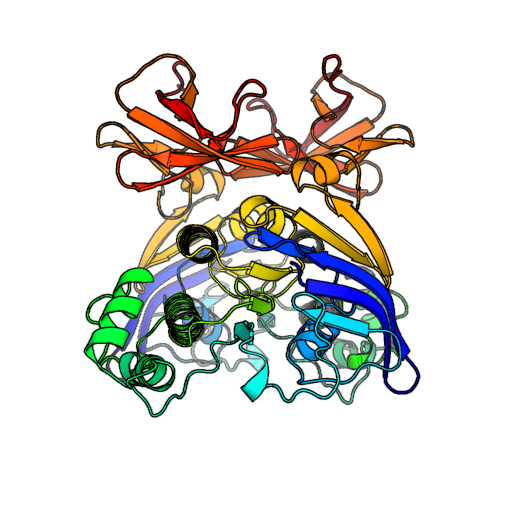M 3119 C CA . GLN B 1 105 ? -23.406 -20.438 -16.719 1 97.38 105 GLN B CA 1
ATOM 3120 C C . GLN B 1 105 ? -21.938 -20.531 -16.297 1 97.38 105 GLN B C 1
ATOM 3122 O O . GLN B 1 105 ? -21.625 -20.484 -15.117 1 97.38 105 GLN B O 1
ATOM 3127 N N . GLU B 1 106 ? -21.109 -20.641 -17.266 1 97.19 106 GLU B N 1
ATOM 3128 C CA . GLU B 1 106 ? -19.688 -20.672 -16.984 1 97.19 106 GLU B CA 1
ATOM 3129 C C . GLU B 1 106 ? -19.203 -19.375 -16.328 1 97.19 106 GLU B C 1
ATOM 3131 O O . GLU B 1 106 ? -18.453 -19.406 -15.352 1 97.19 106 GLU B O 1
ATOM 3136 N N . ALA B 1 107 ? -19.656 -18.328 -16.844 1 98.06 107 ALA B N 1
ATOM 3137 C CA . ALA B 1 107 ? -19.266 -17.016 -16.328 1 98.06 107 ALA B CA 1
ATOM 3138 C C . ALA B 1 107 ? -19.719 -16.844 -14.875 1 98.06 107 ALA B C 1
ATOM 3140 O O . ALA B 1 107 ? -18.953 -16.375 -14.031 1 98.06 107 ALA B O 1
ATOM 3141 N N . GLU B 1 108 ? -20.906 -17.234 -14.594 1 98.19 108 GLU B N 1
ATOM 3142 C CA . GLU B 1 108 ? -21.453 -17.125 -13.242 1 98.19 108 GLU B CA 1
ATOM 3143 C C . GLU B 1 108 ? -20.656 -17.984 -12.266 1 98.19 108 GLU B C 1
ATOM 3145 O O . GLU B 1 108 ? -20.453 -17.594 -11.117 1 98.19 108 GLU B O 1
ATOM 3150 N N . ALA B 1 109 ? -20.312 -19.109 -12.75 1 97.62 109 ALA B N 1
ATOM 3151 C CA . ALA B 1 109 ? -19.5 -20 -11.914 1 97.62 109 ALA B CA 1
ATOM 3152 C C . ALA B 1 109 ? -18.172 -19.344 -11.555 1 97.62 109 ALA B C 1
ATOM 3154 O O . ALA B 1 109 ? -17.734 -19.406 -10.406 1 97.62 109 ALA B O 1
ATOM 3155 N N . TRP B 1 110 ? -17.562 -18.703 -12.5 1 97.25 110 TRP B N 1
ATOM 3156 C CA . TRP B 1 110 ? -16.281 -18.031 -12.258 1 97.25 110 TRP B CA 1
ATOM 3157 C C . TRP B 1 110 ? -16.469 -16.828 -11.336 1 97.25 110 TRP B C 1
ATOM 3159 O O . TRP B 1 110 ? -15.656 -16.594 -10.445 1 97.25 110 TRP B O 1
ATOM 3169 N N . LEU B 1 111 ? -17.531 -16.109 -11.562 1 98.12 111 LEU B N 1
ATOM 3170 C CA . LEU B 1 111 ? -17.812 -14.961 -10.711 1 98.12 111 LEU B CA 1
ATOM 3171 C C . LEU B 1 111 ? -18 -15.398 -9.258 1 98.12 111 LEU B C 1
ATOM 3173 O O . LEU B 1 111 ? -17.547 -14.711 -8.336 1 98.12 111 LEU B O 1
ATOM 3177 N N . ALA B 1 112 ? -18.609 -16.5 -9.086 1 97.44 112 ALA B N 1
ATOM 3178 C CA . ALA B 1 112 ? -18.797 -17.031 -7.742 1 97.44 112 ALA B CA 1
ATOM 3179 C C . ALA B 1 112 ? -17.453 -17.391 -7.098 1 97.44 112 ALA B C 1
ATOM 3181 O O . ALA B 1 112 ? -17.266 -17.156 -5.902 1 97.44 112 ALA B O 1
ATOM 3182 N N . ARG B 1 113 ? -16.531 -17.844 -7.848 1 95.44 113 ARG B N 1
ATOM 3183 C CA . ARG B 1 113 ? -15.234 -18.266 -7.348 1 95.44 113 ARG B CA 1
ATOM 3184 C C . ARG B 1 113 ? -14.406 -17.062 -6.895 1 95.44 113 ARG B C 1
ATOM 3186 O O . ARG B 1 113 ? -13.523 -17.203 -6.039 1 95.44 113 ARG B O 1
ATOM 3193 N N . VAL B 1 114 ? -14.719 -15.914 -7.504 1 96 114 VAL B N 1
ATOM 3194 C CA . VAL B 1 114 ? -13.977 -14.719 -7.109 1 96 114 VAL B CA 1
ATOM 3195 C C . VAL B 1 114 ? -14.812 -13.875 -6.152 1 96 114 VAL B C 1
ATOM 3197 O O . VAL B 1 114 ? -14.625 -12.664 -6.055 1 96 114 VAL B O 1
ATOM 3200 N N . ARG B 1 115 ? -15.898 -14.461 -5.578 1 93.94 115 ARG B N 1
ATOM 3201 C CA . ARG B 1 115 ? -16.719 -13.891 -4.516 1 93.94 115 ARG B CA 1
ATOM 3202 C C . ARG B 1 115 ? -17.594 -12.75 -5.043 1 93.94 115 ARG B C 1
ATOM 3204 O O . ARG B 1 115 ? -17.734 -11.719 -4.395 1 93.94 115 ARG B O 1
ATOM 3211 N N . LEU B 1 116 ? -18.047 -12.977 -6.223 1 96.38 116 LEU B N 1
ATOM 3212 C CA . LEU B 1 116 ? -19.016 -12.055 -6.812 1 96.38 116 LEU B CA 1
ATOM 3213 C C . LEU B 1 116 ? -20.219 -12.812 -7.348 1 96.38 116 LEU B C 1
ATOM 3215 O O . LEU B 1 116 ? -20.625 -12.625 -8.5 1 96.38 116 LEU B O 1
ATOM 3219 N N . PRO B 1 117 ? -20.812 -13.633 -6.473 1 96.38 117 PRO B N 1
ATOM 3220 C CA . PRO B 1 117 ? -22 -14.328 -6.957 1 96.38 117 PRO B CA 1
ATOM 3221 C C . PRO B 1 117 ? -23.172 -13.383 -7.238 1 96.38 117 PRO B C 1
ATOM 3223 O O . PRO B 1 117 ? -23.375 -12.414 -6.5 1 96.38 117 PRO B O 1
ATOM 3226 N N . GLY B 1 118 ? -23.906 -13.664 -8.352 1 95.62 118 GLY B N 1
ATOM 3227 C CA . GLY B 1 118 ? -25.109 -12.906 -8.656 1 95.62 118 GLY B CA 1
ATOM 3228 C C . GLY B 1 118 ? -24.828 -11.547 -9.266 1 95.62 118 GLY B C 1
ATOM 3229 O O . GLY B 1 118 ? -25.734 -10.742 -9.445 1 95.62 118 GLY B O 1
ATOM 3230 N N . ARG B 1 119 ? -23.594 -11.312 -9.625 1 97.06 119 ARG B N 1
ATOM 3231 C CA . ARG B 1 119 ? -23.234 -9.984 -10.125 1 97.06 119 ARG B CA 1
ATOM 3232 C C . ARG B 1 119 ? -23.141 -9.977 -11.641 1 97.06 119 ARG B C 1
ATOM 3234 O O . ARG B 1 119 ? -22.625 -9.023 -12.234 1 97.06 119 ARG B O 1
ATOM 3241 N N . TYR B 1 120 ? -23.688 -10.953 -12.266 1 98.06 120 TYR B N 1
ATOM 3242 C CA . TYR B 1 120 ? -23.562 -11.109 -13.711 1 98.06 120 TYR B CA 1
ATOM 3243 C C . TYR B 1 120 ? -24.078 -9.883 -14.445 1 98.06 120 TYR B C 1
ATOM 3245 O O . TYR B 1 120 ? -23.438 -9.375 -15.359 1 98.06 120 TYR B O 1
ATOM 3253 N N . ASP B 1 121 ? -25.188 -9.359 -14 1 98.12 121 ASP B N 1
ATOM 3254 C CA . ASP B 1 121 ? -25.875 -8.328 -14.766 1 98.12 121 ASP B CA 1
ATOM 3255 C C . ASP B 1 121 ? -25.484 -6.934 -14.289 1 98.12 121 ASP B C 1
ATOM 3257 O O . ASP B 1 121 ? -25.969 -5.93 -14.82 1 98.12 121 ASP B O 1
ATOM 3261 N N . ALA B 1 122 ? -24.656 -6.898 -13.336 1 97.56 122 ALA B N 1
ATOM 3262 C CA . ALA B 1 122 ? -24.219 -5.598 -12.836 1 97.56 122 ALA B CA 1
ATOM 3263 C C . ALA B 1 122 ? -23.359 -4.879 -13.883 1 97.56 122 ALA B C 1
ATOM 3265 O O . ALA B 1 122 ? -22.672 -5.516 -14.672 1 97.56 122 ALA B O 1
ATOM 3266 N N . GLU B 1 123 ? -23.453 -3.57 -13.828 1 96.88 123 GLU B N 1
ATOM 3267 C CA . GLU B 1 123 ? -22.578 -2.742 -14.656 1 96.88 123 GLU B CA 1
ATOM 3268 C C . GLU B 1 123 ? -21.219 -2.541 -13.992 1 96.88 123 GLU B C 1
ATOM 3270 O O . GLU B 1 123 ? -21.109 -2.568 -12.758 1 96.88 123 GLU B O 1
ATOM 3275 N N . ILE B 1 124 ? -20.203 -2.266 -14.797 1 95.44 124 ILE B N 1
ATOM 3276 C CA . ILE B 1 124 ? -18.828 -2.143 -14.305 1 95.44 124 ILE B CA 1
ATOM 3277 C C . ILE B 1 124 ? -18.734 -0.971 -13.328 1 95.44 124 ILE B C 1
ATOM 3279 O O . ILE B 1 124 ? -18.047 -1.059 -12.305 1 95.44 124 ILE B O 1
ATOM 3283 N N . HIS B 1 125 ? -19.469 0.067 -13.617 1 89 125 HIS B N 1
ATOM 3284 C CA . HIS B 1 125 ? -19.359 1.277 -12.812 1 89 125 HIS B CA 1
ATOM 3285 C C . HIS B 1 125 ? -19.984 1.075 -11.43 1 89 125 HIS B C 1
ATOM 3287 O O . HIS B 1 125 ? -19.781 1.894 -10.531 1 89 125 HIS B O 1
ATOM 3293 N N . GLU B 1 126 ? -20.734 0.023 -11.305 1 91.19 126 GLU B N 1
ATOM 3294 C CA . GLU B 1 126 ? -21.359 -0.275 -10.023 1 91.19 126 GLU B CA 1
ATOM 3295 C C . GLU B 1 126 ? -20.391 -0.981 -9.086 1 91.19 126 GLU B C 1
ATOM 3297 O O . GLU B 1 126 ? -20.688 -1.147 -7.895 1 91.19 126 GLU B O 1
ATOM 3302 N N . LEU B 1 127 ? -19.25 -1.356 -9.617 1 91 127 LEU B N 1
ATOM 3303 C CA . LEU B 1 127 ? -18.281 -2.137 -8.844 1 91 127 LEU B CA 1
ATOM 3304 C C . LEU B 1 127 ? -17.203 -1.24 -8.258 1 91 127 LEU B C 1
ATOM 3306 O O . LEU B 1 127 ? -16.828 -0.232 -8.859 1 91 127 LEU B O 1
ATOM 3310 N N . SER B 1 128 ? -16.75 -1.631 -7.051 1 82.38 128 SER B N 1
ATOM 3311 C CA . SER B 1 128 ? -15.547 -1.015 -6.5 1 82.38 128 SER B CA 1
ATOM 3312 C C . SER B 1 128 ? -14.305 -1.43 -7.285 1 82.38 128 SER B C 1
ATOM 3314 O O . SER B 1 128 ? -14.359 -2.357 -8.094 1 82.38 128 SER B O 1
ATOM 3316 N N . GLY B 1 129 ? -13.195 -0.75 -7.078 1 82.56 129 GLY B N 1
ATOM 3317 C CA . GLY B 1 129 ? -11.938 -1.105 -7.719 1 82.56 129 GLY B CA 1
ATOM 3318 C C . GLY B 1 129 ? -11.516 -2.539 -7.449 1 82.56 129 GLY B C 1
ATOM 3319 O O . GLY B 1 129 ? -11.086 -3.244 -8.367 1 82.56 129 GLY B O 1
ATOM 3320 N N . GLY B 1 130 ? -11.664 -2.934 -6.215 1 87.31 130 GLY B N 1
ATOM 3321 C CA . GLY B 1 130 ? -11.344 -4.305 -5.855 1 87.31 130 GLY B CA 1
ATOM 3322 C C . GLY B 1 130 ? -12.234 -5.324 -6.539 1 87.31 130 GLY B C 1
ATOM 3323 O O . GLY B 1 130 ? -11.758 -6.383 -6.965 1 87.31 130 GLY B O 1
ATOM 3324 N N . GLU B 1 131 ? -13.484 -4.98 -6.652 1 92.56 131 GLU B N 1
ATOM 3325 C CA . GLU B 1 131 ? -14.414 -5.863 -7.348 1 92.56 131 GLU B CA 1
ATOM 3326 C C . GLU B 1 131 ? -14.094 -5.949 -8.836 1 92.56 131 GLU B C 1
ATOM 3328 O O . GLU B 1 131 ? -14.164 -7.023 -9.43 1 92.56 131 GLU B O 1
ATOM 3333 N N . GLN B 1 132 ? -13.742 -4.82 -9.383 1 94.06 132 GLN B N 1
ATOM 3334 C CA . GLN B 1 132 ? -13.375 -4.812 -10.789 1 94.06 132 GLN B CA 1
ATOM 3335 C C . GLN B 1 132 ? -12.156 -5.695 -11.047 1 94.06 132 GLN B C 1
ATOM 3337 O O . GLN B 1 132 ? -12.102 -6.41 -12.055 1 94.06 132 GLN B O 1
ATOM 3342 N N . GLN B 1 133 ? -11.25 -5.629 -10.133 1 93.88 133 GLN B N 1
ATOM 3343 C CA . GLN B 1 133 ? -10.062 -6.469 -10.266 1 93.88 133 GLN B CA 1
ATOM 3344 C C . GLN B 1 133 ? -10.422 -7.949 -10.164 1 93.88 133 GLN B C 1
ATOM 3346 O O . GLN B 1 133 ? -9.844 -8.781 -10.867 1 93.88 133 GLN B O 1
ATOM 3351 N N . ARG B 1 134 ? -11.344 -8.242 -9.305 1 95.81 134 ARG B N 1
ATOM 3352 C CA . ARG B 1 134 ? -11.805 -9.617 -9.188 1 95.81 134 ARG B CA 1
ATOM 3353 C C . ARG B 1 134 ? -12.461 -10.094 -10.477 1 95.81 134 ARG B C 1
ATOM 3355 O O . ARG B 1 134 ? -12.266 -11.242 -10.898 1 95.81 134 ARG B O 1
ATOM 3362 N N . VAL B 1 135 ? -13.195 -9.211 -11.109 1 97.25 135 VAL B N 1
ATOM 3363 C CA . VAL B 1 135 ? -13.812 -9.539 -12.383 1 97.25 135 VAL B CA 1
ATOM 3364 C C . VAL B 1 135 ? -12.734 -9.789 -13.438 1 97.25 135 VAL B C 1
ATOM 3366 O O . VAL B 1 135 ? -12.797 -10.773 -14.18 1 97.25 135 VAL B O 1
ATOM 3369 N N . SER B 1 136 ? -11.773 -8.938 -13.422 1 96.44 136 SER B N 1
ATOM 3370 C CA . SER B 1 136 ? -10.672 -9.094 -14.367 1 96.44 136 SER B CA 1
ATOM 3371 C C . SER B 1 136 ? -9.953 -10.422 -14.164 1 96.44 136 SER B C 1
ATOM 3373 O O . SER B 1 136 ? -9.586 -11.086 -15.133 1 96.44 136 SER B O 1
ATOM 3375 N N . PHE B 1 137 ? -9.773 -10.75 -12.922 1 96.19 137 PHE B N 1
ATOM 3376 C CA . PHE B 1 137 ? -9.148 -12.016 -12.578 1 96.19 137 PHE B CA 1
ATOM 3377 C C . PHE B 1 137 ? -10.008 -13.188 -13.031 1 96.19 137 PHE B C 1
ATOM 3379 O O . PHE B 1 137 ? -9.5 -14.164 -13.586 1 96.19 137 PHE B O 1
ATOM 3386 N N . SER B 1 138 ? -11.25 -13.047 -12.844 1 97.12 138 SER B N 1
ATOM 3387 C CA . SER B 1 138 ? -12.188 -14.07 -13.289 1 97.12 138 SER B CA 1
ATOM 3388 C C . SER B 1 138 ? -12.117 -14.266 -14.805 1 97.12 138 SER B C 1
ATOM 3390 O O . SER B 1 138 ? -12.094 -15.398 -15.289 1 97.12 138 SER B O 1
ATOM 3392 N N . ARG B 1 139 ? -12.102 -13.219 -15.461 1 96.75 139 ARG B N 1
ATOM 3393 C CA . ARG B 1 139 ? -11.992 -13.266 -16.922 1 96.75 139 ARG B CA 1
ATOM 3394 C C . ARG B 1 139 ? -10.695 -13.945 -17.344 1 96.75 139 ARG B C 1
ATOM 3396 O O . ARG B 1 139 ? -10.695 -14.758 -18.281 1 96.75 139 ARG B O 1
ATOM 3403 N N . ALA B 1 140 ? -9.648 -13.594 -16.672 1 95.19 140 ALA B N 1
ATOM 3404 C CA . ALA B 1 140 ? -8.359 -14.211 -16.984 1 95.19 140 ALA B CA 1
ATOM 3405 C C . ALA B 1 140 ? -8.406 -15.719 -16.781 1 95.19 140 ALA B C 1
ATOM 3407 O O . ALA B 1 140 ? -7.898 -16.484 -17.625 1 95.19 140 ALA B O 1
ATOM 3408 N N . LEU B 1 141 ? -9.055 -16.172 -15.75 1 95.38 141 LEU B N 1
ATOM 3409 C CA . LEU B 1 141 ? -9.141 -17.594 -15.438 1 95.38 141 LEU B CA 1
ATOM 3410 C C . LEU B 1 141 ? -10.07 -18.312 -16.406 1 95.38 141 LEU B C 1
ATOM 3412 O O . LEU B 1 141 ? -9.812 -19.453 -16.781 1 95.38 141 LEU B O 1
ATOM 3416 N N . ALA B 1 142 ? -11.062 -17.641 -16.766 1 95.56 142 ALA B N 1
ATOM 3417 C CA . ALA B 1 142 ? -12.078 -18.234 -17.641 1 95.56 142 ALA B CA 1
ATOM 3418 C C . ALA B 1 142 ? -11.477 -18.641 -18.969 1 95.56 142 ALA B C 1
ATOM 3420 O O . ALA B 1 142 ? -11.977 -19.562 -19.625 1 95.56 142 ALA B O 1
ATOM 3421 N N . ALA B 1 143 ? -10.43 -18.047 -19.328 1 94 143 ALA B N 1
ATOM 3422 C CA . ALA B 1 143 ? -9.781 -18.328 -20.609 1 94 143 ALA B CA 1
ATOM 3423 C C . ALA B 1 143 ? -8.953 -19.609 -20.531 1 94 143 ALA B C 1
ATOM 3425 O O . ALA B 1 143 ? -8.375 -20.047 -21.531 1 94 143 ALA B O 1
ATOM 3426 N N . SER B 1 144 ? -8.867 -20.156 -19.391 1 92.31 144 SER B N 1
ATOM 3427 C CA . SER B 1 144 ? -8.156 -21.406 -19.156 1 92.31 144 SER B CA 1
ATOM 3428 C C . SER B 1 144 ? -6.695 -21.297 -19.578 1 92.31 144 SER B C 1
ATOM 3430 O O . SER B 1 144 ? -6.215 -22.109 -20.375 1 92.31 144 SER B O 1
ATOM 3432 N N . PRO B 1 145 ? -5.984 -20.406 -19.016 1 94.25 145 PRO B N 1
ATOM 3433 C CA . PRO B 1 145 ? -4.578 -20.188 -19.375 1 94.25 145 PRO B CA 1
ATOM 3434 C C . PRO B 1 145 ? -3.658 -21.266 -18.797 1 94.25 145 PRO B C 1
ATOM 3436 O O . PRO B 1 145 ? -4.031 -21.969 -17.859 1 94.25 145 PRO B O 1
ATOM 3439 N N . ARG B 1 146 ? -2.502 -21.391 -19.422 1 91.62 146 ARG B N 1
ATOM 3440 C CA . ARG B 1 146 ? -1.455 -22.234 -18.844 1 91.62 146 ARG B CA 1
ATOM 3441 C C . ARG B 1 146 ? -0.549 -21.406 -17.922 1 91.62 146 ARG B C 1
ATOM 3443 O O . ARG B 1 146 ? 0.135 -21.969 -17.062 1 91.62 146 ARG B O 1
ATOM 3450 N N . LEU B 1 147 ? -0.493 -20.125 -18.203 1 95.81 147 LEU B N 1
ATOM 3451 C CA . LEU B 1 147 ? 0.312 -19.172 -17.438 1 95.81 147 LEU B CA 1
ATOM 3452 C C . LEU B 1 147 ? -0.438 -17.859 -17.25 1 95.81 147 LEU B C 1
ATOM 3454 O O . LEU B 1 147 ? -1.053 -17.344 -18.172 1 95.81 147 LEU B O 1
ATOM 3458 N N . ILE B 1 148 ? -0.416 -17.391 -16.016 1 96.69 148 ILE B N 1
ATOM 3459 C CA . ILE B 1 148 ? -1.015 -16.094 -15.727 1 96.69 148 ILE B CA 1
ATOM 3460 C C . ILE B 1 148 ? 0.076 -15.102 -15.336 1 96.69 148 ILE B C 1
ATOM 3462 O O . ILE B 1 148 ? 0.924 -15.398 -14.492 1 96.69 148 ILE B O 1
ATOM 3466 N N . LEU B 1 149 ? 0.078 -13.953 -15.992 1 97.56 149 LEU B N 1
ATOM 3467 C CA . LEU B 1 149 ? 0.968 -12.844 -15.672 1 97.56 149 LEU B CA 1
ATOM 3468 C C . LEU B 1 149 ? 0.229 -11.766 -14.891 1 97.56 149 LEU B C 1
ATOM 3470 O O . LEU B 1 149 ? -0.795 -11.25 -15.344 1 97.56 149 LEU B O 1
ATOM 3474 N N . LEU B 1 150 ? 0.712 -11.484 -13.727 1 97.19 150 LEU B N 1
ATOM 3475 C CA . LEU B 1 150 ? 0.102 -10.477 -12.859 1 97.19 150 LEU B CA 1
ATOM 3476 C C . LEU B 1 150 ? 0.988 -9.242 -12.758 1 97.19 150 LEU B C 1
ATOM 3478 O O . LEU B 1 150 ? 2.041 -9.281 -12.117 1 97.19 150 LEU B O 1
ATOM 3482 N N . ASP B 1 151 ? 0.556 -8.227 -13.352 1 95.44 151 ASP B N 1
ATOM 3483 C CA . ASP B 1 151 ? 1.323 -6.98 -13.383 1 95.44 151 ASP B CA 1
ATOM 3484 C C . ASP B 1 151 ? 0.812 -5.992 -12.344 1 95.44 151 ASP B C 1
ATOM 3486 O O . ASP B 1 151 ? -0.041 -5.152 -12.633 1 95.44 151 ASP B O 1
ATOM 3490 N N . GLU B 1 152 ? 1.354 -6.078 -11.164 1 93.12 152 GLU B N 1
ATOM 3491 C CA . GLU B 1 152 ? 1.017 -5.223 -10.031 1 93.12 152 GLU B CA 1
ATOM 3492 C C . GLU B 1 152 ? -0.49 -5.184 -9.797 1 93.12 152 GLU B C 1
ATOM 3494 O O . GLU B 1 152 ? -1.083 -4.105 -9.711 1 93.12 152 GLU B O 1
ATOM 3499 N N . PRO B 1 153 ? -1.077 -6.312 -9.516 1 93.94 153 PRO B N 1
ATOM 3500 C CA . PRO B 1 153 ? -2.539 -6.402 -9.484 1 93.94 153 PRO B CA 1
ATOM 3501 C C . PRO B 1 153 ? -3.141 -5.797 -8.219 1 93.94 153 PRO B C 1
ATOM 3503 O O . PRO B 1 153 ? -4.355 -5.594 -8.148 1 93.94 153 PRO B O 1
ATOM 3506 N N . PHE B 1 154 ? -2.295 -5.473 -7.289 1 91.81 154 PHE B N 1
ATOM 3507 C CA . PHE B 1 154 ? -2.826 -5.074 -5.992 1 91.81 154 PHE B CA 1
ATOM 3508 C C . PHE B 1 154 ? -2.646 -3.576 -5.77 1 91.81 154 PHE B C 1
ATOM 3510 O O . PHE B 1 154 ? -2.932 -3.066 -4.684 1 91.81 154 PHE B O 1
ATOM 3517 N N . THR B 1 155 ? -2.191 -2.938 -6.805 1 83.94 155 THR B N 1
ATOM 3518 C CA . THR B 1 155 ? -1.933 -1.507 -6.688 1 83.94 155 THR B CA 1
ATOM 3519 C C . THR B 1 155 ? -3.24 -0.727 -6.586 1 83.94 155 THR B C 1
ATOM 3521 O O . THR B 1 155 ? -4.27 -1.164 -7.102 1 83.94 155 THR B O 1
ATOM 3524 N N . ASN B 1 156 ? -3.223 0.366 -5.762 1 77.19 156 ASN B N 1
ATOM 3525 C CA . ASN B 1 156 ? -4.309 1.333 -5.645 1 77.19 156 ASN B CA 1
ATOM 3526 C C . ASN B 1 156 ? -5.52 0.734 -4.93 1 77.19 156 ASN B C 1
ATOM 3528 O O . ASN B 1 156 ? -6.641 1.209 -5.102 1 77.19 156 ASN B O 1
ATOM 3532 N N . LEU B 1 157 ? -5.359 -0.375 -4.25 1 83.56 157 LEU B N 1
ATOM 3533 C CA . LEU B 1 157 ? -6.426 -0.965 -3.445 1 83.56 157 LEU B CA 1
ATOM 3534 C C . LEU B 1 157 ? -6.258 -0.604 -1.973 1 83.56 157 LEU B C 1
ATOM 3536 O O . LEU B 1 157 ? -5.137 -0.447 -1.491 1 83.56 157 LEU B O 1
ATOM 3540 N N . ASP B 1 158 ? -7.418 -0.497 -1.303 1 82.81 158 ASP B N 1
ATOM 3541 C CA . ASP B 1 158 ? -7.367 -0.395 0.152 1 82.81 158 ASP B CA 1
ATOM 3542 C C . ASP B 1 158 ? -6.699 -1.623 0.766 1 82.81 158 ASP B C 1
ATOM 3544 O O . ASP B 1 158 ? -6.816 -2.73 0.235 1 82.81 158 ASP B O 1
ATOM 3548 N N . PRO B 1 159 ? -6.004 -1.463 1.871 1 82.31 159 PRO B N 1
ATOM 3549 C CA . PRO B 1 159 ? -5.23 -2.555 2.465 1 82.31 159 PRO B CA 1
ATOM 3550 C C . PRO B 1 159 ? -6.07 -3.803 2.725 1 82.31 159 PRO B C 1
ATOM 3552 O O . PRO B 1 159 ? -5.629 -4.922 2.449 1 82.31 159 PRO B O 1
ATOM 3555 N N . GLU B 1 160 ? -7.258 -3.623 3.205 1 83.06 160 GLU B N 1
ATOM 3556 C CA . GLU B 1 160 ? -8.094 -4.781 3.502 1 83.06 160 GLU B CA 1
ATOM 3557 C C . GLU B 1 160 ? -8.469 -5.531 2.229 1 83.06 160 GLU B C 1
ATOM 3559 O O . GLU B 1 160 ? -8.398 -6.762 2.182 1 83.06 160 GLU B O 1
ATOM 3564 N N . LEU B 1 161 ? -8.836 -4.785 1.233 1 85.25 161 LEU B N 1
ATOM 3565 C CA . LEU B 1 161 ? -9.18 -5.379 -0.054 1 85.25 161 LEU B CA 1
ATOM 3566 C C . LEU B 1 161 ? -7.953 -6.008 -0.706 1 85.25 161 LEU B C 1
ATOM 3568 O O . LEU B 1 161 ? -8.055 -7.051 -1.354 1 85.25 161 LEU B O 1
ATOM 3572 N N . LYS B 1 162 ? -6.871 -5.367 -0.507 1 90 162 LYS B N 1
ATOM 3573 C CA . LYS B 1 162 ? -5.613 -5.879 -1.037 1 90 162 LYS B CA 1
ATOM 3574 C C . LYS B 1 162 ? -5.316 -7.277 -0.5 1 90 162 LYS B C 1
ATOM 3576 O O . LYS B 1 162 ? -5.027 -8.195 -1.271 1 90 162 LYS B O 1
ATOM 3581 N N . TYR B 1 163 ? -5.434 -7.445 0.785 1 90.75 163 TYR B N 1
ATOM 3582 C CA . TYR B 1 163 ? -5.156 -8.742 1.398 1 90.75 163 TYR B CA 1
ATOM 3583 C C . TYR B 1 163 ? -6.152 -9.789 0.924 1 90.75 163 TYR B C 1
ATOM 3585 O O . TYR B 1 163 ? -5.781 -10.945 0.687 1 90.75 163 TYR B O 1
ATOM 3593 N N . GLU B 1 164 ? -7.324 -9.367 0.796 1 90.44 164 GLU B N 1
ATOM 3594 C CA . GLU B 1 164 ? -8.352 -10.297 0.329 1 90.44 164 GLU B CA 1
ATOM 3595 C C . GLU B 1 164 ? -8.055 -10.773 -1.089 1 90.44 164 GLU B C 1
ATOM 3597 O O . GLU B 1 164 ? -8.172 -11.969 -1.382 1 90.44 164 GLU B O 1
ATOM 3602 N N . LEU B 1 165 ? -7.723 -9.875 -1.892 1 93.56 165 LEU B N 1
ATOM 3603 C CA . LEU B 1 165 ? -7.43 -10.219 -3.277 1 93.56 165 LEU B CA 1
ATOM 3604 C C . LEU B 1 165 ? -6.168 -11.07 -3.369 1 93.56 165 LEU B C 1
ATOM 3606 O O . LEU B 1 165 ? -6.105 -12.016 -4.164 1 93.56 165 LEU B O 1
ATOM 3610 N N . GLN B 1 166 ? -5.18 -10.734 -2.582 1 95.25 166 GLN B N 1
ATOM 3611 C CA . GLN B 1 166 ? -3.953 -11.523 -2.537 1 95.25 166 GLN B CA 1
ATOM 3612 C C . GLN B 1 166 ? -4.25 -12.984 -2.191 1 95.25 166 GLN B C 1
ATOM 3614 O O . GLN B 1 166 ? -3.766 -13.898 -2.859 1 95.25 166 GLN B O 1
ATOM 3619 N N . ARG B 1 167 ? -5.082 -13.156 -1.269 1 94.19 167 ARG B N 1
ATOM 3620 C CA . ARG B 1 167 ? -5.461 -14.5 -0.849 1 94.19 167 ARG B CA 1
ATOM 3621 C C . ARG B 1 167 ? -6.25 -15.211 -1.944 1 94.19 167 ARG B C 1
ATOM 3623 O O . ARG B 1 167 ? -6.004 -16.391 -2.23 1 94.19 167 ARG B O 1
ATOM 3630 N N . LEU B 1 168 ? -7.125 -14.492 -2.449 1 93.69 168 LEU B N 1
ATOM 3631 C CA . LEU B 1 168 ? -7.965 -15.062 -3.494 1 93.69 168 LEU B CA 1
ATOM 3632 C C . LEU B 1 168 ? -7.121 -15.555 -4.664 1 93.69 168 LEU B C 1
ATOM 3634 O O . LEU B 1 168 ? -7.281 -16.688 -5.121 1 93.69 168 LEU B O 1
ATOM 3638 N N . ILE B 1 169 ? -6.227 -14.742 -5.125 1 95.25 169 ILE B N 1
ATOM 3639 C CA . ILE B 1 169 ? -5.375 -15.094 -6.258 1 95.25 169 ILE B CA 1
ATOM 3640 C C . ILE B 1 169 ? -4.484 -16.281 -5.891 1 95.25 169 ILE B C 1
ATOM 3642 O O . ILE B 1 169 ? -4.402 -17.25 -6.633 1 95.25 169 ILE B O 1
ATOM 3646 N N . ARG B 1 170 ? -3.854 -16.203 -4.773 1 95.25 170 ARG B N 1
ATOM 3647 C CA . ARG B 1 170 ? -2.98 -17.281 -4.32 1 95.25 170 ARG B CA 1
ATOM 3648 C C . ARG B 1 170 ? -3.738 -18.594 -4.238 1 95.25 170 ARG B C 1
ATOM 3650 O O . ARG B 1 170 ? -3.295 -19.609 -4.789 1 95.25 170 ARG B O 1
ATOM 3657 N N . ASP B 1 171 ? -4.879 -18.562 -3.652 1 92.5 171 ASP B N 1
ATOM 3658 C CA . ASP B 1 171 ? -5.648 -19.781 -3.416 1 92.5 171 ASP B CA 1
ATOM 3659 C C . ASP B 1 171 ? -6.164 -20.359 -4.73 1 92.5 171 ASP B C 1
ATOM 3661 O O . ASP B 1 171 ? -6.07 -21.578 -4.953 1 92.5 171 ASP B O 1
ATOM 3665 N N . LEU B 1 172 ? -6.652 -19.578 -5.562 1 94.31 172 LEU B N 1
ATOM 3666 C CA . LEU B 1 172 ? -7.23 -20.062 -6.805 1 94.31 172 LEU B CA 1
ATOM 3667 C C . LEU B 1 172 ? -6.145 -20.578 -7.746 1 94.31 172 LEU B C 1
ATOM 3669 O O . LEU B 1 172 ? -6.32 -21.594 -8.414 1 94.31 172 LEU B O 1
ATOM 3673 N N . VAL B 1 173 ? -5.078 -19.891 -7.82 1 94.69 173 VAL B N 1
ATOM 3674 C CA . VAL B 1 173 ? -3.98 -20.328 -8.68 1 94.69 173 VAL B CA 1
ATOM 3675 C C . VAL B 1 173 ? -3.48 -21.688 -8.219 1 94.69 173 VAL B C 1
ATOM 3677 O O . VAL B 1 173 ? -3.236 -22.578 -9.047 1 94.69 173 VAL B O 1
ATOM 3680 N N . ARG B 1 174 ? -3.402 -21.875 -6.984 1 91.62 174 ARG B N 1
ATOM 3681 C CA . ARG B 1 174 ? -2.949 -23.156 -6.434 1 91.62 174 ARG B CA 1
ATOM 3682 C C . ARG B 1 174 ? -3.984 -24.25 -6.66 1 91.62 174 ARG B C 1
ATOM 3684 O O . ARG B 1 174 ? -3.645 -25.359 -7.094 1 91.62 174 ARG B O 1
ATOM 3691 N N . GLU B 1 175 ? -5.156 -23.938 -6.387 1 92.56 175 GLU B N 1
ATOM 3692 C CA . GLU B 1 175 ? -6.246 -24.906 -6.543 1 92.56 175 GLU B CA 1
ATOM 3693 C C . GLU B 1 175 ? -6.328 -25.406 -7.977 1 92.56 175 GLU B C 1
ATOM 3695 O O . GLU B 1 175 ? -6.551 -26.609 -8.203 1 92.56 175 GLU B O 1
ATOM 3700 N N . LEU B 1 176 ? -6.086 -24.562 -8.898 1 94.06 176 LEU B N 1
ATOM 3701 C CA . LEU B 1 176 ? -6.258 -24.891 -10.312 1 94.06 176 LEU B CA 1
ATOM 3702 C C . LEU B 1 176 ? -4.961 -25.438 -10.898 1 94.06 176 LEU B C 1
ATOM 3704 O O . LEU B 1 176 ? -4.926 -25.859 -12.055 1 94.06 176 LEU B O 1
ATOM 3708 N N . GLY B 1 177 ? -3.908 -25.375 -10.102 1 93.06 177 GLY B N 1
ATOM 3709 C CA . GLY B 1 177 ? -2.627 -25.875 -10.57 1 93.06 177 GLY B CA 1
ATOM 3710 C C . GLY B 1 177 ? -2.002 -25.016 -11.648 1 93.06 177 GLY B C 1
ATOM 3711 O O . GLY B 1 177 ? -1.313 -25.516 -12.539 1 93.06 177 GLY B O 1
ATOM 3712 N N . LEU B 1 178 ? -2.262 -23.766 -11.617 1 94.19 178 LEU B N 1
ATOM 3713 C CA . LEU B 1 178 ? -1.751 -22.844 -12.617 1 94.19 178 LEU B CA 1
ATOM 3714 C C . LEU B 1 178 ? -0.348 -22.359 -12.258 1 94.19 178 LEU B C 1
ATOM 3716 O O . LEU B 1 178 ? 0.065 -22.469 -11.102 1 94.19 178 LEU B O 1
ATOM 3720 N N . THR B 1 179 ? 0.372 -21.953 -13.289 1 96.44 179 THR B N 1
ATOM 3721 C CA . THR B 1 179 ? 1.62 -21.219 -13.102 1 96.44 179 THR B CA 1
ATOM 3722 C C . THR B 1 179 ? 1.382 -19.719 -13.188 1 96.44 179 THR B C 1
ATOM 3724 O O . THR B 1 179 ? 0.595 -19.25 -14.016 1 96.44 179 THR B O 1
ATOM 3727 N N . ALA B 1 180 ? 2.023 -19 -12.281 1 97.31 180 ALA B N 1
ATOM 3728 C CA . ALA B 1 180 ? 1.805 -17.547 -12.297 1 97.31 180 ALA B CA 1
ATOM 3729 C C . ALA B 1 180 ? 3.115 -16.797 -12.086 1 97.31 180 ALA B C 1
ATOM 3731 O O . ALA B 1 180 ? 4.004 -17.266 -11.367 1 97.31 180 ALA B O 1
ATOM 3732 N N . LEU B 1 181 ? 3.256 -15.703 -12.758 1 97.94 181 LEU B N 1
ATOM 3733 C CA . LEU B 1 181 ? 4.324 -14.734 -12.539 1 97.94 181 LEU B CA 1
ATOM 3734 C C . LEU B 1 181 ? 3.766 -13.406 -12.055 1 97.94 181 LEU B C 1
ATOM 3736 O O . LEU B 1 181 ? 3.021 -12.734 -12.773 1 97.94 181 LEU B O 1
ATOM 3740 N N . LEU B 1 182 ? 4.09 -13.062 -10.805 1 97.94 182 LEU B N 1
ATOM 3741 C CA . LEU B 1 182 ? 3.631 -11.836 -10.172 1 97.94 182 LEU B CA 1
ATOM 3742 C C . LEU B 1 182 ? 4.73 -10.773 -10.18 1 97.94 182 LEU B C 1
ATOM 3744 O O . LEU B 1 182 ? 5.816 -11 -9.641 1 97.94 182 LEU B O 1
ATOM 3748 N N . VAL B 1 183 ? 4.465 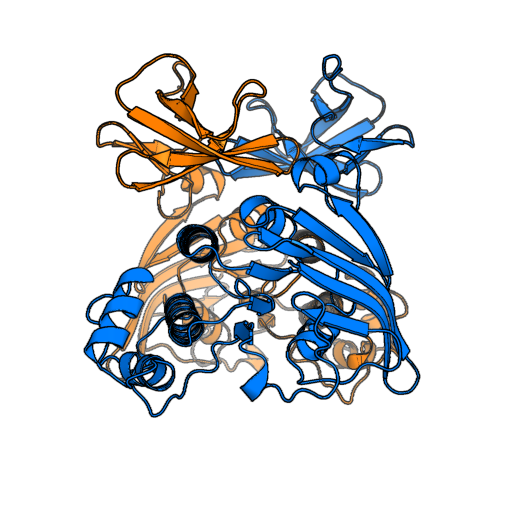-9.734 -10.836 1 96.75 183 VAL B N 1
ATOM 3749 C CA . VAL B 1 183 ? 5.363 -8.586 -10.773 1 96.75 183 VAL B CA 1
ATOM 3750 C C . VAL B 1 183 ? 4.875 -7.605 -9.711 1 96.75 183 VAL B C 1
ATOM 3752 O O . VAL B 1 183 ? 3.701 -7.227 -9.703 1 96.75 183 VAL B O 1
ATOM 3755 N N . THR B 1 184 ? 5.773 -7.211 -8.836 1 94.5 184 THR B N 1
ATOM 3756 C CA . THR B 1 184 ? 5.402 -6.262 -7.793 1 94.5 184 THR B CA 1
ATOM 3757 C C . THR B 1 184 ? 6.633 -5.52 -7.277 1 94.5 184 THR B C 1
ATOM 3759 O O . THR B 1 184 ? 7.758 -6.012 -7.395 1 94.5 184 THR B O 1
ATOM 3762 N N . HIS B 1 185 ? 6.422 -4.402 -6.777 1 91.44 185 HIS B N 1
ATOM 3763 C CA . HIS B 1 185 ? 7.465 -3.686 -6.051 1 91.44 185 HIS B CA 1
ATOM 3764 C C . HIS B 1 185 ? 7.289 -3.838 -4.543 1 91.44 185 HIS B C 1
ATOM 3766 O O . HIS B 1 185 ? 8.109 -3.348 -3.766 1 91.44 185 HIS B O 1
ATOM 3772 N N . ASP B 1 186 ? 6.309 -4.543 -4.113 1 91.88 186 ASP B N 1
ATOM 3773 C CA . ASP B 1 186 ? 5.984 -4.723 -2.701 1 91.88 186 ASP B CA 1
ATOM 3774 C C . ASP B 1 186 ? 6.5 -6.066 -2.188 1 91.88 186 ASP B C 1
ATOM 3776 O O . ASP B 1 186 ? 5.926 -7.117 -2.494 1 91.88 186 ASP B O 1
ATOM 3780 N N . ARG B 1 187 ? 7.41 -5.984 -1.339 1 93.25 187 ARG B N 1
ATOM 3781 C CA . ARG B 1 187 ? 8.055 -7.203 -0.857 1 93.25 187 ARG B CA 1
ATOM 3782 C C . ARG B 1 187 ? 7.102 -8.016 0.021 1 93.25 187 ARG B C 1
ATOM 3784 O O . ARG B 1 187 ? 7.156 -9.242 0.031 1 93.25 187 ARG B O 1
ATOM 3791 N N . GLU B 1 188 ? 6.246 -7.309 0.786 1 92.75 188 GLU B N 1
ATOM 3792 C CA . GLU B 1 188 ? 5.273 -8.016 1.618 1 92.75 188 GLU B CA 1
ATOM 3793 C C . GLU B 1 188 ? 4.301 -8.82 0.767 1 92.75 188 GLU B C 1
ATOM 3795 O O . GLU B 1 188 ? 3.975 -9.961 1.103 1 92.75 188 GLU B O 1
ATOM 3800 N N . GLU B 1 189 ? 3.873 -8.242 -0.309 1 94.81 189 GLU B N 1
ATOM 3801 C CA . GLU B 1 189 ? 3.018 -8.953 -1.254 1 94.81 189 GLU B CA 1
ATOM 3802 C C . GLU B 1 189 ? 3.695 -10.227 -1.762 1 94.81 189 GLU B C 1
ATOM 3804 O O . GLU B 1 189 ? 3.07 -11.281 -1.821 1 94.81 189 GLU B O 1
ATOM 3809 N N . ALA B 1 190 ? 4.938 -10.055 -2.105 1 97 190 ALA B N 1
ATOM 3810 C CA . ALA B 1 190 ? 5.703 -11.195 -2.604 1 97 190 ALA B CA 1
ATOM 3811 C C . ALA B 1 190 ? 5.793 -12.297 -1.555 1 97 190 ALA B C 1
ATOM 3813 O O . ALA B 1 190 ? 5.621 -13.484 -1.87 1 97 190 ALA B O 1
ATOM 3814 N N . MET B 1 191 ? 5.992 -11.93 -0.352 1 95.81 191 MET B N 1
ATOM 3815 C CA . MET B 1 191 ? 6.152 -12.906 0.719 1 95.81 191 MET B CA 1
ATOM 3816 C C . MET B 1 191 ? 4.84 -13.633 0.994 1 95.81 191 MET B C 1
ATOM 3818 O O . MET B 1 191 ? 4.84 -14.82 1.34 1 95.81 191 MET B O 1
ATOM 3822 N N . LEU B 1 192 ? 3.76 -12.953 0.786 1 95 192 LEU B N 1
ATOM 3823 C CA . LEU B 1 192 ? 2.459 -13.508 1.143 1 95 192 LEU B CA 1
ATOM 3824 C C . LEU B 1 192 ? 1.897 -14.352 0.003 1 95 192 LEU B C 1
ATOM 3826 O O . LEU B 1 192 ? 1.131 -15.289 0.238 1 95 192 LEU B O 1
ATOM 3830 N N . VAL B 1 193 ? 2.34 -14.07 -1.205 1 96.94 193 VAL B N 1
ATOM 3831 C CA . VAL B 1 193 ? 1.636 -14.664 -2.336 1 96.94 193 VAL B CA 1
ATOM 3832 C C . VAL B 1 193 ? 2.541 -15.68 -3.033 1 96.94 193 VAL B C 1
ATOM 3834 O O . VAL B 1 193 ? 2.084 -16.75 -3.447 1 96.94 193 VAL B O 1
ATOM 3837 N N . ALA B 1 194 ? 3.807 -15.445 -3.109 1 97.56 194 ALA B N 1
ATOM 3838 C CA . ALA B 1 194 ? 4.68 -16.188 -4.02 1 97.56 194 ALA B CA 1
ATOM 3839 C C . ALA B 1 194 ? 5.34 -17.359 -3.312 1 97.56 194 ALA B C 1
ATOM 3841 O O . ALA B 1 194 ? 5.578 -17.312 -2.102 1 97.56 194 ALA B O 1
ATOM 3842 N N . ASP B 1 195 ? 5.656 -18.328 -4.074 1 96.5 195 ASP B N 1
ATOM 3843 C CA . ASP B 1 195 ? 6.453 -19.469 -3.619 1 96.5 195 ASP B CA 1
ATOM 3844 C C . ASP B 1 195 ? 7.945 -19.172 -3.74 1 96.5 195 ASP B C 1
ATOM 3846 O O . ASP B 1 195 ? 8.742 -19.609 -2.91 1 96.5 195 ASP B O 1
ATOM 3850 N N . ARG B 1 196 ? 8.219 -18.5 -4.738 1 97.06 196 ARG B N 1
ATOM 3851 C CA . ARG B 1 196 ? 9.586 -18.094 -5.02 1 97.06 196 ARG B CA 1
ATOM 3852 C C . ARG B 1 196 ? 9.648 -16.641 -5.477 1 97.06 196 ARG B C 1
ATOM 3854 O O . ARG B 1 196 ? 8.656 -16.109 -5.98 1 97.06 196 ARG B O 1
ATOM 3861 N N . VAL B 1 197 ? 10.828 -16.078 -5.258 1 97.88 197 VAL B N 1
ATOM 3862 C CA . VAL B 1 197 ? 11.023 -14.664 -5.578 1 97.88 197 VAL B CA 1
ATOM 3863 C C . VAL B 1 197 ? 12.328 -14.484 -6.348 1 97.88 197 VAL B C 1
ATOM 3865 O O . VAL B 1 197 ? 13.328 -15.141 -6.043 1 97.88 197 VAL B O 1
ATOM 3868 N N . THR B 1 198 ? 12.289 -13.664 -7.348 1 97.81 198 THR B N 1
ATOM 3869 C CA . THR B 1 198 ? 13.484 -13.172 -8.031 1 97.81 198 THR B CA 1
ATOM 3870 C C . THR B 1 198 ? 13.578 -11.648 -7.926 1 97.81 198 THR B C 1
ATOM 3872 O O . THR B 1 198 ? 12.602 -10.945 -8.188 1 97.81 198 THR B O 1
ATOM 3875 N N . LEU B 1 199 ? 14.703 -11.188 -7.523 1 97.5 199 LEU B N 1
ATOM 3876 C CA . LEU B 1 199 ? 14.953 -9.758 -7.398 1 97.5 199 LEU B CA 1
ATOM 3877 C C . LEU B 1 199 ? 15.602 -9.211 -8.664 1 97.5 199 LEU B C 1
ATOM 3879 O O . LEU B 1 199 ? 16.641 -9.711 -9.094 1 97.5 199 LEU B O 1
ATOM 3883 N N . LEU B 1 200 ? 14.961 -8.227 -9.219 1 96.44 200 LEU B N 1
ATOM 3884 C CA . LEU B 1 200 ? 15.477 -7.555 -10.414 1 96.44 200 LEU B CA 1
ATOM 3885 C C . LEU B 1 200 ? 16 -6.168 -10.07 1 96.44 200 LEU B C 1
ATOM 3887 O O . LEU B 1 200 ? 15.305 -5.367 -9.445 1 96.44 200 LEU B O 1
ATOM 3891 N N . GLU B 1 201 ? 17.203 -5.906 -10.445 1 93.12 201 GLU B N 1
ATOM 3892 C CA . GLU B 1 201 ? 17.844 -4.613 -10.227 1 93.12 201 GLU B CA 1
ATOM 3893 C C . GLU B 1 201 ? 18.625 -4.16 -11.469 1 93.12 201 GLU B C 1
ATOM 3895 O O . GLU B 1 201 ? 19.531 -4.848 -11.922 1 93.12 201 GLU B O 1
ATOM 3900 N N . ALA B 1 202 ? 18.266 -3.041 -11.969 1 91 202 ALA B N 1
ATOM 3901 C CA . ALA B 1 202 ? 18.938 -2.428 -13.102 1 91 202 ALA B CA 1
ATOM 3902 C C . ALA B 1 202 ? 19.016 -3.396 -14.281 1 91 202 ALA B C 1
ATOM 3904 O O . ALA B 1 202 ? 20.062 -3.527 -14.914 1 91 202 ALA B O 1
ATOM 3905 N N . GLY B 1 203 ? 17.984 -4.148 -14.398 1 94.38 203 GLY B N 1
ATOM 3906 C CA . GLY B 1 203 ? 17.875 -5.012 -15.562 1 94.38 203 GLY B CA 1
ATOM 3907 C C . GLY B 1 203 ? 18.578 -6.344 -15.398 1 94.38 203 GLY B C 1
ATOM 3908 O O . GLY B 1 203 ? 18.734 -7.094 -16.359 1 94.38 203 GLY B O 1
ATOM 3909 N N . LEU B 1 204 ? 19.016 -6.586 -14.18 1 96.06 204 LEU B N 1
ATOM 3910 C CA . LEU B 1 204 ? 19.719 -7.828 -13.883 1 96.06 204 LEU B CA 1
ATOM 3911 C C . LEU B 1 204 ? 19.047 -8.586 -12.75 1 96.06 204 LEU B C 1
ATOM 3913 O O . LEU B 1 204 ? 18.438 -7.977 -11.859 1 96.06 204 LEU B O 1
ATOM 3917 N N . VAL B 1 205 ? 19.188 -9.914 -12.828 1 97 205 VAL B N 1
ATOM 3918 C CA . VAL B 1 205 ? 18.75 -10.734 -11.703 1 97 205 VAL B CA 1
ATOM 3919 C C . VAL B 1 205 ? 19.781 -10.656 -10.578 1 97 205 VAL B C 1
ATOM 3921 O O . VAL B 1 205 ? 20.938 -11.008 -10.773 1 97 205 VAL B O 1
ATOM 3924 N N . ARG B 1 206 ? 19.359 -10.273 -9.453 1 96.19 206 ARG B N 1
ATOM 3925 C CA . ARG B 1 206 ? 20.25 -10.109 -8.312 1 96.19 206 ARG B CA 1
ATOM 3926 C C . ARG B 1 206 ? 20.266 -11.359 -7.449 1 96.19 206 ARG B C 1
ATOM 3928 O O . ARG B 1 206 ? 21.328 -11.766 -6.953 1 96.19 206 ARG B O 1
ATOM 3935 N N . ALA B 1 207 ? 19.156 -11.867 -7.195 1 97.25 207 ALA B N 1
ATOM 3936 C CA . ALA B 1 207 ? 19.016 -13.047 -6.344 1 97.25 207 ALA B CA 1
ATOM 3937 C C . ALA B 1 207 ? 17.672 -13.742 -6.59 1 97.25 207 ALA B C 1
ATOM 3939 O O . ALA B 1 207 ? 16.719 -13.109 -7.059 1 97.25 207 ALA B O 1
ATOM 3940 N N . SER B 1 208 ? 17.688 -15.008 -6.328 1 96.88 208 SER B N 1
ATOM 3941 C CA . SER B 1 208 ? 16.469 -15.805 -6.426 1 96.88 208 SER B CA 1
ATOM 3942 C C . SER B 1 208 ? 16.406 -16.844 -5.305 1 96.88 208 SER B C 1
ATOM 3944 O O . SER B 1 208 ? 17.438 -17.406 -4.91 1 96.88 208 SER B O 1
ATOM 3946 N N . GLY B 1 209 ? 15.195 -17.047 -4.809 1 96.75 209 GLY B N 1
ATOM 3947 C CA . GLY B 1 209 ? 14.992 -18 -3.736 1 96.75 209 GLY B CA 1
ATOM 3948 C C . GLY B 1 209 ? 13.602 -17.938 -3.125 1 96.75 209 GLY B C 1
ATOM 3949 O O . GLY B 1 209 ? 12.688 -17.359 -3.717 1 96.75 209 GLY B O 1
ATOM 3950 N N . THR B 1 210 ? 13.438 -18.641 -2.059 1 96.31 210 THR B N 1
ATOM 3951 C CA . THR B 1 210 ? 12.172 -18.531 -1.334 1 96.31 210 THR B CA 1
ATOM 3952 C C . THR B 1 210 ? 12.055 -17.188 -0.641 1 96.31 210 THR B C 1
ATOM 3954 O O . THR B 1 210 ? 13.062 -16.562 -0.308 1 96.31 210 THR B O 1
ATOM 3957 N N . PRO B 1 211 ? 10.875 -16.719 -0.446 1 95.94 211 PRO B N 1
ATOM 3958 C CA . PRO B 1 211 ? 10.695 -15.438 0.26 1 95.94 211 PRO B CA 1
ATOM 3959 C C . PRO B 1 211 ? 11.383 -15.422 1.624 1 95.94 211 PRO B C 1
ATOM 3961 O O . PRO B 1 211 ? 12.039 -14.438 1.975 1 95.94 211 PRO B O 1
ATOM 3964 N N . GLN B 1 212 ? 11.297 -16.484 2.352 1 92.06 212 GLN B N 1
ATOM 3965 C CA . GLN B 1 212 ? 11.891 -16.562 3.68 1 92.06 212 GLN B CA 1
ATOM 3966 C C . GLN B 1 212 ? 13.414 -16.422 3.607 1 92.06 212 GLN B C 1
ATOM 3968 O O . GLN B 1 212 ? 14.008 -15.633 4.344 1 92.06 212 GLN B O 1
ATOM 3973 N N . ALA B 1 213 ? 13.969 -17.156 2.717 1 94.81 213 ALA B N 1
ATOM 3974 C CA . ALA B 1 213 ? 15.422 -17.125 2.572 1 94.81 213 ALA B CA 1
ATOM 3975 C C . ALA B 1 213 ? 15.906 -15.742 2.162 1 94.81 213 ALA B C 1
ATOM 3977 O O . ALA B 1 213 ? 16.844 -15.203 2.758 1 94.81 213 ALA B O 1
ATOM 3978 N N . LEU B 1 214 ? 15.242 -15.188 1.228 1 96.38 214 LEU B N 1
ATOM 3979 C CA . LEU B 1 214 ? 15.664 -13.891 0.717 1 96.38 214 LEU B CA 1
ATOM 3980 C C . LEU B 1 214 ? 15.461 -12.797 1.765 1 96.38 214 LEU B C 1
ATOM 3982 O O . LEU B 1 214 ? 16.234 -11.844 1.836 1 96.38 214 LEU B O 1
ATOM 3986 N N . SER B 1 215 ? 14.438 -12.922 2.594 1 95.06 215 SER B N 1
ATOM 3987 C CA . SER B 1 215 ? 14.164 -11.914 3.617 1 95.06 215 SER B CA 1
ATOM 3988 C C . SER B 1 215 ? 15.281 -11.867 4.652 1 95.06 215 SER B C 1
ATOM 3990 O O . SER B 1 215 ? 15.461 -10.844 5.324 1 95.06 215 SER B O 1
ATOM 3992 N N . GLU B 1 216 ? 16.062 -12.906 4.68 1 92.88 216 GLU B N 1
ATOM 3993 C CA . GLU B 1 216 ? 17.109 -13 5.695 1 92.88 216 GLU B CA 1
ATOM 3994 C C . GLU B 1 216 ? 18.484 -12.742 5.094 1 92.88 216 GLU B C 1
ATOM 3996 O O . GLU B 1 216 ? 19.453 -12.516 5.824 1 92.88 216 GLU B O 1
ATOM 4001 N N . THR B 1 217 ? 18.547 -12.742 3.764 1 94.56 217 THR B N 1
ATOM 4002 C CA . THR B 1 217 ? 19.875 -12.695 3.168 1 94.56 217 THR B CA 1
ATOM 4003 C C . THR B 1 217 ? 20.031 -11.461 2.287 1 94.56 217 THR B C 1
ATOM 4005 O O . THR B 1 217 ? 21.156 -11 2.043 1 94.56 217 THR B O 1
ATOM 4008 N N . GLU B 1 218 ? 18.906 -10.984 1.801 1 95.94 218 GLU B N 1
ATOM 4009 C CA . GLU B 1 218 ? 18.969 -9.883 0.84 1 95.94 218 GLU B CA 1
ATOM 4010 C C . GLU B 1 218 ? 18.422 -8.594 1.438 1 95.94 218 GLU B C 1
ATOM 4012 O O . GLU B 1 218 ? 17.203 -8.461 1.625 1 95.94 218 GLU B O 1
ATOM 4017 N N . SER B 1 219 ? 19.234 -7.582 1.532 1 92.81 219 SER B N 1
ATOM 4018 C CA . SER B 1 219 ? 18.844 -6.332 2.17 1 92.81 219 SER B CA 1
ATOM 4019 C C . SER B 1 219 ? 17.875 -5.543 1.295 1 92.81 219 SER B C 1
ATOM 4021 O O . SER B 1 219 ? 17.156 -4.664 1.783 1 92.81 219 SER B O 1
ATOM 4023 N N . THR B 1 220 ? 17.859 -5.82 0.043 1 90.12 220 THR B N 1
ATOM 4024 C CA . THR B 1 220 ? 16.953 -5.125 -0.858 1 90.12 220 THR B CA 1
ATOM 4025 C C . THR B 1 220 ? 15.562 -5.754 -0.813 1 90.12 220 THR B C 1
ATOM 4027 O O . THR B 1 220 ? 14.617 -5.211 -1.38 1 90.12 220 THR B O 1
ATOM 4030 N N . PHE B 1 221 ? 15.406 -6.863 -0.172 1 94.81 221 PHE B N 1
ATOM 4031 C CA . PHE B 1 221 ? 14.133 -7.566 -0.067 1 94.81 221 PHE B CA 1
ATOM 4032 C C . PHE B 1 221 ? 13.648 -7.602 1.379 1 94.81 221 PHE B C 1
ATOM 4034 O O . PHE B 1 221 ? 12.516 -7.234 1.668 1 94.81 221 PHE B O 1
ATOM 4041 N N . GLY B 1 222 ? 14.547 -8.031 2.25 1 94 222 GLY B N 1
ATOM 4042 C CA . GLY B 1 222 ? 14.211 -8.062 3.664 1 94 222 GLY B CA 1
ATOM 4043 C C . GLY B 1 222 ? 14.422 -6.727 4.355 1 94 222 GLY B C 1
ATOM 4044 O O . GLY B 1 222 ? 14.891 -5.77 3.742 1 94 222 GLY B O 1
ATOM 4045 N N . ASP B 1 223 ? 14.055 -6.672 5.668 1 94.75 223 ASP B N 1
ATOM 4046 C CA . ASP B 1 223 ? 14.312 -5.508 6.516 1 94.75 223 ASP B CA 1
ATOM 4047 C C . ASP B 1 223 ? 15.664 -5.629 7.219 1 94.75 223 ASP B C 1
ATOM 4049 O O . ASP B 1 223 ? 15.844 -6.488 8.078 1 94.75 223 ASP B O 1
ATOM 4053 N N . PHE B 1 224 ? 16.5 -4.719 6.82 1 95.62 224 PHE B N 1
ATOM 4054 C CA . PHE B 1 224 ? 17.828 -4.762 7.422 1 95.62 224 PHE B CA 1
ATOM 4055 C C . PHE B 1 224 ? 18.156 -3.438 8.102 1 95.62 224 PHE B C 1
ATOM 4057 O O . PHE B 1 224 ? 17.672 -2.383 7.691 1 95.62 224 PHE B O 1
ATOM 4064 N N . ILE B 1 225 ? 18.953 -3.557 9.117 1 94.25 225 ILE B N 1
ATOM 4065 C CA . ILE B 1 225 ? 19.422 -2.393 9.867 1 94.25 225 ILE B CA 1
ATOM 4066 C C . ILE B 1 225 ? 20.938 -2.436 10.008 1 94.25 225 ILE B C 1
ATOM 4068 O O . ILE B 1 225 ? 21.516 -3.496 10.273 1 94.25 225 ILE B O 1
ATOM 4072 N N . GLU B 1 226 ? 21.5 -1.356 9.773 1 93.19 226 GLU B N 1
ATOM 4073 C CA . GLU B 1 226 ? 22.938 -1.256 9.969 1 93.19 226 GLU B CA 1
ATOM 4074 C C . GLU B 1 226 ? 23.281 -0.999 11.43 1 93.19 226 GLU B C 1
ATOM 4076 O O . GLU B 1 226 ? 22.781 -0.049 12.039 1 93.19 226 GLU B O 1
ATOM 4081 N N . LEU B 1 227 ? 24.047 -1.854 12 1 91.88 227 LEU B N 1
ATOM 4082 C CA . LEU B 1 227 ? 24.547 -1.71 13.359 1 91.88 227 LEU B CA 1
ATOM 4083 C C . LEU B 1 227 ? 26.047 -1.955 13.422 1 91.88 227 LEU B C 1
ATOM 4085 O O . LEU B 1 227 ? 26.516 -3.029 13.039 1 91.88 227 LEU B O 1
ATOM 4089 N N . GLY B 1 228 ? 26.828 -0.971 13.891 1 88.81 228 GLY B N 1
ATOM 4090 C CA . GLY B 1 228 ? 28.266 -1.115 14 1 88.81 228 GLY B CA 1
ATOM 4091 C C . GLY B 1 228 ? 28.953 -1.369 12.672 1 88.81 228 GLY B C 1
ATOM 4092 O O . GLY B 1 228 ? 29.891 -2.158 12.586 1 88.81 228 GLY B O 1
ATOM 4093 N N . GLY B 1 229 ? 28.375 -0.944 11.633 1 89.56 229 GLY B N 1
ATOM 4094 C CA . GLY B 1 229 ? 29 -1.067 10.328 1 89.56 229 GLY B CA 1
ATOM 4095 C C . GLY B 1 229 ? 28.578 -2.316 9.578 1 89.56 229 GLY B C 1
ATOM 4096 O O . GLY B 1 229 ? 29.016 -2.557 8.453 1 89.56 229 GLY B O 1
ATOM 4097 N N . SER B 1 230 ? 27.797 -3.086 10.234 1 93.19 230 SER B N 1
ATOM 4098 C CA . SER B 1 230 ? 27.312 -4.309 9.602 1 93.19 230 SER B CA 1
ATOM 4099 C C . SER B 1 230 ? 25.797 -4.285 9.438 1 93.19 230 SER B C 1
ATOM 4101 O O . SER B 1 230 ? 25.094 -3.625 10.203 1 93.19 230 SER B O 1
ATOM 4103 N N . LEU B 1 231 ? 25.344 -4.973 8.414 1 94.56 231 LEU B N 1
ATOM 4104 C CA . LEU B 1 231 ? 23.922 -5.078 8.164 1 94.56 231 LEU B CA 1
ATOM 4105 C C . LEU B 1 231 ? 23.344 -6.344 8.797 1 94.56 231 LEU B C 1
ATOM 4107 O O . LEU B 1 231 ? 23.891 -7.434 8.617 1 94.56 231 LEU B O 1
ATOM 4111 N N . TYR B 1 232 ? 22.281 -6.172 9.547 1 95.19 232 TYR B N 1
ATOM 4112 C CA . TYR B 1 232 ? 21.578 -7.297 10.164 1 95.19 232 TYR B CA 1
ATOM 4113 C C . TYR B 1 232 ? 20.094 -7.277 9.812 1 95.19 232 TYR B C 1
ATOM 4115 O O . TYR B 1 232 ? 19.5 -6.211 9.711 1 95.19 232 TYR B O 1
ATOM 4123 N N . PRO B 1 233 ? 19.547 -8.492 9.609 1 95 233 PRO B N 1
ATOM 4124 C CA . PRO B 1 233 ? 18.094 -8.5 9.555 1 95 233 PRO B CA 1
ATOM 4125 C C . PRO B 1 233 ? 17.453 -7.867 10.789 1 95 233 PRO B C 1
ATOM 4127 O O . PRO B 1 233 ? 17.938 -8.055 11.906 1 95 233 PRO B O 1
ATOM 4130 N N . SER B 1 234 ? 16.422 -7.082 10.547 1 95.75 234 SER B N 1
ATOM 4131 C CA . SER B 1 234 ? 15.75 -6.402 11.656 1 95.75 234 SER B CA 1
ATOM 4132 C C . SER B 1 234 ? 15.273 -7.395 12.711 1 95.75 234 SER B C 1
ATOM 4134 O O . SER B 1 234 ? 15.148 -7.051 13.883 1 95.75 234 SER B O 1
ATOM 4136 N N . LEU B 1 235 ? 15.055 -8.594 12.281 1 93.81 235 LEU B N 1
ATOM 4137 C CA . LEU B 1 235 ? 14.617 -9.648 13.188 1 93.81 235 LEU B CA 1
ATOM 4138 C C . LEU B 1 235 ? 15.641 -9.883 14.297 1 93.81 235 LEU B C 1
ATOM 4140 O O . LEU B 1 235 ? 15.305 -10.406 15.359 1 93.81 235 LEU B O 1
ATOM 4144 N N . HIS B 1 236 ? 16.859 -9.516 14.039 1 94.44 236 HIS B N 1
ATOM 4145 C CA . HIS B 1 236 ? 17.938 -9.766 14.984 1 94.44 236 HIS B CA 1
ATOM 4146 C C . HIS B 1 236 ? 18.266 -8.516 15.789 1 94.44 236 HIS B C 1
ATOM 4148 O O . HIS B 1 236 ? 19.266 -8.484 16.516 1 94.44 236 HIS B O 1
ATOM 4154 N N . ILE B 1 237 ? 17.5 -7.531 15.641 1 95.75 237 ILE B N 1
ATOM 4155 C CA . ILE B 1 237 ? 17.734 -6.266 16.328 1 95.75 237 ILE B CA 1
ATOM 4156 C C . ILE B 1 237 ? 16.609 -5.988 17.312 1 95.75 237 ILE B C 1
ATOM 4158 O O . ILE B 1 237 ? 15.438 -6.258 17.016 1 95.75 237 ILE B O 1
ATOM 4162 N N . GLU B 1 238 ? 16.953 -5.504 18.438 1 95.88 238 GLU B N 1
ATOM 4163 C CA . GLU B 1 238 ? 15.945 -5.098 19.422 1 95.88 238 GLU B CA 1
ATOM 4164 C C . GLU B 1 238 ? 16.219 -3.689 19.938 1 95.88 238 GLU B C 1
ATOM 4166 O O . GLU B 1 238 ? 17.344 -3.207 19.875 1 95.88 238 GLU B O 1
ATOM 4171 N N . VAL B 1 239 ? 15.195 -3.068 20.344 1 97.38 239 VAL B N 1
ATOM 4172 C CA . VAL B 1 239 ? 15.305 -1.79 21.047 1 97.38 239 VAL B CA 1
ATOM 4173 C C . VAL B 1 239 ? 15.242 -2.016 22.547 1 97.38 239 VAL B C 1
ATOM 4175 O O . VAL B 1 239 ? 14.398 -2.77 23.047 1 97.38 239 VAL B O 1
ATOM 4178 N N . THR B 1 240 ? 16.156 -1.364 23.25 1 96.81 240 THR B N 1
ATOM 4179 C CA . THR B 1 240 ? 16.266 -1.584 24.688 1 96.81 240 THR B CA 1
ATOM 4180 C C . THR B 1 240 ? 16.422 -0.259 25.438 1 96.81 240 THR B C 1
ATOM 4182 O O . THR B 1 240 ? 16.75 0.759 24.828 1 96.81 240 THR B O 1
ATOM 4185 N N . ASP B 1 241 ? 16.062 -0.264 26.656 1 96.44 241 ASP B N 1
ATOM 4186 C CA . ASP B 1 241 ? 16.25 0.922 27.484 1 96.44 241 ASP B CA 1
ATOM 4187 C C . ASP B 1 241 ? 17.625 0.929 28.141 1 96.44 241 ASP B C 1
ATOM 4189 O O . ASP B 1 241 ? 18 1.893 28.812 1 96.44 241 ASP B O 1
ATOM 4193 N N . SER B 1 242 ? 18.375 -0.119 27.906 1 95.12 242 SER B N 1
ATOM 4194 C CA . SER B 1 242 ? 19.75 -0.195 28.406 1 95.12 242 SER B CA 1
ATOM 4195 C C . SER B 1 242 ? 20.719 0.455 27.422 1 95.12 242 SER B C 1
ATOM 4197 O O . SER B 1 242 ? 20.734 0.12 26.234 1 95.12 242 SER B O 1
ATOM 4199 N N . PRO B 1 243 ? 21.562 1.26 27.922 1 94.31 243 PRO B N 1
ATOM 4200 C CA . PRO B 1 243 ? 22.438 2.053 27.047 1 94.31 243 PRO B CA 1
ATOM 4201 C C . PRO B 1 243 ? 23.375 1.19 26.219 1 94.31 243 PRO B C 1
ATOM 4203 O O . PRO B 1 243 ? 23.953 0.222 26.719 1 94.31 243 PRO B O 1
ATOM 4206 N N . THR B 1 244 ? 23.469 1.437 24.984 1 93 244 THR B N 1
ATOM 4207 C CA . THR B 1 244 ? 24.453 0.936 24.031 1 93 244 THR B CA 1
ATOM 4208 C C . THR B 1 244 ? 25.016 2.074 23.172 1 93 244 THR B C 1
ATOM 4210 O O . THR B 1 244 ? 24.75 3.246 23.453 1 93 244 THR B O 1
ATOM 4213 N N . ASP B 1 245 ? 25.797 1.724 22.172 1 90.12 245 ASP B N 1
ATOM 4214 C CA . ASP B 1 245 ? 26.438 2.742 21.344 1 90.12 245 ASP B CA 1
ATOM 4215 C C . ASP B 1 245 ? 25.453 3.336 20.344 1 90.12 245 ASP B C 1
ATOM 4217 O O . ASP B 1 245 ? 25.688 4.418 19.797 1 90.12 245 ASP B O 1
ATOM 4221 N N . GLU B 1 246 ? 24.438 2.627 20.172 1 94.06 246 GLU B N 1
ATOM 4222 C CA . GLU B 1 246 ? 23.484 3.088 19.156 1 94.06 246 GLU B CA 1
ATOM 4223 C C . GLU B 1 246 ? 22.203 3.619 19.781 1 94.06 246 GLU B C 1
ATOM 4225 O O . GLU B 1 246 ? 21.359 2.844 20.234 1 94.06 246 GLU B O 1
ATOM 4230 N N . THR B 1 247 ? 22.047 4.941 19.672 1 95.5 247 THR B N 1
ATOM 4231 C CA . THR B 1 247 ? 20.891 5.586 20.266 1 95.5 247 THR B CA 1
ATOM 4232 C C . THR B 1 247 ? 19.781 5.77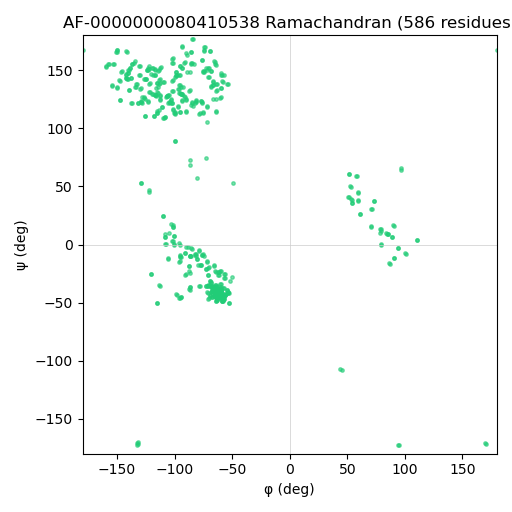7 19.234 1 95.5 247 THR B C 1
ATOM 4234 O O . THR B 1 247 ? 20.062 6.012 18.062 1 95.5 247 THR B O 1
ATOM 4237 N N . VAL B 1 248 ? 18.547 5.664 19.719 1 97.38 248 VAL B N 1
ATOM 4238 C CA . VAL B 1 248 ? 17.391 5.953 18.875 1 97.38 248 VAL B CA 1
ATOM 4239 C C . VAL B 1 248 ? 16.344 6.699 19.688 1 97.38 248 VAL B C 1
ATOM 4241 O O . VAL B 1 248 ? 16.266 6.551 20.922 1 97.38 248 VAL B O 1
ATOM 4244 N N . VAL B 1 249 ? 15.586 7.531 19.031 1 97.56 249 VAL B N 1
ATOM 4245 C CA . VAL B 1 249 ? 14.484 8.242 19.672 1 97.56 249 VAL B CA 1
ATOM 4246 C C . VAL B 1 249 ? 13.156 7.742 19.109 1 97.56 249 VAL B C 1
ATOM 4248 O O . VAL B 1 249 ? 12.953 7.715 17.891 1 97.56 249 VAL B O 1
ATOM 4251 N N . LEU B 1 250 ? 12.281 7.309 19.969 1 97.31 250 LEU B N 1
ATOM 4252 C CA . LEU B 1 250 ? 10.953 6.891 19.531 1 97.31 250 LEU B CA 1
ATOM 4253 C C . LEU B 1 250 ? 10.109 8.094 19.125 1 97.31 250 LEU B C 1
ATOM 4255 O O . LEU B 1 250 ? 9.82 8.961 19.953 1 97.31 250 LEU B O 1
ATOM 4259 N N . ILE B 1 251 ? 9.727 8.086 17.891 1 94.31 251 ILE B N 1
ATOM 4260 C CA . ILE B 1 251 ? 9.031 9.242 17.344 1 94.31 251 ILE B CA 1
ATOM 4261 C C . ILE B 1 251 ? 7.527 9 17.359 1 94.31 251 ILE B C 1
ATOM 4263 O O . ILE B 1 251 ? 6.746 9.898 17.672 1 94.31 251 ILE B O 1
ATOM 4267 N N . ARG B 1 252 ? 7.176 7.793 16.953 1 93.44 252 ARG B N 1
ATOM 4268 C CA . ARG B 1 252 ? 5.77 7.43 16.812 1 93.44 252 ARG B CA 1
ATOM 4269 C C . ARG B 1 252 ? 5.551 5.949 17.109 1 93.44 252 ARG B C 1
ATOM 4271 O O . ARG B 1 252 ? 6.363 5.105 16.734 1 93.44 252 ARG B O 1
ATOM 4278 N N . SER B 1 253 ? 4.418 5.746 17.766 1 93.69 253 SER B N 1
ATOM 4279 C CA . SER B 1 253 ? 4.004 4.375 18.047 1 93.69 253 SER B CA 1
ATOM 4280 C C . SER B 1 253 ? 2.73 4.016 17.281 1 93.69 253 SER B C 1
ATOM 4282 O O . SER B 1 253 ? 1.854 4.863 17.094 1 93.69 253 SER B O 1
ATOM 4284 N N . PHE B 1 254 ? 2.719 2.777 16.812 1 93.44 254 PHE B N 1
ATOM 4285 C CA . PHE B 1 254 ? 1.492 2.279 16.203 1 93.44 254 PHE B CA 1
ATOM 4286 C C . PHE B 1 254 ? 1.373 0.77 16.391 1 93.44 254 PHE B C 1
ATOM 4288 O O . PHE B 1 254 ? 2.281 0.129 16.922 1 93.44 254 PHE B O 1
ATOM 4295 N N . THR B 1 255 ? 0.202 0.297 16.141 1 93.31 255 THR B N 1
ATOM 4296 C CA . THR B 1 255 ? -0.054 -1.134 16.266 1 93.31 255 THR B CA 1
ATOM 4297 C C . THR B 1 255 ? -0.545 -1.711 14.938 1 93.31 255 THR B C 1
ATOM 4299 O O . THR B 1 255 ? -1.29 -1.055 14.211 1 93.31 255 THR B O 1
ATOM 4302 N N . ARG B 1 256 ? 0 -2.906 14.688 1 92.25 256 ARG B N 1
ATOM 4303 C CA . ARG B 1 256 ? -0.418 -3.611 13.477 1 92.25 256 ARG B CA 1
ATOM 4304 C C . ARG B 1 256 ? -0.242 -5.117 13.633 1 92.25 256 ARG B C 1
ATOM 4306 O O . ARG B 1 256 ? 0.776 -5.578 14.156 1 92.25 256 ARG B O 1
ATOM 4313 N N . PHE B 1 257 ? -1.163 -5.855 13.234 1 93.31 257 PHE B N 1
ATOM 4314 C CA . PHE B 1 257 ? -1.114 -7.312 13.203 1 93.31 257 PHE B CA 1
ATOM 4315 C C . PHE B 1 257 ? -0.733 -7.875 14.562 1 93.31 257 PHE B C 1
ATOM 4317 O O . PHE B 1 257 ? 0.106 -8.773 14.664 1 93.31 257 PHE B O 1
ATOM 4324 N N . GLY B 1 258 ? -1.25 -7.277 15.555 1 93.19 258 GLY B N 1
ATOM 4325 C CA . GLY B 1 258 ? -1.049 -7.773 16.906 1 93.19 258 GLY B CA 1
ATOM 4326 C C . GLY B 1 258 ? 0.308 -7.41 17.484 1 93.19 258 GLY B C 1
ATOM 4327 O O . GLY B 1 258 ? 0.742 -7.988 18.469 1 93.19 258 GLY B O 1
ATOM 4328 N N . HIS B 1 259 ? 0.958 -6.512 16.828 1 94.69 259 HIS B N 1
ATOM 4329 C CA . HIS B 1 259 ? 2.275 -6.082 17.281 1 94.69 259 HIS B CA 1
ATOM 4330 C C . HIS B 1 259 ? 2.289 -4.594 17.609 1 94.69 259 HIS B C 1
ATOM 4332 O O . HIS B 1 259 ? 1.564 -3.812 16.984 1 94.69 259 HIS B O 1
ATOM 4338 N N . ARG B 1 260 ? 3.072 -4.254 18.594 1 94.69 260 ARG B N 1
ATOM 4339 C CA . ARG B 1 260 ? 3.418 -2.863 18.859 1 94.69 260 ARG B CA 1
ATOM 4340 C C . ARG B 1 260 ? 4.684 -2.457 18.109 1 94.69 260 ARG B C 1
ATOM 4342 O O . ARG B 1 260 ? 5.719 -3.111 18.234 1 94.69 260 ARG B O 1
ATOM 4349 N N . LEU B 1 261 ? 4.566 -1.444 17.359 1 96.06 261 LEU B N 1
ATOM 4350 C CA . LEU B 1 261 ? 5.68 -0.974 16.547 1 96.06 261 LEU B CA 1
ATOM 4351 C C . LEU B 1 261 ? 6.02 0.477 16.875 1 96.06 261 LEU B C 1
ATOM 4353 O O . LEU B 1 261 ? 5.176 1.217 17.375 1 96.06 261 LEU B O 1
ATOM 4357 N N . GLY B 1 262 ? 7.242 0.819 16.656 1 96.12 262 GLY B N 1
ATOM 4358 C CA . GLY B 1 262 ? 7.699 2.191 16.812 1 96.12 262 GLY B CA 1
ATOM 4359 C C . GLY B 1 262 ? 8.562 2.666 15.656 1 96.12 262 GLY B C 1
ATOM 4360 O O . GLY B 1 262 ? 9.375 1.906 15.133 1 96.12 262 GLY B O 1
ATOM 4361 N N . GLU B 1 263 ? 8.266 3.816 15.25 1 95.88 263 GLU B N 1
ATOM 4362 C CA . GLU B 1 263 ? 9.211 4.512 14.375 1 95.88 263 GLU B CA 1
ATOM 4363 C C . GLU B 1 263 ? 10.281 5.234 15.188 1 95.88 263 GLU B C 1
ATOM 4365 O O . GLU B 1 263 ? 9.969 6.082 16.016 1 95.88 263 GLU B O 1
ATOM 4370 N N . TYR B 1 264 ? 11.516 4.891 14.922 1 96.75 264 TYR B N 1
ATOM 4371 C CA . TYR B 1 264 ? 12.633 5.441 15.672 1 96.75 264 TYR B CA 1
ATOM 4372 C C . TYR B 1 264 ? 13.539 6.281 14.781 1 96.75 264 TYR B C 1
ATOM 4374 O O . TYR B 1 264 ? 13.828 5.898 13.641 1 96.75 264 TYR B O 1
ATOM 4382 N N . ARG B 1 265 ? 13.898 7.371 15.242 1 95.44 265 ARG B N 1
ATOM 4383 C CA . ARG B 1 265 ? 14.922 8.172 14.578 1 95.44 265 ARG B CA 1
ATOM 4384 C C . ARG B 1 265 ? 16.312 7.832 15.102 1 95.44 265 ARG B C 1
ATOM 4386 O O . ARG B 1 265 ? 16.562 7.883 16.312 1 95.44 265 ARG B O 1
ATOM 4393 N N . ARG B 1 266 ? 17.188 7.527 14.234 1 94.38 266 ARG B N 1
ATOM 4394 C CA . ARG B 1 266 ? 18.562 7.184 14.602 1 94.38 266 ARG B CA 1
ATOM 4395 C C . ARG B 1 266 ? 19.438 8.43 14.656 1 94.38 266 ARG B C 1
ATOM 4397 O O . ARG B 1 266 ? 19.062 9.484 14.156 1 94.38 266 ARG B O 1
ATOM 4404 N N . GLY B 1 267 ? 20.562 8.312 15.281 1 86.25 267 GLY B N 1
ATOM 4405 C CA . GLY B 1 267 ? 21.484 9.422 15.438 1 86.25 267 GLY B CA 1
ATOM 4406 C C . GLY B 1 267 ? 21.906 10.039 14.117 1 86.25 267 GLY B C 1
ATOM 4407 O O . GLY B 1 267 ? 22.156 11.242 14.039 1 86.25 267 GLY B O 1
ATOM 4408 N N . GLN B 1 268 ? 21.922 9.258 13.039 1 82.75 268 GLN B N 1
ATOM 4409 C CA . GLN B 1 268 ? 22.344 9.727 11.727 1 82.75 268 GLN B CA 1
ATOM 4410 C C . GLN B 1 268 ? 21.203 10.398 10.984 1 82.75 268 GLN B C 1
ATOM 4412 O O . GLN B 1 268 ? 21.391 10.906 9.875 1 82.75 268 GLN B O 1
ATOM 4417 N N . GLY B 1 269 ? 20.078 10.383 11.562 1 84.5 269 GLY B N 1
ATOM 4418 C CA . GLY B 1 269 ? 18.953 11.086 10.984 1 84.5 269 GLY B CA 1
ATOM 4419 C C . GLY B 1 269 ? 18 10.18 10.219 1 84.5 269 GLY B C 1
ATOM 4420 O O . GLY B 1 269 ? 16.922 10.602 9.812 1 84.5 269 GLY B O 1
ATOM 4421 N N . ASP B 1 270 ? 18.391 8.93 10.047 1 88.69 270 ASP B N 1
ATOM 4422 C CA . ASP B 1 270 ? 17.516 8.008 9.344 1 88.69 270 ASP B CA 1
ATOM 4423 C C . ASP B 1 270 ? 16.5 7.387 10.305 1 88.69 270 ASP B C 1
ATOM 4425 O O . ASP B 1 270 ? 16.625 7.523 11.523 1 88.69 270 ASP B O 1
ATOM 4429 N N . TYR B 1 271 ? 15.547 6.809 9.758 1 92.62 271 TYR B N 1
ATOM 4430 C CA . TYR B 1 271 ? 14.469 6.254 10.562 1 92.62 271 TYR B CA 1
ATOM 4431 C C . TYR B 1 271 ? 14.344 4.75 10.352 1 92.62 271 TYR B C 1
ATOM 4433 O O . TYR B 1 271 ? 14.688 4.238 9.281 1 92.62 271 TYR B O 1
ATOM 4441 N N . VAL B 1 272 ? 13.859 4.074 11.367 1 94 272 VAL B N 1
ATOM 4442 C CA . VAL B 1 272 ? 13.602 2.641 11.281 1 94 272 VAL B CA 1
ATOM 4443 C C . VAL B 1 272 ? 12.328 2.299 12.039 1 94 272 VAL B C 1
ATOM 4445 O O . VAL B 1 272 ? 11.93 3.02 12.961 1 94 272 VAL B O 1
ATOM 4448 N N . ILE B 1 273 ? 11.633 1.379 11.594 1 94.81 273 ILE B N 1
ATOM 4449 C CA . ILE B 1 273 ? 10.492 0.836 12.32 1 94.81 273 ILE B CA 1
ATOM 4450 C C . ILE B 1 273 ? 10.867 -0.498 12.961 1 94.81 273 ILE B C 1
ATOM 4452 O O . ILE B 1 273 ? 11.375 -1.396 12.281 1 94.81 273 ILE B O 1
ATOM 4456 N N . LEU B 1 274 ? 10.703 -0.644 14.242 1 97.19 274 LEU B N 1
ATOM 4457 C CA . LEU B 1 274 ? 11.078 -1.822 15.023 1 97.19 274 LEU B CA 1
ATOM 4458 C C . LEU B 1 274 ? 10.039 -2.121 16.094 1 97.19 274 LEU B C 1
ATOM 4460 O O . LEU B 1 274 ? 9.156 -1.3 16.359 1 97.19 274 LEU B O 1
ATOM 4464 N N . PRO B 1 275 ? 10.172 -3.305 16.609 1 96.75 275 PRO B N 1
ATOM 4465 C CA . PRO B 1 275 ? 9.281 -3.623 17.734 1 96.75 275 PRO B CA 1
ATOM 4466 C C . PRO B 1 275 ? 9.406 -2.637 18.891 1 96.75 275 PRO B C 1
ATOM 4468 O O . PRO B 1 275 ? 10.5 -2.119 19.141 1 96.75 275 PRO B O 1
ATOM 4471 N N . ARG B 1 276 ? 8.328 -2.395 19.531 1 96.69 276 ARG B N 1
ATOM 4472 C CA . ARG B 1 276 ? 8.266 -1.453 20.656 1 96.69 276 ARG B CA 1
ATOM 4473 C C . ARG B 1 276 ? 7.762 -2.135 21.922 1 96.69 276 ARG B C 1
ATOM 4475 O O . ARG B 1 276 ? 6.727 -2.805 21.891 1 96.69 276 ARG B O 1
ATOM 4482 N N . ASP B 1 277 ? 8.516 -1.891 22.984 1 94.88 277 ASP B N 1
ATOM 4483 C CA . ASP B 1 277 ? 8.039 -2.332 24.297 1 94.88 277 ASP B CA 1
ATOM 4484 C C . ASP B 1 277 ? 6.875 -1.464 24.766 1 94.88 277 ASP B C 1
ATOM 4486 O O . ASP B 1 277 ? 6.828 -0.266 24.484 1 94.88 277 ASP B O 1
ATOM 4490 N N . GLU B 1 278 ? 6.027 -2.041 25.531 1 91.56 278 GLU B N 1
ATOM 4491 C CA . GLU B 1 278 ? 4.848 -1.333 26.031 1 91.56 278 GLU B CA 1
ATOM 4492 C C . GLU B 1 278 ? 5.242 -0.168 26.938 1 91.56 278 GLU B C 1
ATOM 4494 O O . GLU B 1 278 ? 4.527 0.833 27.016 1 91.56 278 GLU B O 1
ATOM 4499 N N . SER B 1 279 ? 6.371 -0.252 27.484 1 94.62 279 SER B N 1
ATOM 4500 C CA . SER B 1 279 ? 6.801 0.751 28.453 1 94.62 279 SER B CA 1
ATOM 4501 C C . SER B 1 279 ? 7.43 1.956 27.766 1 94.62 279 SER B C 1
ATOM 4503 O O . SER B 1 279 ? 7.688 2.98 28.406 1 94.62 279 SER B O 1
ATOM 4505 N N . PHE B 1 280 ? 7.664 1.811 26.5 1 96.56 280 PHE B N 1
ATOM 4506 C CA . PHE B 1 280 ? 8.336 2.891 25.797 1 96.56 280 PHE B CA 1
ATOM 4507 C C . PHE B 1 280 ? 7.387 4.055 25.547 1 96.56 280 PHE B C 1
ATOM 4509 O O . PHE B 1 280 ? 6.188 3.852 25.359 1 96.56 280 PHE B O 1
ATOM 4516 N N . ARG B 1 281 ? 7.938 5.262 25.531 1 94.81 281 ARG B N 1
ATOM 4517 C CA . ARG B 1 281 ? 7.141 6.469 25.344 1 94.81 281 ARG B CA 1
ATOM 4518 C C . ARG B 1 281 ? 7.664 7.289 24.172 1 94.81 281 ARG B C 1
ATOM 4520 O O . ARG B 1 281 ? 8.875 7.398 23.969 1 94.81 281 ARG B O 1
ATOM 4527 N N . ASP B 1 282 ? 6.738 7.801 23.531 1 92.88 282 ASP B N 1
ATOM 4528 C CA . ASP B 1 282 ? 7.109 8.664 22.406 1 92.88 282 ASP B CA 1
ATOM 4529 C C . ASP B 1 282 ? 7.988 9.82 22.875 1 92.88 282 ASP B C 1
ATOM 4531 O O . ASP B 1 282 ? 7.734 10.406 23.938 1 92.88 282 ASP B O 1
ATOM 4535 N N . GLY B 1 283 ? 8.969 10.164 22.141 1 94.25 283 GLY B N 1
ATOM 4536 C CA . GLY B 1 283 ? 9.844 11.281 22.453 1 94.25 283 GLY B CA 1
ATOM 4537 C C . GLY B 1 283 ? 11.047 10.891 23.281 1 94.25 283 GLY B C 1
ATOM 4538 O O . GLY B 1 283 ? 11.992 11.672 23.422 1 94.25 283 GLY B O 1
ATOM 4539 N N . GLU B 1 284 ? 11.078 9.68 23.828 1 96.81 284 GLU B N 1
ATOM 4540 C CA . GLU B 1 284 ? 12.164 9.234 24.703 1 96.81 284 GLU B CA 1
ATOM 4541 C C . GLU B 1 284 ? 13.266 8.539 23.906 1 96.81 284 GLU B C 1
ATOM 4543 O O . GLU B 1 284 ? 13.031 8.086 22.781 1 96.81 284 GLU B O 1
ATOM 4548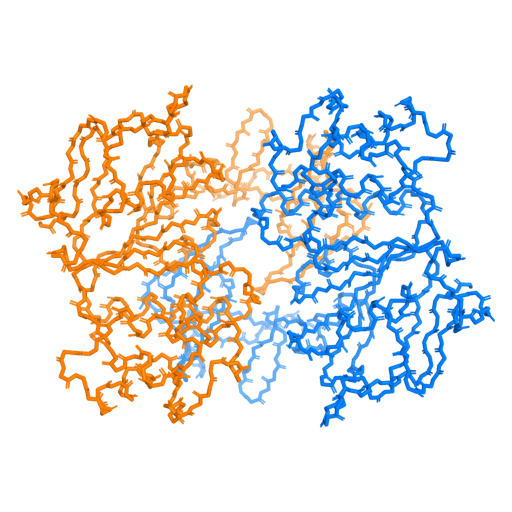 N N . THR B 1 285 ? 14.414 8.562 24.484 1 97.5 285 THR B N 1
ATOM 4549 C CA . THR B 1 285 ? 15.594 7.961 23.859 1 97.5 285 THR B CA 1
ATOM 4550 C C . THR B 1 285 ? 15.773 6.52 24.328 1 97.5 285 THR B C 1
ATOM 4552 O O . THR B 1 285 ? 15.617 6.223 25.516 1 97.5 285 THR B O 1
ATOM 4555 N N . TYR B 1 286 ? 16.047 5.668 23.406 1 97.88 286 TYR B N 1
ATOM 4556 C CA . TYR B 1 286 ? 16.359 4.262 23.641 1 97.88 286 TYR B CA 1
ATOM 4557 C C . TYR B 1 286 ? 17.609 3.846 22.875 1 97.88 286 TYR B C 1
ATOM 4559 O O . TYR B 1 286 ? 18.375 4.695 22.406 1 97.88 286 TYR B O 1
ATOM 4567 N N . TYR B 1 287 ? 17.875 2.438 22.859 1 97.38 287 TYR B N 1
ATOM 4568 C CA . TYR B 1 287 ? 19.125 1.961 22.266 1 97.38 287 TYR B CA 1
ATOM 4569 C C . TYR B 1 287 ? 18.875 0.706 21.438 1 97.38 287 TYR B C 1
ATOM 4571 O O . TYR B 1 287 ? 17.938 -0.039 21.688 1 97.38 287 TYR B O 1
ATOM 4579 N N . LEU B 1 288 ? 19.703 0.52 20.453 1 96.44 288 LEU B N 1
ATOM 4580 C CA . LEU B 1 288 ? 19.656 -0.683 19.625 1 96.44 288 LEU B CA 1
ATOM 4581 C C . LEU B 1 288 ? 20.719 -1.689 20.062 1 96.44 288 LEU B C 1
ATOM 4583 O O . LEU B 1 288 ? 21.828 -1.306 20.422 1 96.44 288 LEU B O 1
ATOM 4587 N N . ARG B 1 289 ? 20.344 -2.922 19.969 1 95.19 289 ARG B N 1
ATOM 4588 C CA . ARG B 1 289 ? 21.312 -3.986 20.156 1 95.19 289 ARG B CA 1
ATOM 4589 C C . ARG B 1 289 ? 20.906 -5.246 19.391 1 95.19 289 ARG B C 1
ATOM 4591 O O . ARG B 1 289 ? 19.734 -5.414 19.047 1 95.19 289 ARG B O 1
ATOM 4598 N N . LYS B 1 290 ? 21.938 -6.043 19.094 1 93.19 290 LYS B N 1
ATOM 4599 C CA . LYS B 1 290 ? 21.672 -7.355 18.516 1 93.19 290 LYS B CA 1
ATOM 4600 C C . LYS B 1 290 ? 21 -8.281 19.531 1 93.19 290 LYS B C 1
ATOM 4602 O O . LYS B 1 290 ? 21.406 -8.32 20.703 1 93.19 290 LYS B O 1
ATOM 4607 N N . ARG B 1 291 ? 20 -8.961 19.047 1 89.12 291 ARG B N 1
ATOM 4608 C CA . ARG B 1 291 ? 19.344 -9.914 19.938 1 89.12 291 ARG B CA 1
ATOM 4609 C C . ARG B 1 291 ? 20.281 -11.039 20.344 1 89.12 291 ARG B C 1
ATOM 4611 O O . ARG B 1 291 ? 21.078 -11.523 19.531 1 89.12 291 ARG B O 1
ATOM 4618 N N . GLN B 1 292 ? 20.766 -11.281 21.625 1 69.19 292 GLN B N 1
ATOM 4619 C CA . GLN B 1 292 ? 21.719 -12.273 22.109 1 69.19 292 GLN B CA 1
ATOM 4620 C C . GLN B 1 292 ? 21.344 -13.672 21.625 1 69.19 292 GLN B C 1
ATOM 4622 O O . GLN B 1 292 ? 22.219 -14.492 21.359 1 69.19 292 GLN B O 1
ATOM 4627 N N . GLY B 1 293 ? 20.109 -14.078 21.344 1 54.94 293 GLY B N 1
ATOM 4628 C CA . GLY B 1 293 ? 19.703 -15.453 21.094 1 54.94 293 GLY B CA 1
ATOM 4629 C C . GLY B 1 293 ? 19.359 -15.719 19.641 1 54.94 293 GLY B C 1
ATOM 4630 O O . GLY B 1 293 ? 18.812 -16.766 19.297 1 54.94 293 GLY B O 1
ATOM 4631 N N . GLY B 1 294 ? 19.547 -14.977 18.766 1 43.22 294 GLY B N 1
ATOM 4632 C CA . GLY B 1 294 ? 19.234 -15.391 17.406 1 43.22 294 GLY B CA 1
ATOM 4633 C C . GLY B 1 294 ? 20.375 -16.125 16.734 1 43.22 294 GLY B C 1
ATOM 4634 O O . GLY B 1 294 ? 21.391 -15.531 16.375 1 43.22 294 GLY B O 1
ATOM 4635 N N . ILE B 1 295 ? 20.75 -17.297 17.109 1 33.09 295 ILE B N 1
ATOM 4636 C CA . ILE B 1 295 ? 21.609 -18.172 16.312 1 33.09 295 ILE B CA 1
ATOM 4637 C C . ILE B 1 295 ? 21 -18.406 14.945 1 33.09 295 ILE B C 1
ATOM 4639 O O . ILE B 1 295 ? 19.797 -18.641 14.828 1 33.09 295 ILE B O 1
#

pLDDT: mean 93.47, std 6.81, range [29.41, 98.38]

Foldseek 3Di:
DWKWWFQWWADDDPATQAGTETDTFDFLFEEEEAEDPSNCLVVVLCCQQQNDPTDDTFIDDPNHTCPPPHNVRQLEEEQEQALPADQVAFLLQSQLVLAPVSDSVLSQVLCVLLPNHPRNRPGLVVDDRLSSLSSSVSSSVNNVGQEYEYHANLPPDDPVSSVSVLVSVQVVSNVVRHYYYHYDNDLVSCLSRGQKYWYGGNNYTDDIDGSVVCLFPPVSRHPWDDDPNDIGGLVFKDKAQDDDPWKWAFADWDDDPRFIKTWIATPVGDIDIHGDDPPDDHGDMIGMDTRPPDD/DWKWWFQWWADDDPATQAGTETDTFDFLFEEEEAEDPSNCLVVVLCCQQQNDPTDDTFIDDPNHTCPPPHNVPQLEEEQEQALPFDQVAFLLQSQLVLAPVSDSVLSQVLCVLLPNHPRNRPGLVVDDRLSSLSSSVSSSVNNVGQEYEYHANLPPDDPVSSVSVLVSVQVVSNVVRHYYYHYDNDLVSCLSRGQKYWYGGNNYTDDIDGSVVCLFPPVSRHPWDDDPNDIGGLVFKDKAQDDDPWKWAFADWDDDPRFIKTWIATPVGDIDIHGDDPPDDHGDMIGMDTRPPDD

Radius of gyration: 25.1 Å; Cα contacts (8 Å, |Δi|>4): 1341; chains: 2; bounding box: 59×65×65 Å

Nearest PDB structures (foldseek):
  2d62-assembly1_A-2  TM=7.797E-01  e=1.712E-26  Pyrococcus horikoshii
  6yir-assembly1_A  TM=7.799E-01  e=4.147E-26  Bacillus subtilis subsp. subtilis str. 168
  2r6g-assembly1_A  TM=7.360E-01  e=1.275E-26  Escherichia coli K-12
  7cha-assembly1_J  TM=9.172E-01  e=1.501E-21  Pseudomonas aeruginosa PAO1
  3tuj-assembly1_C  TM=7.347E-01  e=4.615E-22  Escherichia coli K-12

InterPro domains:
  IPR003439 ABC transporter-like, ATP-binding domain [PF00005] (18-154)
  IPR003439 ABC transporter-like, ATP-binding domain [PS50893] (3-227)
  IPR003593 AAA+ ATPase domain [SM00382] (27-204)
  IPR017871 ABC transporter-like, conserved site [PS00211] (127-141)
  IPR027417 P-loop containing nucleoside triphosphate hydrolase [G3DSA:3.40.50.300] (1-225)
  IPR027417 P-loop containing nucleoside triphosphate hydrolase [SSF52540] (3-217)
  IPR050093 ABC Transporter, Small Molecule Importer [PTHR42781] (3-219)